Protein 2Q8I (pdb70)

Structure (mmCIF, N/CA/C/O backbone):
data_2Q8I
#
_entry.id   2Q8I
#
_cell.length_a   120.872
_cell.length_b   120.872
_cell.length_c   239.637
_cell.angle_alpha   90.00
_cell.angle_beta   90.00
_cell.angle_gamma   120.00
#
_symmetry.space_group_name_H-M   'P 65 2 2'
#
loop_
_entity.id
_entity.type
_entity.pdbx_description
1 polymer '[Pyruvate dehydrogenase [lipoamide]] kinase isozyme 3'
2 polymer 'Dihydrolipoyllysine-residue acetyltransferase component of pyruvate dehydrogenase complex'
3 non-polymer 'POTASSIUM ION'
4 non-polymer RADICICOL
5 non-polymer GLYCEROL
6 non-polymer 'DIHYDROLIPOIC ACID'
7 water water
#
loop_
_atom_site.group_PDB
_atom_site.id
_atom_site.type_symbol
_atom_site.label_atom_id
_atom_site.label_alt_id
_atom_site.label_comp_id
_atom_site.label_asym_id
_atom_site.label_entity_id
_atom_site.label_seq_id
_atom_site.pdbx_PDB_ins_code
_atom_site.Cartn_x
_atom_site.Cartn_y
_atom_site.Cartn_z
_atom_site.occupancy
_atom_site.B_iso_or_equiv
_atom_site.auth_seq_id
_atom_site.auth_comp_id
_atom_site.auth_asym_id
_atom_site.auth_atom_id
_atom_site.pdbx_PDB_model_num
ATOM 1 N N . PRO A 1 26 ? -59.089 -16.715 88.157 1.00 67.61 13 PRO A N 1
ATOM 2 C CA . PRO A 1 26 ? -59.541 -16.255 86.851 1.00 66.85 13 PRO A CA 1
ATOM 3 C C . PRO A 1 26 ? -60.649 -16.978 86.148 1.00 65.07 13 PRO A C 1
ATOM 4 O O . PRO A 1 26 ? -60.894 -16.646 84.989 1.00 65.65 13 PRO A O 1
ATOM 8 N N . LYS A 1 27 ? -61.321 -17.921 86.824 1.00 62.76 14 LYS A N 1
ATOM 9 C CA . LYS A 1 27 ? -62.601 -18.465 86.331 1.00 59.77 14 LYS A CA 1
ATOM 10 C C . LYS A 1 27 ? -63.630 -17.332 86.476 1.00 59.00 14 LYS A C 1
ATOM 11 O O . LYS A 1 27 ? -64.407 -17.038 85.548 1.00 58.32 14 LYS A O 1
ATOM 17 N N . GLN A 1 28 ? -63.572 -16.644 87.625 1.00 58.10 15 GLN A N 1
ATOM 18 C CA . GLN A 1 28 ? -64.426 -15.467 87.865 1.00 57.16 15 GLN A CA 1
ATOM 19 C C . GLN A 1 28 ? -64.153 -14.338 86.886 1.00 55.31 15 GLN A C 1
ATOM 20 O O . GLN A 1 28 ? -65.059 -13.558 86.592 1.00 56.40 15 GLN A O 1
ATOM 26 N N . ILE A 1 29 ? -62.919 -14.226 86.388 1.00 53.95 16 ILE A N 1
ATOM 27 C CA . ILE A 1 29 ? -62.578 -13.115 85.471 1.00 52.79 16 ILE A CA 1
ATOM 28 C C . ILE A 1 29 ? -63.079 -13.420 84.093 1.00 52.06 16 ILE A C 1
ATOM 29 O O . ILE A 1 29 ? -63.704 -12.584 83.463 1.00 52.38 16 ILE A O 1
ATOM 34 N N . GLU A 1 30 ? -62.813 -14.627 83.624 1.00 52.07 17 GLU A N 1
ATOM 35 C CA . GLU A 1 30 ? -63.480 -15.100 82.424 1.00 52.84 17 GLU A CA 1
ATOM 36 C C . GLU A 1 30 ? -64.974 -14.754 82.425 1.00 51.80 17 GLU A C 1
ATOM 37 O O . GLU A 1 30 ? -65.424 -14.032 81.524 1.00 51.59 17 GLU A O 1
ATOM 43 N N . ARG A 1 31 ? -65.711 -15.227 83.441 1.00 50.13 18 ARG A N 1
ATOM 44 C CA . ARG A 1 31 ? -67.138 -14.962 83.523 1.00 49.60 18 ARG A CA 1
ATOM 45 C C . ARG A 1 31 ? -67.443 -13.483 83.424 1.00 50.16 18 ARG A C 1
ATOM 46 O O . ARG A 1 31 ? -68.171 -13.063 82.525 1.00 50.48 18 ARG A O 1
ATOM 54 N N . TYR A 1 32 ? -66.844 -12.663 84.294 1.00 49.91 19 TYR A N 1
ATOM 55 C CA . TYR A 1 32 ? -67.341 -11.279 84.325 1.00 49.56 19 TYR A CA 1
ATOM 56 C C . TYR A 1 32 ? -66.905 -10.571 82.997 1.00 50.47 19 TYR A C 1
ATOM 57 O O . TYR A 1 32 ? -67.559 -9.624 82.514 1.00 49.71 19 TYR A O 1
ATOM 66 N N . SER A 1 33 ? -65.844 -11.083 82.363 1.00 49.80 20 SER A N 1
ATOM 67 C CA . SER A 1 33 ? -65.369 -10.514 81.105 1.00 48.99 20 SER A CA 1
ATOM 68 C C . SER A 1 33 ? -66.300 -10.858 79.935 1.00 48.95 20 SER A C 1
ATOM 69 O O . SER A 1 33 ? -66.181 -10.238 78.896 1.00 50.47 20 SER A O 1
ATOM 72 N N . ARG A 1 34 ? -67.199 -11.837 80.090 1.00 47.69 21 ARG A N 1
ATOM 73 C CA . ARG A 1 34 ? -68.197 -12.191 79.060 1.00 46.53 21 ARG A CA 1
ATOM 74 C C . ARG A 1 34 ? -69.472 -11.374 79.249 1.00 46.20 21 ARG A C 1
ATOM 75 O O . ARG A 1 34 ? -70.341 -11.358 78.379 1.00 45.66 21 ARG A O 1
ATOM 83 N N . PHE A 1 35 ? -69.587 -10.694 80.385 1.00 46.85 22 PHE A N 1
ATOM 84 C CA . PHE A 1 35 ? -70.710 -9.792 80.613 1.00 48.28 22 PHE A CA 1
ATOM 85 C C . PHE A 1 35 ? -70.488 -8.546 79.756 1.00 49.63 22 PHE A C 1
ATOM 86 O O . PHE A 1 35 ? -69.338 -8.189 79.450 1.00 50.22 22 PHE A O 1
ATOM 94 N N . SER A 1 36 ? -71.564 -7.893 79.337 1.00 50.44 23 SER A N 1
ATOM 95 C CA . SER A 1 36 ? -71.427 -6.649 78.589 1.00 51.57 23 SER A CA 1
ATOM 96 C C . SER A 1 36 ? -71.518 -5.447 79.539 1.00 52.06 23 SER A C 1
ATOM 97 O O . SER A 1 36 ? -72.295 -5.452 80.472 1.00 52.19 23 SER A O 1
ATOM 100 N N . PRO A 1 37 ? -70.670 -4.446 79.366 1.00 53.46 24 PRO A N 1
ATOM 101 C CA . PRO A 1 37 ? -70.763 -3.207 80.177 1.00 53.62 24 PRO A CA 1
ATOM 102 C C . PRO A 1 37 ? -72.097 -2.471 79.971 1.00 53.39 24 PRO A C 1
ATOM 103 O O . PRO A 1 37 ? -72.752 -2.608 78.924 1.00 54.95 24 PRO A O 1
ATOM 107 N N . SER A 1 38 ? -72.481 -1.652 80.926 1.00 51.50 25 SER A N 1
ATOM 108 C CA . SER A 1 38 ? -73.740 -0.992 80.825 1.00 50.37 25 SER A CA 1
ATOM 109 C C . SER A 1 38 ? -73.462 0.515 80.692 1.00 50.05 25 SER A C 1
ATOM 110 O O . SER A 1 38 ? -73.214 1.198 81.688 1.00 49.64 25 SER A O 1
ATOM 113 N N . PRO A 1 39 ? -73.475 1.051 79.460 1.00 49.12 26 PRO A N 1
ATOM 114 C CA . PRO A 1 39 ? -73.116 2.441 79.298 1.00 48.04 26 PRO A CA 1
ATOM 115 C C . PRO A 1 39 ? -74.229 3.372 79.753 1.00 48.62 26 PRO A C 1
ATOM 116 O O . PRO A 1 39 ? -75.383 3.206 79.360 1.00 49.33 26 PRO A O 1
ATOM 120 N N . LEU A 1 40 ? -73.863 4.354 80.565 1.00 48.80 27 LEU A N 1
ATOM 121 C CA . LEU A 1 40 ? -74.741 5.384 81.064 1.00 47.96 27 LEU A CA 1
ATOM 122 C C . LEU A 1 40 ? -74.626 6.700 80.329 1.00 48.13 27 LEU A C 1
ATOM 123 O O . LEU A 1 40 ? -73.567 7.018 79.729 1.00 48.77 27 LEU A O 1
ATOM 128 N N . SER A 1 41 ? -75.689 7.505 80.418 1.00 47.50 28 SER A N 1
ATOM 129 C CA . SER A 1 41 ? -75.701 8.807 79.777 1.00 46.87 28 SER A CA 1
ATOM 130 C C . SER A 1 41 ? -75.582 9.919 80.798 1.00 46.72 28 SER A C 1
ATOM 131 O O . SER A 1 41 ? -76.000 9.778 81.954 1.00 46.28 28 SER A O 1
ATOM 134 N N . ILE A 1 42 ? -75.019 11.045 80.370 1.00 46.37 29 ILE A N 1
ATOM 135 C CA . ILE A 1 42 ? -74.957 12.201 81.243 1.00 45.61 29 ILE A CA 1
ATOM 136 C C . ILE A 1 42 ? -76.347 12.465 81.794 1.00 45.86 29 ILE A C 1
ATOM 137 O O . ILE A 1 42 ? -76.496 12.761 82.975 1.00 45.99 29 ILE A O 1
ATOM 142 N N . LYS A 1 43 ? -77.374 12.312 80.962 1.00 46.45 30 LYS A N 1
ATOM 143 C CA . LYS A 1 43 ? -78.744 12.492 81.433 1.00 47.24 30 LYS A CA 1
ATOM 144 C C . LYS A 1 43 ? -79.046 11.559 82.609 1.00 47.48 30 LYS A C 1
ATOM 145 O O . LYS A 1 43 ? -79.515 12.013 83.649 1.00 47.21 30 LYS A O 1
ATOM 151 N N . GLN A 1 44 ? -78.724 10.276 82.464 1.00 47.02 31 GLN A N 1
ATOM 152 C CA . GLN A 1 44 ? -78.963 9.334 83.546 1.00 47.38 31 GLN A CA 1
ATOM 153 C C . GLN A 1 44 ? -78.217 9.706 84.825 1.00 47.61 31 GLN A C 1
ATOM 154 O O . GLN A 1 44 ? -78.804 9.691 85.913 1.00 47.75 31 GLN A O 1
ATOM 160 N N . PHE A 1 45 ? -76.941 10.059 84.699 1.00 47.84 32 PHE A N 1
ATOM 161 C CA . PHE A 1 45 ? -76.150 10.440 85.856 1.00 48.30 32 PHE A CA 1
ATOM 162 C C . PHE A 1 45 ? -76.814 11.625 86.543 1.00 48.68 32 PHE A C 1
ATOM 163 O O . PHE A 1 45 ? -76.935 11.678 87.766 1.00 48.34 32 PHE A O 1
ATOM 171 N N . LEU A 1 46 ? -77.235 12.581 85.730 1.00 49.42 33 LEU A N 1
ATOM 172 C CA . LEU A 1 46 ? -77.840 13.806 86.226 1.00 50.15 33 LEU A CA 1
ATOM 173 C C . LEU A 1 46 ? -79.207 13.535 86.817 1.00 50.71 33 LEU A C 1
ATOM 174 O O . LEU A 1 46 ? -79.500 14.000 87.910 1.00 51.41 33 LEU A O 1
ATOM 179 N N . ASP A 1 47 ? -80.046 12.782 86.104 1.00 51.78 34 ASP A N 1
ATOM 180 C CA . ASP A 1 47 ? -81.400 12.436 86.596 1.00 52.15 34 ASP A CA 1
ATOM 181 C C . ASP A 1 47 ? -81.293 11.697 87.910 1.00 52.85 34 ASP A C 1
ATOM 182 O O . ASP A 1 47 ? -82.008 11.996 88.865 1.00 53.47 34 ASP A O 1
ATOM 187 N N . PHE A 1 48 ? -80.377 10.745 87.966 1.00 53.67 35 PHE A N 1
ATOM 188 C CA . PHE A 1 48 ? -80.173 9.996 89.184 1.00 54.66 35 PHE A CA 1
ATOM 189 C C . PHE A 1 48 ? -79.808 10.873 90.376 1.00 54.93 35 PHE A C 1
ATOM 190 O O . PHE A 1 48 ? -80.503 10.853 91.381 1.00 55.56 35 PHE A O 1
ATOM 198 N N . GLY A 1 49 ? -78.734 11.646 90.266 1.00 55.34 36 GLY A N 1
ATOM 199 C CA . GLY A 1 49 ? -78.234 12.421 91.401 1.00 56.12 36 GLY A CA 1
ATOM 200 C C . GLY A 1 49 ? -79.113 13.587 91.805 1.00 57.12 36 GLY A C 1
ATOM 201 O O . GLY A 1 49 ? -79.067 14.041 92.948 1.00 57.19 36 GLY A O 1
ATOM 202 N N . ARG A 1 50 ? -79.911 14.083 90.865 1.00 58.26 37 ARG A N 1
ATOM 203 C CA . ARG A 1 50 ? -80.758 15.244 91.110 1.00 59.66 37 ARG A CA 1
ATOM 204 C C . ARG A 1 50 ? -82.112 14.833 91.717 1.00 60.37 37 ARG A C 1
ATOM 205 O O . ARG A 1 50 ? -82.552 15.418 92.722 1.00 60.34 37 ARG A O 1
ATOM 213 N N . ASP A 1 51 ? -82.744 13.817 91.116 1.00 61.20 38 ASP A N 1
ATOM 214 C CA . ASP A 1 51 ? -84.135 13.433 91.436 1.00 62.15 38 ASP A CA 1
ATOM 215 C C . ASP A 1 51 ? -84.258 12.158 92.288 1.00 62.64 38 ASP A C 1
ATOM 216 O O . ASP A 1 51 ? -85.072 12.105 93.210 1.00 62.58 38 ASP A O 1
ATOM 221 N N . ASN A 1 52 ? -83.467 11.138 91.950 1.00 63.21 39 ASN A N 1
ATOM 222 C CA . ASN A 1 52 ? -83.432 9.877 92.700 1.00 63.80 39 ASN A CA 1
ATOM 223 C C . ASN A 1 52 ? -82.466 10.015 93.886 1.00 63.57 39 ASN A C 1
ATOM 224 O O . ASN A 1 52 ? -82.896 10.371 94.995 1.00 63.87 39 ASN A O 1
ATOM 229 N N . ALA A 1 53 ? -81.169 9.783 93.642 1.00 62.96 40 ALA A N 1
ATOM 230 C CA . ALA A 1 53 ? -80.125 9.915 94.671 1.00 62.20 40 ALA A CA 1
ATOM 231 C C . ALA A 1 53 ? -80.406 8.914 95.791 1.00 61.64 40 ALA A C 1
ATOM 232 O O . ALA A 1 53 ? -80.645 9.293 96.952 1.00 61.48 40 ALA A O 1
ATOM 234 N N . CYS A 1 54 ? -80.423 7.640 95.408 1.00 60.52 41 CYS A N 1
ATOM 235 C CA . CYS A 1 54 ? -80.584 6.557 96.344 1.00 59.87 41 CYS A CA 1
ATOM 236 C C . CYS A 1 54 ? -79.293 5.796 96.373 1.00 58.83 41 CYS A C 1
ATOM 237 O O . CYS A 1 54 ? -78.861 5.257 95.357 1.00 58.64 41 CYS A O 1
ATOM 240 N N . GLU A 1 55 ? -78.670 5.767 97.543 1.00 57.90 42 GLU A N 1
ATOM 241 C CA . GLU A 1 55 ? -77.388 5.117 97.700 1.00 56.95 42 GLU A CA 1
ATOM 242 C C . GLU A 1 55 ? -77.516 3.643 97.393 1.00 56.78 42 GLU A C 1
ATOM 243 O O . GLU A 1 55 ? -76.640 3.088 96.738 1.00 57.29 42 GLU A O 1
ATOM 249 N N . LYS A 1 56 ? -78.615 3.023 97.825 1.00 56.16 43 LYS A N 1
ATOM 250 C CA . LYS A 1 56 ? -78.859 1.613 97.531 1.00 55.66 43 LYS A CA 1
ATOM 251 C C . LYS A 1 56 ? -78.672 1.377 96.044 1.00 55.33 43 LYS A C 1
ATOM 252 O O . LYS A 1 56 ? -77.839 0.549 95.638 1.00 55.47 43 LYS A O 1
ATOM 258 N N . THR A 1 57 ? -79.449 2.107 95.237 1.00 54.41 44 THR A N 1
ATOM 259 C CA . THR A 1 57 ? -79.490 1.893 93.792 1.00 53.81 44 THR A CA 1
ATOM 260 C C . THR A 1 57 ? -78.089 1.959 93.198 1.00 53.89 44 THR A C 1
ATOM 261 O O . THR A 1 57 ? -77.705 1.136 92.355 1.00 53.92 44 THR A O 1
ATOM 265 N N . SER A 1 58 ? -77.328 2.933 93.670 1.00 53.62 45 SER A N 1
ATOM 266 C CA . SER A 1 58 ? -76.006 3.162 93.155 1.00 53.82 45 SER A CA 1
ATOM 267 C C . SER A 1 58 ? -75.076 2.028 93.558 1.00 53.65 45 SER A C 1
ATOM 268 O O . SER A 1 58 ? -74.278 1.566 92.753 1.00 53.81 45 SER A O 1
ATOM 271 N N . TYR A 1 59 ? -75.182 1.586 94.804 1.00 53.66 46 TYR A N 1
ATOM 272 C CA . TYR A 1 59 ? -74.442 0.413 95.268 1.00 53.83 46 TYR A CA 1
ATOM 273 C C . TYR A 1 59 ? -74.754 -0.851 94.441 1.00 53.71 46 TYR A C 1
ATOM 274 O O . TYR A 1 59 ? -73.836 -1.504 93.969 1.00 53.40 46 TYR A O 1
ATOM 283 N N . MET A 1 60 ? -76.040 -1.174 94.261 1.00 53.73 47 MET A N 1
ATOM 284 C CA . MET A 1 60 ? -76.462 -2.366 93.503 1.00 53.75 47 MET A CA 1
ATOM 285 C C . MET A 1 60 ? -75.904 -2.338 92.100 1.00 52.60 47 MET A C 1
ATOM 286 O O . MET A 1 60 ? -75.418 -3.347 91.599 1.00 52.42 47 MET A O 1
ATOM 291 N N . PHE A 1 61 ? -76.028 -1.180 91.454 1.00 51.61 48 PHE A N 1
ATOM 292 C CA . PHE A 1 61 ? -75.443 -0.969 90.149 1.00 50.30 48 PHE A CA 1
ATOM 293 C C . PHE A 1 61 ? -73.922 -1.139 90.198 1.00 50.66 48 PHE A C 1
ATOM 294 O O . PHE A 1 61 ? -73.372 -1.976 89.476 1.00 51.37 48 PHE A O 1
ATOM 302 N N . LEU A 1 62 ? -73.241 -0.373 91.045 1.00 50.34 49 LEU A N 1
ATOM 303 C CA . LEU A 1 62 ? -71.780 -0.337 90.970 1.00 51.10 49 LEU A CA 1
ATOM 304 C C . LEU A 1 62 ? -71.081 -1.653 91.364 1.00 51.92 49 LEU A C 1
ATOM 305 O O . LEU A 1 62 ? -70.064 -2.010 90.770 1.00 52.19 49 LEU A O 1
ATOM 310 N N . ARG A 1 63 ? -71.630 -2.385 92.335 1.00 52.61 50 ARG A N 1
ATOM 311 C CA . ARG A 1 63 ? -70.962 -3.580 92.866 1.00 52.61 50 ARG A CA 1
ATOM 312 C C . ARG A 1 63 ? -70.832 -4.640 91.795 1.00 53.40 50 ARG A C 1
ATOM 313 O O . ARG A 1 63 ? -69.992 -5.538 91.912 1.00 53.59 50 ARG A O 1
ATOM 321 N N . LYS A 1 64 ? -71.672 -4.522 90.761 1.00 53.58 51 LYS A N 1
ATOM 322 C CA . LYS A 1 64 ? -71.653 -5.428 89.621 1.00 53.87 51 LYS A CA 1
ATOM 323 C C . LYS A 1 64 ? -70.959 -4.794 88.435 1.00 53.85 51 LYS A C 1
ATOM 324 O O . LYS A 1 64 ? -70.238 -5.479 87.712 1.00 54.94 51 LYS A O 1
ATOM 330 N N . GLU A 1 65 ? -71.165 -3.504 88.205 1.00 52.89 52 GLU A N 1
ATOM 331 C CA . GLU A 1 65 ? -70.670 -2.912 86.976 1.00 52.25 52 GLU A CA 1
ATOM 332 C C . GLU A 1 65 ? -69.144 -2.763 86.995 1.00 52.53 52 GLU A C 1
ATOM 333 O O . GLU A 1 65 ? -68.446 -2.985 85.984 1.00 52.91 52 GLU A O 1
ATOM 339 N N . LEU A 1 66 ? -68.618 -2.367 88.146 1.00 52.21 53 LEU A N 1
ATOM 340 C CA . LEU A 1 66 ? -67.195 -2.128 88.254 1.00 51.22 53 LEU A CA 1
ATOM 341 C C . LEU A 1 66 ? -66.446 -3.425 87.964 1.00 51.10 53 LEU A C 1
ATOM 342 O O . LEU A 1 66 ? -65.570 -3.422 87.105 1.00 51.81 53 LEU A O 1
ATOM 347 N N . PRO A 1 67 ? -66.816 -4.548 88.624 1.00 50.09 54 PRO A N 1
ATOM 348 C CA . PRO A 1 67 ? -66.150 -5.808 88.260 1.00 50.06 54 PRO A CA 1
ATOM 349 C C . PRO A 1 67 ? -66.331 -6.197 86.775 1.00 49.92 54 PRO A C 1
ATOM 350 O O . PRO A 1 67 ? -65.430 -6.802 86.190 1.00 50.13 54 PRO A O 1
ATOM 354 N N . VAL A 1 68 ? -67.480 -5.884 86.178 1.00 49.71 55 VAL A N 1
ATOM 355 C CA . VAL A 1 68 ? -67.632 -6.111 84.758 1.00 49.97 55 VAL A CA 1
ATOM 356 C C . VAL A 1 68 ? -66.558 -5.386 83.991 1.00 50.10 55 VAL A C 1
ATOM 357 O O . VAL A 1 68 ? -65.879 -5.971 83.131 1.00 50.37 55 VAL A O 1
ATOM 361 N N . ARG A 1 69 ? -66.391 -4.100 84.308 1.00 51.31 56 ARG A N 1
ATOM 362 C CA . ARG A 1 69 ? -65.481 -3.260 83.542 1.00 50.01 56 ARG A CA 1
ATOM 363 C C . ARG A 1 69 ? -64.049 -3.694 83.740 1.00 49.13 56 ARG A C 1
ATOM 364 O O . ARG A 1 69 ? -63.342 -3.910 82.773 1.00 48.48 56 ARG A O 1
ATOM 372 N N . LEU A 1 70 ? -63.660 -3.931 84.987 1.00 48.89 57 LEU A N 1
ATOM 373 C CA . LEU A 1 70 ? -62.300 -4.407 85.250 1.00 48.46 57 LEU A CA 1
ATOM 374 C C . LEU A 1 70 ? -62.013 -5.699 84.497 1.00 48.80 57 LEU A C 1
ATOM 375 O O . LEU A 1 70 ? -60.945 -5.822 83.857 1.00 48.89 57 LEU A O 1
ATOM 380 N N . ALA A 1 71 ? -62.973 -6.625 84.527 1.00 47.13 58 ALA A N 1
ATOM 381 C CA . ALA A 1 71 ? -62.768 -7.923 83.909 1.00 46.85 58 ALA A CA 1
ATOM 382 C C . ALA A 1 71 ? -62.644 -7.848 82.398 1.00 46.30 58 ALA A C 1
ATOM 383 O O . ALA A 1 71 ? -61.831 -8.564 81.819 1.00 45.15 58 ALA A O 1
ATOM 385 N N . ASN A 1 72 ? -63.465 -6.995 81.767 1.00 47.05 59 ASN A N 1
ATOM 386 C CA . ASN A 1 72 ? -63.321 -6.741 80.323 1.00 48.78 59 ASN A CA 1
ATOM 387 C C . ASN A 1 72 ? -61.919 -6.258 79.942 1.00 49.08 59 ASN A C 1
ATOM 388 O O . ASN A 1 72 ? -61.303 -6.773 78.984 1.00 49.69 59 ASN A O 1
ATOM 393 N N . THR A 1 73 ? -61.399 -5.325 80.729 1.00 48.37 60 THR A N 1
ATOM 394 C CA . THR A 1 73 ? -60.077 -4.840 80.494 1.00 49.34 60 THR A CA 1
ATOM 395 C C . THR A 1 73 ? -59.037 -5.929 80.734 1.00 50.25 60 THR A C 1
ATOM 396 O O . THR A 1 73 ? -58.198 -6.120 79.878 1.00 51.32 60 THR A O 1
ATOM 400 N N . MET A 1 74 ? -59.089 -6.638 81.868 1.00 50.14 61 MET A N 1
ATOM 401 C CA . MET A 1 74 ? -58.032 -7.601 82.229 1.00 50.18 61 MET A CA 1
ATOM 402 C C . MET A 1 74 ? -57.880 -8.690 81.225 1.00 50.50 61 MET A C 1
ATOM 403 O O . MET A 1 74 ? -56.777 -9.196 80.995 1.00 51.46 61 MET A O 1
ATOM 408 N N . ARG A 1 75 ? -59.007 -9.064 80.631 1.00 50.10 62 ARG A N 1
ATOM 409 C CA . ARG A 1 75 ? -59.030 -10.063 79.613 1.00 48.71 62 ARG A CA 1
ATOM 410 C C . ARG A 1 75 ? -58.185 -9.564 78.437 1.00 48.52 62 ARG A C 1
ATOM 411 O O . ARG A 1 75 ? -57.454 -10.322 77.824 1.00 48.54 62 ARG A O 1
ATOM 419 N N . GLU A 1 76 ? -58.256 -8.265 78.148 1.00 48.52 63 GLU A N 1
ATOM 420 C CA . GLU A 1 76 ? -57.495 -7.685 77.028 1.00 48.21 63 GLU A CA 1
ATOM 421 C C . GLU A 1 76 ? -56.031 -7.549 77.368 1.00 47.74 63 GLU A C 1
ATOM 422 O O . GLU A 1 76 ? -55.206 -7.851 76.538 1.00 47.92 63 GLU A O 1
ATOM 428 N N . VAL A 1 77 ? -55.687 -7.153 78.595 1.00 47.69 64 VAL A N 1
ATOM 429 C CA . VAL A 1 77 ? -54.270 -7.106 78.937 1.00 47.61 64 VAL A CA 1
ATOM 430 C C . VAL A 1 77 ? -53.591 -8.447 78.804 1.00 48.71 64 VAL A C 1
ATOM 431 O O . VAL A 1 77 ? -52.453 -8.510 78.369 1.00 48.97 64 VAL A O 1
ATOM 435 N N . ASN A 1 78 ? -54.315 -9.533 79.091 1.00 50.29 65 ASN A N 1
ATOM 436 C CA . ASN A 1 78 ? -53.794 -10.871 78.842 1.00 51.19 65 ASN A CA 1
ATOM 437 C C . ASN A 1 78 ? -53.500 -11.200 77.391 1.00 50.70 65 ASN A C 1
ATOM 438 O O . ASN A 1 78 ? -52.728 -12.106 77.131 1.00 50.62 65 ASN A O 1
ATOM 443 N N . LEU A 1 79 ? -54.152 -10.506 76.464 1.00 49.49 66 LEU A N 1
ATOM 444 C CA . LEU A 1 79 ? -53.964 -10.760 75.041 1.00 49.31 66 LEU A CA 1
ATOM 445 C C . LEU A 1 79 ? -52.733 -10.049 74.436 1.00 49.06 66 LEU A C 1
ATOM 446 O O . LEU A 1 79 ? -52.422 -10.233 73.251 1.00 48.73 66 LEU A O 1
ATOM 451 N N . LEU A 1 80 ? -52.056 -9.234 75.257 1.00 48.52 67 LEU A N 1
ATOM 452 C CA . LEU A 1 80 ? -50.904 -8.436 74.833 1.00 47.97 67 LEU A CA 1
ATOM 453 C C . LEU A 1 80 ? -49.726 -9.284 74.367 1.00 48.76 67 LEU A C 1
ATOM 454 O O . LEU A 1 80 ? -49.551 -10.405 74.812 1.00 48.86 67 LEU A O 1
ATOM 459 N N . PRO A 1 81 ? -48.893 -8.753 73.466 1.00 50.17 68 PRO A N 1
ATOM 460 C CA . PRO A 1 81 ? -47.719 -9.564 73.107 1.00 50.57 68 PRO A CA 1
ATOM 461 C C . PRO A 1 81 ? -46.920 -9.952 74.344 1.00 51.33 68 PRO A C 1
ATOM 462 O O . PRO A 1 81 ? -46.893 -9.210 75.320 1.00 51.74 68 PRO A O 1
ATOM 466 N N . ASP A 1 82 ? -46.294 -11.119 74.306 1.00 52.35 69 ASP A N 1
ATOM 467 C CA . ASP A 1 82 ? -45.661 -11.689 75.490 1.00 53.70 69 ASP A CA 1
ATOM 468 C C . ASP A 1 82 ? -44.620 -10.727 76.041 1.00 53.59 69 ASP A C 1
ATOM 469 O O . ASP A 1 82 ? -44.532 -10.521 77.250 1.00 54.02 69 ASP A O 1
ATOM 474 N N . ASN A 1 83 ? -43.835 -10.137 75.146 1.00 53.28 70 ASN A N 1
ATOM 475 C CA . ASN A 1 83 ? -42.726 -9.274 75.543 1.00 52.94 70 ASN A CA 1
ATOM 476 C C . ASN A 1 83 ? -43.142 -7.984 76.246 1.00 52.47 70 ASN A C 1
ATOM 477 O O . ASN A 1 83 ? -42.327 -7.322 76.897 1.00 51.91 70 ASN A O 1
ATOM 482 N N . LEU A 1 84 ? -44.423 -7.659 76.120 1.00 52.39 71 LEU A N 1
ATOM 483 C CA . LEU A 1 84 ? -45.024 -6.545 76.816 1.00 52.83 71 LEU A CA 1
ATOM 484 C C . LEU A 1 84 ? -45.719 -7.030 78.082 1.00 53.40 71 LEU A C 1
ATOM 485 O O . LEU A 1 84 ? -45.563 -6.442 79.154 1.00 53.05 71 LEU A O 1
ATOM 490 N N . LEU A 1 85 ? -46.479 -8.116 77.959 1.00 54.47 72 LEU A N 1
ATOM 491 C CA . LEU A 1 85 ? -47.133 -8.713 79.114 1.00 55.57 72 LEU A CA 1
ATOM 492 C C . LEU A 1 85 ? -46.116 -8.973 80.228 1.00 56.27 72 LEU A C 1
ATOM 493 O O . LEU A 1 85 ? -46.440 -8.817 81.403 1.00 56.62 72 LEU A O 1
ATOM 498 N N . ASN A 1 86 ? -44.890 -9.339 79.833 1.00 57.12 73 ASN A N 1
ATOM 499 C CA . ASN A 1 86 ? -43.755 -9.647 80.722 1.00 57.96 73 ASN A CA 1
ATOM 500 C C . ASN A 1 86 ? -43.260 -8.520 81.621 1.00 58.18 73 ASN A C 1
ATOM 501 O O . ASN A 1 86 ? -42.638 -8.772 82.656 1.00 58.67 73 ASN A O 1
ATOM 506 N N . ARG A 1 87 ? -43.447 -7.278 81.209 1.00 57.98 74 ARG A N 1
ATOM 507 C CA . ARG A 1 87 ? -42.785 -6.186 81.917 1.00 58.11 74 ARG A CA 1
ATOM 508 C C . ARG A 1 87 ? -43.379 -5.964 83.316 1.00 58.27 74 ARG A C 1
ATOM 509 O O . ARG A 1 87 ? -44.602 -5.889 83.460 1.00 58.59 74 ARG A O 1
ATOM 517 N N . PRO A 1 88 ? -42.515 -5.899 84.356 1.00 58.46 75 PRO A N 1
ATOM 518 C CA . PRO A 1 88 ? -42.955 -5.628 85.730 1.00 58.36 75 PRO A CA 1
ATOM 519 C C . PRO A 1 88 ? -44.097 -4.617 85.827 1.00 57.90 75 PRO A C 1
ATOM 520 O O . PRO A 1 88 ? -45.073 -4.854 86.553 1.00 58.04 75 PRO A O 1
ATOM 524 N N . SER A 1 89 ? -43.997 -3.519 85.083 1.00 57.15 76 SER A N 1
ATOM 525 C CA . SER A 1 89 ? -45.040 -2.500 85.134 1.00 56.35 76 SER A CA 1
ATOM 526 C C . SER A 1 89 ? -46.398 -3.075 84.737 1.00 56.27 76 SER A C 1
ATOM 527 O O . SER A 1 89 ? -47.409 -2.787 85.376 1.00 56.91 76 SER A O 1
ATOM 530 N N . VAL A 1 90 ? -46.421 -3.910 83.703 1.00 55.71 77 VAL A N 1
ATOM 531 C CA . VAL A 1 90 ? -47.664 -4.526 83.255 1.00 54.87 77 VAL A CA 1
ATOM 532 C C . VAL A 1 90 ? -48.204 -5.487 84.327 1.00 54.56 77 VAL A C 1
ATOM 533 O O . VAL A 1 90 ? -49.383 -5.409 84.695 1.00 53.66 77 VAL A O 1
ATOM 537 N N . GLY A 1 91 ? -47.317 -6.344 84.857 1.00 54.19 78 GLY A N 1
ATOM 538 C CA . GLY A 1 91 ? -47.617 -7.202 86.011 1.00 53.22 78 GLY A CA 1
ATOM 539 C C . GLY A 1 91 ? -48.268 -6.454 87.172 1.00 53.23 78 GLY A C 1
ATOM 540 O O . GLY A 1 91 ? -49.304 -6.865 87.677 1.00 53.46 78 GLY A O 1
ATOM 541 N N . LEU A 1 92 ? -47.689 -5.333 87.581 1.00 53.26 79 LEU A N 1
ATOM 542 C CA . LEU A 1 92 ? -48.229 -4.571 88.708 1.00 53.65 79 LEU A CA 1
ATOM 543 C C . LEU A 1 92 ? -49.662 -4.068 88.460 1.00 54.00 79 LEU A C 1
ATOM 544 O O . LEU A 1 92 ? -50.520 -4.138 89.365 1.00 54.27 79 LEU A O 1
ATOM 549 N N . VAL A 1 93 ? -49.907 -3.561 87.249 1.00 52.98 80 VAL A N 1
ATOM 550 C CA . VAL A 1 93 ? -51.215 -3.094 86.855 1.00 52.83 80 VAL A CA 1
ATOM 551 C C . VAL A 1 93 ? -52.241 -4.250 86.961 1.00 52.95 80 VAL A C 1
ATOM 552 O O . VAL A 1 93 ? -53.245 -4.161 87.665 1.00 52.11 80 VAL A O 1
ATOM 556 N N . GLN A 1 94 ? -51.954 -5.341 86.274 1.00 53.23 81 GLN A N 1
ATOM 557 C CA . GLN A 1 94 ? -52.730 -6.537 86.393 1.00 54.53 81 GLN A CA 1
ATOM 558 C C . GLN A 1 94 ? -53.071 -6.884 87.855 1.00 54.20 81 GLN A C 1
ATOM 559 O O . GLN A 1 94 ? -54.258 -7.032 88.227 1.00 54.15 81 GLN A O 1
ATOM 565 N N . SER A 1 95 ? -52.038 -6.989 88.683 1.00 53.02 82 SER A N 1
ATOM 566 C CA . SER A 1 95 ? -52.265 -7.348 90.057 1.00 53.09 82 SER A CA 1
ATOM 567 C C . SER A 1 95 ? -53.098 -6.302 90.809 1.00 52.55 82 SER A C 1
ATOM 568 O O . SER A 1 95 ? -53.886 -6.639 91.685 1.00 52.42 82 SER A O 1
ATOM 571 N N . TRP A 1 96 ? -52.961 -5.035 90.444 1.00 52.72 83 TRP A N 1
ATOM 572 C CA . TRP A 1 96 ? -53.820 -3.995 91.026 1.00 52.67 83 TRP A CA 1
ATOM 573 C C . TRP A 1 96 ? -55.285 -4.178 90.627 1.00 52.00 83 TRP A C 1
ATOM 574 O O . TRP A 1 96 ? -56.195 -4.056 91.459 1.00 51.29 83 TRP A O 1
ATOM 585 N N . TYR A 1 97 ? -55.502 -4.483 89.356 1.00 51.27 84 TYR A N 1
ATOM 586 C CA . TYR A 1 97 ? -56.850 -4.735 88.872 1.00 51.32 84 TYR A CA 1
ATOM 587 C C . TYR A 1 97 ? -57.469 -5.961 89.518 1.00 51.20 84 TYR A C 1
ATOM 588 O O . TYR A 1 97 ? -58.627 -5.896 89.911 1.00 51.10 84 TYR A O 1
ATOM 597 N N . MET A 1 98 ? -56.691 -7.044 89.651 1.00 51.04 85 MET A N 1
ATOM 598 C CA . MET A 1 98 ? -57.131 -8.248 90.352 1.00 50.77 85 MET A CA 1
ATOM 599 C C . MET A 1 98 ? -57.496 -7.927 91.779 1.00 50.29 85 MET A C 1
ATOM 600 O O . MET A 1 98 ? -58.541 -8.308 92.267 1.00 50.42 85 MET A O 1
ATOM 605 N N . GLN A 1 99 ? -56.608 -7.227 92.450 1.00 50.55 86 GLN A N 1
ATOM 606 C CA . GLN A 1 99 ? -56.811 -6.806 93.821 1.00 50.76 86 GLN A CA 1
ATOM 607 C C . GLN A 1 99 ? -58.131 -6.031 93.919 1.00 50.97 86 GLN A C 1
ATOM 608 O O . GLN A 1 99 ? -58.921 -6.258 94.823 1.00 51.94 86 GLN A O 1
ATOM 614 N N . SER A 1 100 ? -58.400 -5.158 92.958 1.00 50.73 87 SER A N 1
ATOM 615 C CA . SER A 1 100 ? -59.595 -4.354 92.987 1.00 50.90 87 SER A CA 1
ATOM 616 C C . SER A 1 100 ? -60.848 -5.152 92.715 1.00 50.87 87 SER A C 1
ATOM 617 O O . SER A 1 100 ? -61.857 -4.969 93.398 1.00 51.48 87 SER A O 1
ATOM 620 N N . PHE A 1 101 ? -60.785 -5.986 91.673 1.00 49.87 88 PHE A N 1
ATOM 621 C CA . PHE A 1 101 ? -61.834 -6.908 91.314 1.00 48.71 88 PHE A CA 1
ATOM 622 C C . PHE A 1 101 ? -62.264 -7.758 92.521 1.00 49.56 88 PHE A C 1
ATOM 623 O O . PHE A 1 101 ? -63.454 -7.780 92.895 1.00 49.68 88 PHE A O 1
ATOM 631 N N . LEU A 1 102 ? -61.307 -8.450 93.136 1.00 49.39 89 LEU A N 1
ATOM 632 C CA . LEU A 1 102 ? -61.649 -9.317 94.226 1.00 50.18 89 LEU A CA 1
ATOM 633 C C . LEU A 1 102 ? -62.297 -8.535 95.365 1.00 50.78 89 LEU A C 1
ATOM 634 O O . LEU A 1 102 ? -63.248 -9.008 95.971 1.00 51.20 89 LEU A O 1
ATOM 639 N N . GLU A 1 103 ? -61.820 -7.319 95.619 1.00 51.25 90 GLU A N 1
ATOM 640 C CA . GLU A 1 103 ? -62.349 -6.507 96.715 1.00 51.22 90 GLU A CA 1
ATOM 641 C C . GLU A 1 103 ? -63.788 -6.100 96.476 1.00 51.04 90 GLU A C 1
ATOM 642 O O . GLU A 1 103 ? -64.566 -5.982 97.436 1.00 52.14 90 GLU A O 1
ATOM 648 N N . LEU A 1 104 ? -64.149 -5.902 95.214 1.00 49.97 91 LEU A N 1
ATOM 649 C CA . LEU A 1 104 ? -65.507 -5.505 94.868 1.00 49.37 91 LEU A CA 1
ATOM 650 C C . LEU A 1 104 ? -66.454 -6.712 94.850 1.00 49.94 91 LEU A C 1
ATOM 651 O O . LEU A 1 104 ? -67.663 -6.601 95.163 1.00 49.08 91 LEU A O 1
ATOM 656 N N . LEU A 1 105 ? -65.901 -7.869 94.492 1.00 50.81 92 LEU A N 1
ATOM 657 C CA . LEU A 1 105 ? -66.679 -9.097 94.543 1.00 52.11 92 LEU A CA 1
ATOM 658 C C . LEU A 1 105 ? -67.142 -9.447 95.981 1.00 53.11 92 LEU A C 1
ATOM 659 O O . LEU A 1 105 ? -68.180 -10.068 96.140 1.00 53.55 92 LEU A O 1
ATOM 664 N N . GLU A 1 106 ? -66.413 -9.011 97.020 1.00 53.84 93 GLU A N 1
ATOM 665 C CA . GLU A 1 106 ? -66.863 -9.246 98.394 1.00 54.76 93 GLU A CA 1
ATOM 666 C C . GLU A 1 106 ? -68.305 -8.808 98.579 1.00 54.53 93 GLU A C 1
ATOM 667 O O . GLU A 1 106 ? -68.985 -9.303 99.457 1.00 54.88 93 GLU A O 1
ATOM 673 N N . TYR A 1 107 ? -68.775 -7.885 97.756 1.00 54.80 94 TYR A N 1
ATOM 674 C CA . TYR A 1 107 ? -70.076 -7.265 97.992 1.00 55.56 94 TYR A CA 1
ATOM 675 C C . TYR A 1 107 ? -71.262 -7.874 97.243 1.00 56.97 94 TYR A C 1
ATOM 676 O O . TYR A 1 107 ? -72.401 -7.466 97.465 1.00 57.53 94 TYR A O 1
ATOM 685 N N . GLU A 1 108 ? -71.001 -8.860 96.387 1.00 58.49 95 GLU A N 1
ATOM 686 C CA . GLU A 1 108 ? -72.052 -9.492 95.578 1.00 60.19 95 GLU A CA 1
ATOM 687 C C . GLU A 1 108 ? -73.214 -10.116 96.365 1.00 60.50 95 GLU A C 1
ATOM 688 O O . GLU A 1 108 ? -74.302 -10.271 95.818 1.00 60.76 95 GLU A O 1
ATOM 694 N N . ASN A 1 109 ? -72.986 -10.465 97.626 1.00 60.71 96 ASN A N 1
ATOM 695 C CA . ASN A 1 109 ? -74.033 -11.067 98.449 1.00 61.43 96 ASN A CA 1
ATOM 696 C C . ASN A 1 109 ? -74.297 -10.295 99.749 1.00 61.59 96 ASN A C 1
ATOM 697 O O . ASN A 1 109 ? -74.860 -10.837 100.708 1.00 61.03 96 ASN A O 1
ATOM 702 N N . LYS A 1 110 ? -73.885 -9.029 99.776 1.00 61.69 97 LYS A N 1
ATOM 703 C CA . LYS A 1 110 ? -74.049 -8.218 100.981 1.00 61.91 97 LYS A CA 1
ATOM 704 C C . LYS A 1 110 ? -75.182 -7.215 100.808 1.00 61.92 97 LYS A C 1
ATOM 705 O O . LYS A 1 110 ? -75.124 -6.320 99.959 1.00 62.12 97 LYS A O 1
ATOM 711 N N . SER A 1 111 ? -76.223 -7.394 101.611 1.00 61.98 98 SER A N 1
ATOM 712 C CA . SER A 1 111 ? -77.446 -6.608 101.505 1.00 62.10 98 SER A CA 1
ATOM 713 C C . SER A 1 111 ? -77.212 -5.114 101.687 1.00 62.08 98 SER A C 1
ATOM 714 O O . SER A 1 111 ? -76.486 -4.707 102.598 1.00 62.16 98 SER A O 1
ATOM 717 N N . PRO A 1 112 ? -77.825 -4.293 100.814 1.00 62.02 99 PRO A N 1
ATOM 718 C CA . PRO A 1 112 ? -77.878 -2.838 101.009 1.00 61.90 99 PRO A CA 1
ATOM 719 C C . PRO A 1 112 ? -78.760 -2.380 102.196 1.00 62.35 99 PRO A C 1
ATOM 720 O O . PRO A 1 112 ? -78.634 -1.231 102.640 1.00 62.42 99 PRO A O 1
ATOM 724 N N . GLU A 1 113 ? -79.632 -3.251 102.713 1.00 62.50 100 GLU A N 1
ATOM 725 C CA . GLU A 1 113 ? -80.518 -2.854 103.814 1.00 62.76 100 GLU A CA 1
ATOM 726 C C . GLU A 1 113 ? -79.721 -2.746 105.113 1.00 62.92 100 GLU A C 1
ATOM 727 O O . GLU A 1 113 ? -80.276 -2.844 106.219 1.00 63.33 100 GLU A O 1
ATOM 733 N N . ASP A 1 114 ? -78.413 -2.547 104.963 1.00 62.75 101 ASP A N 1
ATOM 734 C CA . ASP A 1 114 ? -77.489 -2.473 106.083 1.00 62.77 101 ASP A CA 1
ATOM 735 C C . ASP A 1 114 ? -76.577 -1.242 105.942 1.00 62.62 101 ASP A C 1
ATOM 736 O O . ASP A 1 114 ? -75.664 -1.228 105.101 1.00 62.59 101 ASP A O 1
ATOM 741 N N . PRO A 1 115 ? -76.832 -0.196 106.759 1.00 62.32 102 PRO A N 1
ATOM 742 C CA . PRO A 1 115 ? -75.983 1.003 106.800 1.00 61.90 102 PRO A CA 1
ATOM 743 C C . PRO A 1 115 ? -74.473 0.704 106.648 1.00 61.27 102 PRO A C 1
ATOM 744 O O . PRO A 1 115 ? -73.798 1.354 105.826 1.00 61.01 102 PRO A O 1
ATOM 748 N N . GLN A 1 116 ? -73.966 -0.268 107.423 1.00 60.22 103 GLN A N 1
ATOM 749 C CA . GLN A 1 116 ? -72.540 -0.619 107.399 1.00 59.39 103 GLN A CA 1
ATOM 750 C C . GLN A 1 116 ? -72.032 -1.042 106.019 1.00 58.53 103 GLN A C 1
ATOM 751 O O . GLN A 1 116 ? -70.934 -0.669 105.622 1.00 58.58 103 GLN A O 1
ATOM 757 N N . VAL A 1 117 ? -72.827 -1.821 105.296 1.00 57.33 104 VAL A N 1
ATOM 758 C CA . VAL A 1 117 ? -72.404 -2.361 104.015 1.00 56.24 104 VAL A CA 1
ATOM 759 C C . VAL A 1 117 ? -72.168 -1.181 103.065 1.00 55.96 104 VAL A C 1
ATOM 760 O O . VAL A 1 117 ? -71.137 -1.106 102.383 1.00 55.61 104 VAL A O 1
ATOM 764 N N . LEU A 1 118 ? -73.120 -0.250 103.066 1.00 55.21 105 LEU A N 1
ATOM 765 C CA . LEU A 1 118 ? -73.032 0.977 102.301 1.00 54.23 105 LEU A CA 1
ATOM 766 C C . LEU A 1 118 ? -71.841 1.811 102.739 1.00 54.08 105 LEU A C 1
ATOM 767 O O . LEU A 1 118 ? -71.093 2.327 101.905 1.00 54.55 105 LEU A O 1
ATOM 772 N N . ASP A 1 119 ? -71.637 1.916 104.042 1.00 53.78 106 ASP A N 1
ATOM 773 C CA . ASP A 1 119 ? -70.499 2.660 104.550 1.00 53.60 106 ASP A CA 1
ATOM 774 C C . ASP A 1 119 ? -69.185 2.009 104.100 1.00 53.16 106 ASP A C 1
ATOM 775 O O . ASP A 1 119 ? -68.318 2.685 103.546 1.00 53.20 106 ASP A O 1
ATOM 780 N N . ASN A 1 120 ? -69.059 0.691 104.307 1.00 52.61 107 ASN A N 1
ATOM 781 C CA . ASN A 1 120 ? -67.833 -0.011 103.929 1.00 52.15 107 ASN A CA 1
ATOM 782 C C . ASN A 1 120 ? -67.611 0.027 102.423 1.00 51.91 107 ASN A C 1
ATOM 783 O O . ASN A 1 120 ? -66.481 0.107 101.962 1.00 52.37 107 ASN A O 1
ATOM 788 N N . PHE A 1 121 ? -68.686 -0.047 101.652 1.00 50.99 108 PHE A N 1
ATOM 789 C CA . PHE A 1 121 ? -68.539 -0.042 100.220 1.00 50.94 108 PHE A CA 1
ATOM 790 C C . PHE A 1 121 ? -67.870 1.257 99.760 1.00 51.44 108 PHE A C 1
ATOM 791 O O . PHE A 1 121 ? -66.909 1.233 98.978 1.00 50.88 108 PHE A O 1
ATOM 799 N N . LEU A 1 122 ? -68.377 2.381 100.274 1.00 51.79 109 LEU A N 1
ATOM 800 C CA . LEU A 1 122 ? -67.780 3.692 100.035 1.00 52.19 109 LEU A CA 1
ATOM 801 C C . LEU A 1 122 ? -66.254 3.710 100.239 1.00 52.39 109 LEU A C 1
ATOM 802 O O . LEU A 1 122 ? -65.520 4.096 99.322 1.00 52.68 109 LEU A O 1
ATOM 807 N N . GLN A 1 123 ? -65.779 3.266 101.406 1.00 52.59 110 GLN A N 1
ATOM 808 C CA . GLN A 1 123 ? -64.335 3.193 101.670 1.00 53.00 110 GLN A CA 1
ATOM 809 C C . GLN A 1 123 ? -63.616 2.278 100.680 1.00 52.56 110 GLN A C 1
ATOM 810 O O . GLN A 1 123 ? -62.457 2.519 100.313 1.00 52.79 110 GLN A O 1
ATOM 816 N N . VAL A 1 124 ? -64.302 1.232 100.236 1.00 51.70 111 VAL A N 1
ATOM 817 C CA . VAL A 1 124 ? -63.715 0.345 99.258 1.00 51.34 111 VAL A CA 1
ATOM 818 C C . VAL A 1 124 ? -63.461 1.137 97.971 1.00 51.39 111 VAL A C 1
ATOM 819 O O . VAL A 1 124 ? -62.363 1.121 97.434 1.00 51.36 111 VAL A O 1
ATOM 823 N N . LEU A 1 125 ? -64.467 1.864 97.508 1.00 51.54 112 LEU A N 1
ATOM 824 C CA . LEU A 1 125 ? -64.324 2.683 96.315 1.00 52.09 112 LEU A CA 1
ATOM 825 C C . LEU A 1 125 ? -63.135 3.644 96.405 1.00 52.52 112 LEU A C 1
ATOM 826 O O . LEU A 1 125 ? -62.346 3.781 95.462 1.00 52.30 112 LEU A O 1
ATOM 831 N N . ILE A 1 126 ? -62.987 4.270 97.563 1.00 53.43 113 ILE A N 1
ATOM 832 C CA . ILE A 1 126 ? -61.896 5.212 97.778 1.00 54.61 113 ILE A CA 1
ATOM 833 C C . ILE A 1 126 ? -60.561 4.496 97.644 1.00 55.45 113 ILE A C 1
ATOM 834 O O . ILE A 1 126 ? -59.683 4.937 96.893 1.00 55.79 113 ILE A O 1
ATOM 839 N N . LYS A 1 127 ? -60.445 3.367 98.337 1.00 56.49 114 LYS A N 1
ATOM 840 C CA . LYS A 1 127 ? -59.242 2.567 98.319 1.00 57.78 114 LYS A CA 1
ATOM 841 C C . LYS A 1 127 ? -58.862 2.132 96.899 1.00 58.67 114 LYS A C 1
ATOM 842 O O . LYS A 1 127 ? -57.671 2.110 96.573 1.00 59.55 114 LYS A O 1
ATOM 848 N N . VAL A 1 128 ? -59.840 1.824 96.036 1.00 58.92 115 VAL A N 1
ATOM 849 C CA . VAL A 1 128 ? -59.471 1.395 94.697 1.00 59.32 115 VAL A CA 1
ATOM 850 C C . VAL A 1 128 ? -59.176 2.593 93.810 1.00 60.31 115 VAL A C 1
ATOM 851 O O . VAL A 1 128 ? -58.296 2.514 92.956 1.00 60.95 115 VAL A O 1
ATOM 855 N N . ARG A 1 129 ? -59.891 3.700 94.001 1.00 60.97 116 ARG A N 1
ATOM 856 C CA . ARG A 1 129 ? -59.512 4.929 93.307 1.00 61.75 116 ARG A CA 1
ATOM 857 C C . ARG A 1 129 ? -58.045 5.271 93.603 1.00 61.98 116 ARG A C 1
ATOM 858 O O . ARG A 1 129 ? -57.263 5.484 92.671 1.00 62.04 116 ARG A O 1
ATOM 866 N N . ASN A 1 130 ? -57.678 5.305 94.886 1.00 61.72 117 ASN A N 1
ATOM 867 C CA . ASN A 1 130 ? -56.280 5.545 95.272 1.00 62.53 117 ASN A CA 1
ATOM 868 C C . ASN A 1 130 ? -55.301 4.555 94.668 1.00 62.99 117 ASN A C 1
ATOM 869 O O . ASN A 1 130 ? -54.237 4.945 94.202 1.00 63.40 117 ASN A O 1
ATOM 874 N N . ARG A 1 131 ? -55.666 3.273 94.689 1.00 63.69 118 ARG A N 1
ATOM 875 C CA . ARG A 1 131 ? -54.824 2.214 94.136 1.00 63.76 118 ARG A CA 1
ATOM 876 C C . ARG A 1 131 ? -54.602 2.431 92.649 1.00 64.18 118 ARG A C 1
ATOM 877 O O . ARG A 1 131 ? -53.532 2.133 92.129 1.00 63.96 118 ARG A O 1
ATOM 885 N N . HIS A 1 132 ? -55.620 2.958 91.975 1.00 65.00 119 HIS A N 1
ATOM 886 C CA . HIS A 1 132 ? -55.539 3.176 90.547 1.00 66.27 119 HIS A CA 1
ATOM 887 C C . HIS A 1 132 ? -54.940 4.525 90.143 1.00 67.32 119 HIS A C 1
ATOM 888 O O . HIS A 1 132 ? -54.829 4.814 88.953 1.00 67.43 119 HIS A O 1
ATOM 895 N N . ASN A 1 133 ? -54.549 5.335 91.133 1.00 68.24 120 ASN A N 1
ATOM 896 C CA . ASN A 1 133 ? -53.936 6.644 90.891 1.00 69.03 120 ASN A CA 1
ATOM 897 C C . ASN A 1 133 ? -52.738 6.603 89.962 1.00 69.69 120 ASN A C 1
ATOM 898 O O . ASN A 1 133 ? -52.647 7.420 89.065 1.00 70.14 120 ASN A O 1
ATOM 903 N N . ASP A 1 134 ? -51.805 5.680 90.192 1.00 70.37 121 ASP A N 1
ATOM 904 C CA . ASP A 1 134 ? -50.568 5.662 89.416 1.00 71.29 121 ASP A CA 1
ATOM 905 C C . ASP A 1 134 ? -50.704 4.813 88.162 1.00 70.91 121 ASP A C 1
ATOM 906 O O . ASP A 1 134 ? -49.708 4.409 87.575 1.00 71.35 121 ASP A O 1
ATOM 911 N N . VAL A 1 135 ? -51.933 4.554 87.741 1.00 70.70 122 VAL A N 1
ATOM 912 C CA . VAL A 1 135 ? -52.186 3.582 86.670 1.00 70.57 122 VAL A CA 1
ATOM 913 C C . VAL A 1 135 ? -51.803 4.046 85.248 1.00 69.94 122 VAL A C 1
ATOM 914 O O . VAL A 1 135 ? -51.143 3.314 84.520 1.00 70.29 122 VAL A O 1
ATOM 918 N N . VAL A 1 136 ? -52.181 5.263 84.877 1.00 69.15 123 VAL A N 1
ATOM 919 C CA . VAL A 1 136 ? -51.757 5.826 83.598 1.00 68.48 123 VAL A CA 1
ATOM 920 C C . VAL A 1 136 ? -50.201 5.816 83.485 1.00 67.61 123 VAL A C 1
ATOM 921 O O . VAL A 1 136 ? -49.662 5.197 82.554 1.00 67.48 123 VAL A O 1
ATOM 925 N N . PRO A 1 137 ? -49.485 6.473 84.437 1.00 66.38 124 PRO A N 1
ATOM 926 C CA . PRO A 1 137 ? -48.004 6.398 84.391 1.00 65.44 124 PRO A CA 1
ATOM 927 C C . PRO A 1 137 ? -47.379 4.987 84.429 1.00 63.69 124 PRO A C 1
ATOM 928 O O . PRO A 1 137 ? -46.437 4.741 83.680 1.00 64.12 124 PRO A O 1
ATOM 932 N N . THR A 1 138 ? -47.882 4.076 85.264 1.00 61.44 125 THR A N 1
ATOM 933 C CA . THR A 1 138 ? -47.278 2.735 85.357 1.00 58.87 125 THR A CA 1
ATOM 934 C C . THR A 1 138 ? -47.389 1.953 84.054 1.00 57.76 125 THR A C 1
ATOM 935 O O . THR A 1 138 ? -46.425 1.320 83.619 1.00 57.27 125 THR A O 1
ATOM 939 N N . MET A 1 139 ? -48.559 2.003 83.429 1.00 56.74 126 MET A N 1
ATOM 940 C CA . MET A 1 139 ? -48.747 1.361 82.119 1.00 55.97 126 MET A CA 1
ATOM 941 C C . MET A 1 139 ? -47.854 1.976 81.067 1.00 55.45 126 MET A C 1
ATOM 942 O O . MET A 1 139 ? -47.166 1.269 80.323 1.00 55.49 126 MET A O 1
ATOM 947 N N . ALA A 1 140 ? -47.886 3.303 80.999 1.00 54.73 127 ALA A N 1
ATOM 948 C CA . ALA A 1 140 ? -46.983 4.030 80.139 1.00 53.83 127 ALA A CA 1
ATOM 949 C C . ALA A 1 140 ? -45.545 3.563 80.365 1.00 53.32 127 ALA A C 1
ATOM 950 O O . ALA A 1 140 ? -44.836 3.299 79.404 1.00 53.72 127 ALA A O 1
ATOM 952 N N . GLN A 1 141 ? -45.116 3.423 81.614 1.00 52.69 128 GLN A N 1
ATOM 953 C CA . GLN A 1 141 ? -43.739 2.994 81.869 1.00 53.18 128 GLN A CA 1
ATOM 954 C C . GLN A 1 141 ? -43.541 1.606 81.236 1.00 52.35 128 GLN A C 1
ATOM 955 O O . GLN A 1 141 ? -42.509 1.318 80.602 1.00 51.68 128 GLN A O 1
ATOM 961 N N . GLY A 1 142 ? -44.563 0.767 81.395 1.00 51.36 129 GLY A N 1
ATOM 962 C CA . GLY A 1 142 ? -44.593 -0.531 80.753 1.00 51.21 129 GLY A CA 1
ATOM 963 C C . GLY A 1 142 ? -44.305 -0.500 79.269 1.00 51.39 129 GLY A C 1
ATOM 964 O O . GLY A 1 142 ? -43.376 -1.172 78.805 1.00 51.10 129 GLY A O 1
ATOM 965 N N . VAL A 1 143 ? -45.073 0.283 78.513 1.00 51.92 130 VAL A N 1
ATOM 966 C CA . VAL A 1 143 ? -44.862 0.289 77.070 1.00 53.04 130 VAL A CA 1
ATOM 967 C C . VAL A 1 143 ? -43.515 0.925 76.710 1.00 54.01 130 VAL A C 1
ATOM 968 O O . VAL A 1 143 ? -42.876 0.511 75.741 1.00 54.74 130 VAL A O 1
ATOM 972 N N . ILE A 1 144 ? -43.053 1.884 77.510 1.00 54.45 131 ILE A N 1
ATOM 973 C CA . ILE A 1 144 ? -41.762 2.497 77.242 1.00 55.35 131 ILE A CA 1
ATOM 974 C C . ILE A 1 144 ? -40.616 1.479 77.397 1.00 55.78 131 ILE A C 1
ATOM 975 O O . ILE A 1 144 ? -39.720 1.397 76.544 1.00 55.59 131 ILE A O 1
ATOM 980 N N . GLU A 1 145 ? -40.673 0.686 78.467 1.00 56.52 132 GLU A N 1
ATOM 981 C CA . GLU A 1 145 ? -39.704 -0.393 78.687 1.00 57.00 132 GLU A CA 1
ATOM 982 C C . GLU A 1 145 ? -39.694 -1.372 77.520 1.00 56.69 132 GLU A C 1
ATOM 983 O O . GLU A 1 145 ? -38.636 -1.823 77.090 1.00 55.30 132 GLU A O 1
ATOM 989 N N . TYR A 1 146 ? -40.894 -1.693 77.023 1.00 56.97 133 TYR A N 1
ATOM 990 C CA . TYR A 1 146 ? -41.047 -2.640 75.925 1.00 57.43 133 TYR A CA 1
ATOM 991 C C . TYR A 1 146 ? -40.438 -2.118 74.614 1.00 57.69 133 TYR A C 1
ATOM 992 O O . TYR A 1 146 ? -39.709 -2.834 73.921 1.00 56.90 133 TYR A O 1
ATOM 1001 N N . LYS A 1 147 ? -40.756 -0.863 74.309 1.00 58.76 134 LYS A N 1
ATOM 1002 C CA . LYS A 1 147 ? -40.216 -0.127 73.175 1.00 60.07 134 LYS A CA 1
ATOM 1003 C C . LYS A 1 147 ? -38.686 -0.037 73.197 1.00 60.73 134 LYS A C 1
ATOM 1004 O O . LYS A 1 147 ? -38.030 -0.343 72.202 1.00 60.79 134 LYS A O 1
ATOM 1010 N N . GLU A 1 148 ? -38.118 0.362 74.331 1.00 61.39 135 GLU A N 1
ATOM 1011 C CA . GLU A 1 148 ? -36.682 0.540 74.411 1.00 62.55 135 GLU A CA 1
ATOM 1012 C C . GLU A 1 148 ? -35.892 -0.768 74.507 1.00 62.64 135 GLU A C 1
ATOM 1013 O O . GLU A 1 148 ? -34.659 -0.748 74.497 1.00 62.76 135 GLU A O 1
ATOM 1019 N N . LYS A 1 149 ? -36.590 -1.894 74.596 1.00 62.92 136 LYS A N 1
ATOM 1020 C CA . LYS A 1 149 ? -35.928 -3.189 74.775 1.00 63.50 136 LYS A CA 1
ATOM 1021 C C . LYS A 1 149 ? -36.166 -4.164 73.610 1.00 63.90 136 LYS A C 1
ATOM 1022 O O . LYS A 1 149 ? -35.313 -5.000 73.324 1.00 63.44 136 LYS A O 1
ATOM 1028 N N . PHE A 1 150 ? -37.307 -4.045 72.930 1.00 64.82 137 PHE A N 1
ATOM 1029 C CA . PHE A 1 150 ? -37.591 -4.912 71.780 1.00 65.72 137 PHE A CA 1
ATOM 1030 C C . PHE A 1 150 ? -37.685 -4.182 70.455 1.00 67.08 137 PHE A C 1
ATOM 1031 O O . PHE A 1 150 ? -37.524 -4.788 69.397 1.00 67.10 137 PHE A O 1
ATOM 1039 N N . GLY A 1 151 ? -37.919 -2.877 70.516 1.00 68.70 138 GLY A N 1
ATOM 1040 C CA . GLY A 1 151 ? -37.831 -2.044 69.329 1.00 70.57 138 GLY A CA 1
ATOM 1041 C C . GLY A 1 151 ? -39.188 -1.719 68.755 1.00 72.06 138 GLY A C 1
ATOM 1042 O O . GLY A 1 151 ? -40.187 -2.378 69.057 1.00 72.02 138 GLY A O 1
ATOM 1043 N N . PHE A 1 152 ? -39.202 -0.695 67.911 1.00 73.60 139 PHE A N 1
ATOM 1044 C CA . PHE A 1 152 ? -40.422 -0.188 67.296 1.00 74.83 139 PHE A CA 1
ATOM 1045 C C . PHE A 1 152 ? -40.764 -0.978 66.020 1.00 75.08 139 PHE A C 1
ATOM 1046 O O . PHE A 1 152 ? -40.039 -0.920 65.016 1.00 75.07 139 PHE A O 1
ATOM 1054 N N . ASP A 1 153 ? -41.845 -1.751 66.100 1.00 75.43 140 ASP A N 1
ATOM 1055 C CA . ASP A 1 153 ? -42.473 -2.356 64.933 1.00 75.78 140 ASP A CA 1
ATOM 1056 C C . ASP A 1 153 ? -43.750 -1.551 64.636 1.00 76.24 140 ASP A C 1
ATOM 1057 O O . ASP A 1 153 ? -44.498 -1.218 65.567 1.00 76.52 140 ASP A O 1
ATOM 1062 N N . PRO A 1 154 ? -44.001 -1.221 63.346 1.00 76.32 141 PRO A N 1
ATOM 1063 C CA . PRO A 1 154 ? -45.207 -0.454 63.012 1.00 75.76 141 PRO A CA 1
ATOM 1064 C C . PRO A 1 154 ? -46.506 -1.253 63.252 1.00 74.94 141 PRO A C 1
ATOM 1065 O O . PRO A 1 154 ? -47.446 -0.724 63.880 1.00 75.14 141 PRO A O 1
ATOM 1069 N N . PHE A 1 155 ? -46.574 -2.502 62.786 1.00 73.30 142 PHE A N 1
ATOM 1070 C CA . PHE A 1 155 ? -47.817 -3.238 62.953 1.00 72.07 142 PHE A CA 1
ATOM 1071 C C . PHE A 1 155 ? -48.212 -3.398 64.427 1.00 70.36 142 PHE A C 1
ATOM 1072 O O . PHE A 1 155 ? -49.335 -3.061 64.820 1.00 70.38 142 PHE A O 1
ATOM 1080 N N . ILE A 1 156 ? -47.287 -3.911 65.234 1.00 68.11 143 ILE A N 1
ATOM 1081 C CA . ILE A 1 156 ? -47.546 -4.154 66.654 1.00 65.86 143 ILE A CA 1
ATOM 1082 C C . ILE A 1 156 ? -47.922 -2.845 67.388 1.00 64.28 143 ILE A C 1
ATOM 1083 O O . ILE A 1 156 ? -48.783 -2.823 68.283 1.00 63.21 143 ILE A O 1
ATOM 1088 N N . SER A 1 157 ? -47.300 -1.750 66.966 1.00 62.36 144 SER A N 1
ATOM 1089 C CA . SER A 1 157 ? -47.689 -0.439 67.455 1.00 61.24 144 SER A CA 1
ATOM 1090 C C . SER A 1 157 ? -49.216 -0.187 67.358 1.00 60.25 144 SER A C 1
ATOM 1091 O O . SER A 1 157 ? -49.786 0.468 68.239 1.00 59.86 144 SER A O 1
ATOM 1094 N N . THR A 1 158 ? -49.880 -0.719 66.322 1.00 58.80 145 THR A N 1
ATOM 1095 C CA . THR A 1 158 ? -51.305 -0.432 66.157 1.00 57.64 145 THR A CA 1
ATOM 1096 C C . THR A 1 158 ? -52.157 -1.304 67.061 1.00 56.58 145 THR A C 1
ATOM 1097 O O . THR A 1 158 ? -53.201 -0.851 67.603 1.00 55.53 145 THR A O 1
ATOM 1101 N N . ASN A 1 159 ? -51.670 -2.518 67.287 1.00 54.93 146 ASN A N 1
ATOM 1102 C CA . ASN A 1 159 ? -52.175 -3.330 68.375 1.00 54.11 146 ASN A CA 1
ATOM 1103 C C . ASN A 1 159 ? -52.113 -2.716 69.751 1.00 51.58 146 ASN A C 1
ATOM 1104 O O . ASN A 1 159 ? -53.099 -2.758 70.510 1.00 50.81 146 ASN A O 1
ATOM 1109 N N . ILE A 1 160 ? -50.963 -2.140 70.083 1.00 49.25 147 ILE A N 1
ATOM 1110 C CA . ILE A 1 160 ? -50.796 -1.514 71.393 1.00 47.93 147 ILE A CA 1
ATOM 1111 C C . ILE A 1 160 ? -51.662 -0.247 71.507 1.00 47.57 147 ILE A C 1
ATOM 1112 O O . ILE A 1 160 ? -52.282 0.022 72.528 1.00 47.07 147 ILE A O 1
ATOM 1117 N N . GLN A 1 161 ? -51.710 0.492 70.417 1.00 46.82 148 GLN A N 1
ATOM 1118 C CA . GLN A 1 161 ? -52.559 1.628 70.270 1.00 47.98 148 GLN A CA 1
ATOM 1119 C C . GLN A 1 161 ? -54.030 1.314 70.585 1.00 47.27 148 GLN A C 1
ATOM 1120 O O . GLN A 1 161 ? -54.683 1.987 71.406 1.00 47.90 148 GLN A O 1
ATOM 1126 N N . TYR A 1 162 ? -54.530 0.276 69.931 1.00 46.27 149 TYR A N 1
ATOM 1127 C CA . TYR A 1 162 ? -55.882 -0.229 70.097 1.00 45.45 149 TYR A CA 1
ATOM 1128 C C . TYR A 1 162 ? -56.098 -0.571 71.562 1.00 45.58 149 TYR A C 1
ATOM 1129 O O . TYR A 1 162 ? -5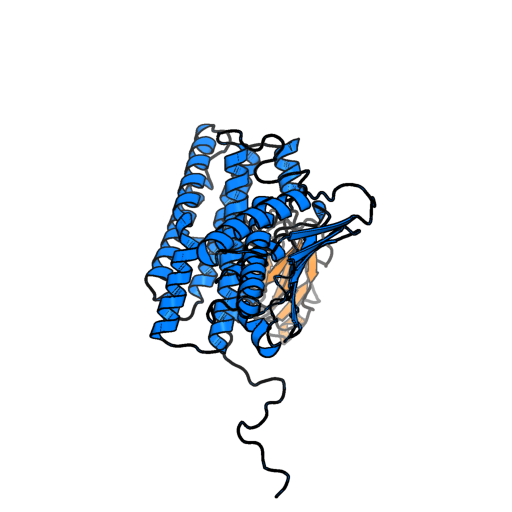7.110 -0.191 72.161 1.00 46.85 149 TYR A O 1
ATOM 1138 N N . PHE A 1 163 ? -55.133 -1.256 72.159 1.00 44.31 150 PHE A N 1
ATOM 1139 C CA . PHE A 1 163 ? -55.250 -1.594 73.552 1.00 43.67 150 PHE A CA 1
ATOM 1140 C C . PHE A 1 163 ? -55.293 -0.394 74.475 1.00 43.67 150 PHE A C 1
ATOM 1141 O O . PHE A 1 163 ? -56.142 -0.320 75.368 1.00 44.15 150 PHE A O 1
ATOM 1149 N N . LEU A 1 164 ? -54.349 0.532 74.308 1.00 43.89 151 LEU A N 1
ATOM 1150 C CA . LEU A 1 164 ? -54.235 1.684 75.226 1.00 43.34 151 LEU A CA 1
ATOM 1151 C C . LEU A 1 164 ? -55.481 2.562 75.141 1.00 43.70 151 LEU A C 1
ATOM 1152 O O . LEU A 1 164 ? -56.014 2.937 76.183 1.00 43.36 151 LEU A O 1
ATOM 1157 N N . ASP A 1 165 ? -55.984 2.818 73.922 1.00 43.19 152 ASP A N 1
ATOM 1158 C CA . ASP A 1 165 ? -57.202 3.598 73.803 1.00 43.79 152 ASP A CA 1
ATOM 1159 C C . ASP A 1 165 ? -58.294 2.978 74.662 1.00 44.07 152 ASP A C 1
ATOM 1160 O O . ASP A 1 165 ? -59.029 3.685 75.375 1.00 43.82 152 ASP A O 1
ATOM 1165 N N . ARG A 1 166 ? -58.398 1.647 74.619 1.00 44.64 153 ARG A N 1
ATOM 1166 C CA . ARG A 1 166 ? -59.526 0.964 75.296 1.00 43.79 153 ARG A CA 1
ATOM 1167 C C . ARG A 1 166 ? -59.266 1.000 76.793 1.00 44.76 153 ARG A C 1
ATOM 1168 O O . ARG A 1 166 ? -60.144 1.394 77.600 1.00 45.22 153 ARG A O 1
ATOM 1176 N N . PHE A 1 167 ? -58.025 0.687 77.150 1.00 44.44 154 PHE A N 1
ATOM 1177 C CA . PHE A 1 167 ? -57.622 0.611 78.529 1.00 44.91 154 PHE A CA 1
ATOM 1178 C C . PHE A 1 167 ? -57.741 1.981 79.192 1.00 45.92 154 PHE A C 1
ATOM 1179 O O . PHE A 1 167 ? -58.267 2.101 80.287 1.00 47.37 154 PHE A O 1
ATOM 1187 N N . TYR A 1 168 ? -57.284 3.040 78.534 1.00 46.39 155 TYR A N 1
ATOM 1188 C CA . TYR A 1 168 ? -57.381 4.362 79.172 1.00 46.53 155 TYR A CA 1
ATOM 1189 C C . TYR A 1 168 ? -58.831 4.881 79.191 1.00 47.81 155 TYR A C 1
ATOM 1190 O O . TYR A 1 168 ? -59.232 5.586 80.118 1.00 47.74 155 TYR A O 1
ATOM 1199 N N . THR A 1 169 ? -59.623 4.547 78.168 1.00 48.49 156 THR A N 1
ATOM 1200 C CA . THR A 1 169 ? -61.041 4.836 78.246 1.00 49.75 156 THR A CA 1
ATOM 1201 C C . THR A 1 169 ? -61.800 4.107 79.393 1.00 50.70 156 THR A C 1
ATOM 1202 O O . THR A 1 169 ? -62.514 4.738 80.206 1.00 50.64 156 THR A O 1
ATOM 1206 N N . ASN A 1 170 ? -61.616 2.805 79.515 1.00 51.16 157 ASN A N 1
ATOM 1207 C CA . ASN A 1 170 ? -62.247 2.129 80.670 1.00 52.56 157 ASN A CA 1
ATOM 1208 C C . ASN A 1 170 ? -61.803 2.782 81.975 1.00 52.00 157 ASN A C 1
ATOM 1209 O O . ASN A 1 170 ? -62.593 2.953 82.897 1.00 52.16 157 ASN A O 1
ATOM 1214 N N . ARG A 1 171 ? -60.545 3.192 82.055 1.00 51.44 158 ARG A N 1
ATOM 1215 C CA . ARG A 1 171 ? -60.093 3.773 83.296 1.00 51.53 158 ARG A CA 1
ATOM 1216 C C . ARG A 1 171 ? -60.788 5.124 83.523 1.00 51.42 158 ARG A C 1
ATOM 1217 O O . ARG A 1 171 ? -61.137 5.431 84.647 1.00 52.20 158 ARG A O 1
ATOM 1225 N N . ILE A 1 172 ? -60.983 5.936 82.473 1.00 50.69 159 ILE A N 1
ATOM 1226 C CA . ILE A 1 172 ? -61.785 7.153 82.598 1.00 50.27 159 ILE A CA 1
ATOM 1227 C C . ILE A 1 172 ? -63.208 6.810 83.119 1.00 50.65 159 ILE A C 1
ATOM 1228 O O . ILE A 1 172 ? -63.754 7.491 83.998 1.00 49.83 159 ILE A O 1
ATOM 1233 N N . SER A 1 173 ? -63.774 5.723 82.603 1.00 50.68 160 SER A N 1
ATOM 1234 C CA . SER A 1 173 ? -65.092 5.319 82.995 1.00 51.82 160 SER A CA 1
ATOM 1235 C C . SER A 1 173 ? -65.128 4.893 84.477 1.00 53.32 160 SER A C 1
ATOM 1236 O O . SER A 1 173 ? -66.063 5.312 85.196 1.00 53.01 160 SER A O 1
ATOM 1239 N N . PHE A 1 174 ? -64.145 4.092 84.951 1.00 54.56 161 PHE A N 1
ATOM 1240 C CA . PHE A 1 174 ? -64.188 3.656 86.374 1.00 55.87 161 PHE A CA 1
ATOM 1241 C C . PHE A 1 174 ? -64.249 4.905 87.192 1.00 55.56 161 PHE A C 1
ATOM 1242 O O . PHE A 1 174 ? -64.971 4.981 88.197 1.00 56.15 161 PHE A O 1
ATOM 1250 N N . ARG A 1 175 ? -63.446 5.874 86.791 1.00 54.85 162 ARG A N 1
ATOM 1251 C CA . ARG A 1 175 ? -63.256 7.020 87.635 1.00 55.12 162 ARG A CA 1
ATOM 1252 C C . ARG A 1 175 ? -64.523 7.869 87.665 1.00 53.76 162 ARG A C 1
ATOM 1253 O O . ARG A 1 175 ? -64.876 8.424 88.707 1.00 53.67 162 ARG A O 1
ATOM 1261 N N . MET A 1 176 ? -65.217 7.933 86.533 1.00 52.19 163 MET A N 1
ATOM 1262 C CA . MET A 1 176 ? -66.495 8.621 86.453 1.00 51.01 163 MET A CA 1
ATOM 1263 C C . MET A 1 176 ? -67.493 8.002 87.469 1.00 50.82 163 MET A C 1
ATOM 1264 O O . MET A 1 176 ? -68.065 8.704 88.304 1.00 50.64 163 MET A O 1
ATOM 1269 N N . LEU A 1 177 ? -67.657 6.680 87.438 1.00 51.21 164 LEU A N 1
ATOM 1270 C CA . LEU A 1 177 ? -68.583 6.003 88.357 1.00 51.04 164 LEU A CA 1
ATOM 1271 C C . LEU A 1 177 ? -68.215 6.212 89.817 1.00 51.34 164 LEU A C 1
ATOM 1272 O O . LEU A 1 177 ? -69.073 6.598 90.634 1.00 51.89 164 LEU A O 1
ATOM 1277 N N . ILE A 1 178 ? -66.945 5.982 90.148 1.00 51.07 165 ILE A N 1
ATOM 1278 C CA . ILE A 1 178 ? -66.498 6.120 91.526 1.00 50.99 165 ILE A CA 1
ATOM 1279 C C . ILE A 1 178 ? -66.703 7.530 92.040 1.00 51.40 165 ILE A C 1
ATOM 1280 O O . ILE A 1 178 ? -67.191 7.709 93.145 1.00 51.74 165 ILE A O 1
ATOM 1285 N N . ASN A 1 179 ? -66.369 8.536 91.228 1.00 52.20 166 ASN A N 1
ATOM 1286 C CA . ASN A 1 179 ? -66.557 9.934 91.635 1.00 52.41 166 ASN A CA 1
ATOM 1287 C C . ASN A 1 179 ? -68.008 10.339 91.877 1.00 52.07 166 ASN A C 1
ATOM 1288 O O . ASN A 1 179 ? -68.296 11.094 92.819 1.00 52.29 166 ASN A O 1
ATOM 1293 N N . GLN A 1 180 ? -68.911 9.861 91.025 1.00 51.37 167 GLN A N 1
ATOM 1294 C CA . GLN A 1 180 ? -70.324 10.154 91.184 1.00 50.97 167 GLN A CA 1
ATOM 1295 C C . GLN A 1 180 ? -70.790 9.605 92.502 1.00 51.20 167 GLN A C 1
ATOM 1296 O O . GLN A 1 180 ? -71.531 10.262 93.234 1.00 52.02 167 GLN A O 1
ATOM 1302 N N . HIS A 1 181 ? -70.339 8.400 92.830 1.00 50.97 168 HIS A N 1
ATOM 1303 C CA . HIS A 1 181 ? -70.775 7.754 94.069 1.00 50.15 168 HIS A CA 1
ATOM 1304 C C . HIS A 1 181 ? -70.180 8.379 95.331 1.00 50.27 168 HIS A C 1
ATOM 1305 O O . HIS A 1 181 ? -70.871 8.497 96.351 1.00 50.69 168 HIS A O 1
ATOM 1312 N N . THR A 1 182 ? -68.903 8.753 95.287 1.00 49.65 169 THR A N 1
ATOM 1313 C CA . THR A 1 182 ? -68.288 9.294 96.486 1.00 49.00 169 THR A CA 1
ATOM 1314 C C . THR A 1 182 ? -68.757 10.717 96.681 1.00 48.71 169 THR A C 1
ATOM 1315 O O . THR A 1 182 ? -69.102 11.102 97.790 1.00 48.58 169 THR A O 1
ATOM 1319 N N . LEU A 1 183 ? -68.838 11.481 95.597 1.00 48.62 170 LEU A N 1
ATOM 1320 C CA . LEU A 1 183 ? -69.344 12.847 95.703 1.00 48.40 170 LEU A CA 1
ATOM 1321 C C . LEU A 1 183 ? -70.791 12.835 96.187 1.00 47.93 170 LEU A C 1
ATOM 1322 O O . LEU A 1 183 ? -71.153 13.629 97.031 1.00 47.45 170 LEU A O 1
ATOM 1327 N N . LEU A 1 184 ? -71.611 11.913 95.695 1.00 47.50 171 LEU A N 1
ATOM 1328 C CA . LEU A 1 184 ? -73.006 11.917 96.123 1.00 47.16 171 LEU A CA 1
ATOM 1329 C C . LEU A 1 184 ? -73.287 11.412 97.542 1.00 47.32 171 LEU A C 1
ATOM 1330 O O . LEU A 1 184 ? -74.220 11.895 98.210 1.00 47.44 171 LEU A O 1
ATOM 1335 N N . PHE A 1 185 ? -72.503 10.448 98.009 1.00 47.08 172 PHE A N 1
ATOM 1336 C CA . PHE A 1 185 ? -72.844 9.789 99.263 1.00 46.90 172 PHE A CA 1
ATOM 1337 C C . PHE A 1 185 ? -71.804 9.922 100.357 1.00 47.22 172 PHE A C 1
ATOM 1338 O O . PHE A 1 185 ? -72.122 9.743 101.529 1.00 48.25 172 PHE A O 1
ATOM 1346 N N . GLY A 1 186 ? -70.580 10.278 99.986 1.00 47.37 173 GLY A N 1
ATOM 1347 C CA . GLY A 1 186 ? -69.532 10.560 100.961 1.00 47.53 173 GLY A CA 1
ATOM 1348 C C . GLY A 1 186 ? -69.839 11.816 101.741 1.00 47.58 173 GLY A C 1
ATOM 1349 O O . GLY A 1 186 ? -69.566 11.890 102.931 1.00 47.68 173 GLY A O 1
ATOM 1350 N N . THR A 1 189 ? -66.950 14.863 103.050 1.00 126.33 176 THR A N 1
ATOM 1351 C CA . THR A 1 189 ? -67.727 15.771 102.204 1.00 126.46 176 THR A CA 1
ATOM 1352 C C . THR A 1 189 ? -67.341 17.240 102.422 1.00 126.43 176 THR A C 1
ATOM 1353 O O . THR A 1 189 ? -67.851 17.898 103.345 1.00 126.49 176 THR A O 1
ATOM 1355 N N . ASN A 1 190 ? -66.422 17.739 101.589 1.00 126.23 177 ASN A N 1
ATOM 1356 C CA . ASN A 1 190 ? -66.162 19.186 101.494 1.00 126.06 177 ASN A CA 1
ATOM 1357 C C . ASN A 1 190 ? -66.989 19.717 100.315 1.00 125.67 177 ASN A C 1
ATOM 1358 O O . ASN A 1 190 ? -66.680 19.394 99.162 1.00 126.09 177 ASN A O 1
ATOM 1360 N N . PRO A 1 191 ? -68.053 20.515 100.589 1.00 125.01 178 PRO A N 1
ATOM 1361 C CA . PRO A 1 191 ? -69.047 20.770 99.517 1.00 123.97 178 PRO A CA 1
ATOM 1362 C C . PRO A 1 191 ? -68.622 21.838 98.481 1.00 122.79 178 PRO A C 1
ATOM 1363 O O . PRO A 1 191 ? -69.262 22.891 98.394 1.00 122.93 178 PRO A O 1
ATOM 1367 N N . VAL A 1 192 ? -67.578 21.539 97.693 1.00 121.14 179 VAL A N 1
ATOM 1368 C CA . VAL A 1 192 ? -66.924 22.497 96.756 1.00 119.40 179 VAL A CA 1
ATOM 1369 C C . VAL A 1 192 ? -67.901 23.160 95.760 1.00 118.06 179 VAL A C 1
ATOM 1370 O O . VAL A 1 192 ? -68.446 24.246 96.026 1.00 117.79 179 VAL A O 1
ATOM 1374 N N . HIS A 1 193 ? -68.110 22.511 94.615 1.00 115.96 180 HIS A N 1
ATOM 1375 C CA . HIS A 1 193 ? -69.044 23.020 93.619 1.00 114.09 180 HIS A CA 1
ATOM 1376 C C . HIS A 1 193 ? -70.470 22.565 94.007 1.00 112.28 180 HIS A C 1
ATOM 1377 O O . HIS A 1 193 ? -70.786 21.370 93.933 1.00 112.34 180 HIS A O 1
ATOM 1384 N N . PRO A 1 194 ? -71.337 23.520 94.417 1.00 110.06 181 PRO A N 1
ATOM 1385 C CA . PRO A 1 194 ? -72.551 23.149 95.170 1.00 107.62 181 PRO A CA 1
ATOM 1386 C C . PRO A 1 194 ? -73.789 22.873 94.300 1.00 104.76 181 PRO A C 1
ATOM 1387 O O . PRO A 1 194 ? -74.581 21.986 94.626 1.00 104.35 181 PRO A O 1
ATOM 1391 N N . LYS A 1 195 ? -73.963 23.623 93.214 1.00 101.22 182 LYS A N 1
ATOM 1392 C CA . LYS A 1 195 ? -75.048 23.330 92.284 1.00 97.62 182 LYS A CA 1
ATOM 1393 C C . LYS A 1 195 ? -74.694 22.194 91.310 1.00 94.18 182 LYS A C 1
ATOM 1394 O O . LYS A 1 195 ? -75.558 21.748 90.559 1.00 93.98 182 LYS A O 1
ATOM 1400 N N . HIS A 1 196 ? -73.433 21.746 91.339 1.00 89.84 183 HIS A N 1
ATOM 1401 C CA . HIS A 1 196 ? -72.959 20.552 90.625 1.00 85.62 183 HIS A CA 1
ATOM 1402 C C . HIS A 1 196 ? -73.667 19.298 91.131 1.00 82.94 183 HIS A C 1
ATOM 1403 O O . HIS A 1 196 ? -74.014 19.211 92.300 1.00 82.60 183 HIS A O 1
ATOM 1410 N N . ILE A 1 197 ? -73.854 18.320 90.253 1.00 79.55 184 ILE A N 1
ATOM 1411 C CA . ILE A 1 197 ? -74.417 17.029 90.634 1.00 76.51 184 ILE A CA 1
ATOM 1412 C C . ILE A 1 197 ? -73.326 15.963 90.523 1.00 74.67 184 ILE A C 1
ATOM 1413 O O . ILE A 1 197 ? -73.087 15.392 89.455 1.00 74.56 184 ILE A O 1
ATOM 1418 N N . GLY A 1 198 ? -72.654 15.701 91.635 1.00 72.49 185 GLY A N 1
ATOM 1419 C CA . GLY A 1 198 ? -71.453 14.902 91.599 1.00 69.95 185 GLY A CA 1
ATOM 1420 C C . GLY A 1 198 ? -70.416 15.706 90.854 1.00 68.50 185 GLY A C 1
ATOM 1421 O O . GLY A 1 198 ? -70.058 16.803 91.286 1.00 68.92 185 GLY A O 1
ATOM 1422 N N . SER A 1 199 ? -69.926 15.188 89.735 1.00 66.46 186 SER A N 1
ATOM 1423 C CA . SER A 1 199 ? -68.909 15.925 88.988 1.00 65.05 186 SER A CA 1
ATOM 1424 C C . SER A 1 199 ? -69.484 16.560 87.718 1.00 63.54 186 SER A C 1
ATOM 1425 O O . SER A 1 199 ? -68.755 17.078 86.874 1.00 63.28 186 SER A O 1
ATOM 1428 N N . ILE A 1 200 ? -70.802 16.519 87.593 1.00 61.56 187 ILE A N 1
ATOM 1429 C CA . ILE A 1 200 ? -71.465 17.077 86.440 1.00 59.70 187 ILE A CA 1
ATOM 1430 C C . ILE A 1 200 ? -72.008 18.449 86.761 1.00 59.27 187 ILE A C 1
ATOM 1431 O O . ILE A 1 200 ? -72.713 18.635 87.777 1.00 59.96 187 ILE A O 1
ATOM 1436 N N . ASP A 1 201 ? -71.694 19.408 85.895 1.00 57.67 188 ASP A N 1
ATOM 1437 C CA . ASP A 1 201 ? -72.260 20.733 85.982 1.00 56.18 188 ASP A CA 1
ATOM 1438 C C . ASP A 1 201 ? -73.442 20.834 85.011 1.00 55.32 188 ASP A C 1
ATOM 1439 O O . ASP A 1 201 ? -73.262 20.759 83.802 1.00 55.25 188 ASP A O 1
ATOM 1444 N N . PRO A 1 202 ? -74.665 21.009 85.535 1.00 54.65 189 PRO A N 1
ATOM 1445 C CA . PRO A 1 202 ? -75.812 21.161 84.620 1.00 54.19 189 PRO A CA 1
ATOM 1446 C C . PRO A 1 202 ? -75.794 22.457 83.801 1.00 53.67 189 PRO A C 1
ATOM 1447 O O . PRO A 1 202 ? -76.477 22.556 82.785 1.00 54.05 189 PRO A O 1
ATOM 1451 N N . THR A 1 203 ? -75.010 23.435 84.221 1.00 52.93 190 THR A N 1
ATOM 1452 C CA . THR A 1 203 ? -74.936 24.679 83.471 1.00 52.56 190 THR A CA 1
ATOM 1453 C C . THR A 1 203 ? -73.502 25.029 83.229 1.00 52.75 190 THR A C 1
ATOM 1454 O O . THR A 1 203 ? -73.044 26.066 83.668 1.00 53.62 190 THR A O 1
ATOM 1458 N N . CYS A 1 204 ? -72.777 24.154 82.555 1.00 53.22 191 CYS A N 1
ATOM 1459 C CA . CYS A 1 204 ? -71.360 24.397 82.301 1.00 53.24 191 CYS A CA 1
ATOM 1460 C C . CYS A 1 204 ? -71.185 25.487 81.257 1.00 52.49 191 CYS A C 1
ATOM 1461 O O . CYS A 1 204 ? -71.553 25.319 80.084 1.00 52.34 191 CYS A O 1
ATOM 1464 N N . ASN A 1 205 ? -70.642 26.608 81.702 1.00 52.77 192 ASN A N 1
ATOM 1465 C CA . ASN A 1 205 ? -70.332 27.742 80.824 1.00 53.03 192 ASN A CA 1
ATOM 1466 C C . ASN A 1 205 ? -69.005 27.453 80.096 1.00 52.41 192 ASN A C 1
ATOM 1467 O O . ASN A 1 205 ? -67.927 27.489 80.698 1.00 52.46 192 ASN A O 1
ATOM 1472 N N . VAL A 1 206 ? -69.106 27.102 78.816 1.00 51.53 193 VAL A N 1
ATOM 1473 C CA . VAL A 1 206 ? -67.961 26.619 78.027 1.00 50.95 193 VAL A CA 1
ATOM 1474 C C . VAL A 1 206 ? -66.821 27.641 77.939 1.00 51.81 193 VAL A C 1
ATOM 1475 O O . VAL A 1 206 ? -65.648 27.327 78.196 1.00 53.13 193 VAL A O 1
ATOM 1479 N N . ALA A 1 207 ? -67.162 28.884 77.626 1.00 52.53 194 ALA A N 1
ATOM 1480 C CA . ALA A 1 207 ? -66.172 29.946 77.551 1.00 52.23 194 ALA A CA 1
ATOM 1481 C C . ALA A 1 207 ? -65.440 30.078 78.888 1.00 52.20 194 ALA A C 1
ATOM 1482 O O . ALA A 1 207 ? -64.263 30.382 78.902 1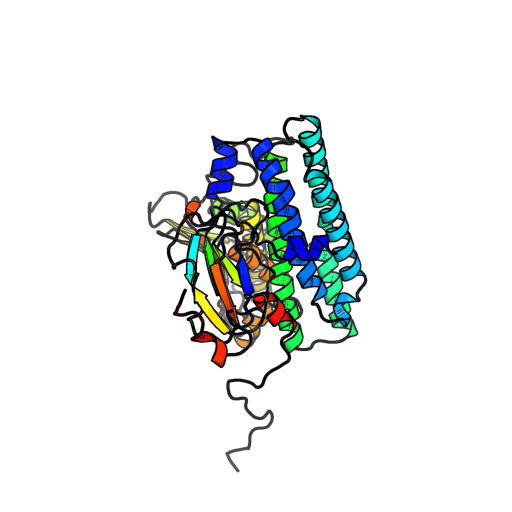.00 53.56 194 ALA A O 1
ATOM 1484 N N . ASP A 1 208 ? -66.107 29.863 80.014 1.00 51.18 195 ASP A N 1
ATOM 1485 C CA . ASP A 1 208 ? -65.401 30.022 81.286 1.00 50.85 195 ASP A CA 1
ATOM 1486 C C . ASP A 1 208 ? -64.351 28.935 81.449 1.00 51.38 195 ASP A C 1
ATOM 1487 O O . ASP A 1 208 ? -63.283 29.196 82.034 1.00 52.42 195 ASP A O 1
ATOM 1492 N N . VAL A 1 209 ? -64.649 27.716 80.974 1.00 49.54 196 VAL A N 1
ATOM 1493 C CA . VAL A 1 209 ? -63.686 26.663 81.083 1.00 48.19 196 VAL A CA 1
ATOM 1494 C C . VAL A 1 209 ? -62.580 26.932 80.059 1.00 49.22 196 VAL A C 1
ATOM 1495 O O . VAL A 1 209 ? -61.393 26.735 80.347 1.00 48.81 196 VAL A O 1
ATOM 1499 N N . VAL A 1 210 ? -62.959 27.399 78.874 1.00 49.11 197 VAL A N 1
ATOM 1500 C CA . VAL A 1 210 ? -61.951 27.798 77.923 1.00 50.57 197 VAL A CA 1
ATOM 1501 C C . VAL A 1 210 ? -60.925 28.800 78.525 1.00 51.72 197 VAL A C 1
ATOM 1502 O O . VAL A 1 210 ? -59.702 28.570 78.428 1.00 51.16 197 VAL A O 1
ATOM 1506 N N . LYS A 1 211 ? -61.412 29.866 79.177 1.00 52.31 198 LYS A N 1
ATOM 1507 C CA . LYS A 1 211 ? -60.515 30.885 79.720 1.00 54.24 198 LYS A CA 1
ATOM 1508 C C . LYS A 1 211 ? -59.639 30.302 80.851 1.00 54.59 198 LYS A C 1
ATOM 1509 O O . LYS A 1 211 ? -58.433 30.535 80.873 1.00 55.25 198 LYS A O 1
ATOM 1515 N N . ASP A 1 212 ? -60.228 29.515 81.754 1.00 54.78 199 ASP A N 1
ATOM 1516 C CA . ASP A 1 212 ? -59.468 28.844 82.807 1.00 54.97 199 ASP A CA 1
ATOM 1517 C C . ASP A 1 212 ? -58.372 27.923 82.276 1.00 54.37 199 ASP A C 1
ATOM 1518 O O . ASP A 1 212 ? -57.250 27.936 82.790 1.00 54.25 199 ASP A O 1
ATOM 1523 N N . ALA A 1 213 ? -58.703 27.100 81.282 1.00 53.20 200 ALA A N 1
ATOM 1524 C CA . ALA A 1 213 ? -57.734 26.187 80.702 1.00 52.93 200 ALA A CA 1
ATOM 1525 C C . ALA A 1 213 ? -56.632 26.993 80.062 1.00 53.04 200 ALA A C 1
ATOM 1526 O O . ALA A 1 213 ? -55.448 26.670 80.173 1.00 53.08 200 ALA A O 1
ATOM 1528 N N . TYR A 1 214 ? -57.017 28.057 79.380 1.00 53.12 201 TYR A N 1
ATOM 1529 C CA . TYR A 1 214 ? -56.021 28.915 78.769 1.00 52.88 201 TYR A CA 1
ATOM 1530 C C . TYR A 1 214 ? -55.109 29.568 79.792 1.00 52.73 201 TYR A C 1
ATOM 1531 O O . TYR A 1 214 ? -53.884 29.545 79.613 1.00 53.20 201 TYR A O 1
ATOM 1540 N N . GLU A 1 215 ? -55.670 30.155 80.846 1.00 51.78 202 GLU A N 1
ATOM 1541 C CA . GLU A 1 215 ? -54.816 30.821 81.795 1.00 53.24 202 GLU A CA 1
ATOM 1542 C C . GLU A 1 215 ? -53.802 29.841 82.360 1.00 52.95 202 GLU A C 1
ATOM 1543 O O . GLU A 1 215 ? -52.654 30.200 82.586 1.00 53.55 202 GLU A O 1
ATOM 1549 N N . THR A 1 216 ? -54.234 28.612 82.620 1.00 52.61 203 THR A N 1
ATOM 1550 C CA . THR A 1 216 ? -53.368 27.614 83.235 1.00 52.05 203 THR A CA 1
ATOM 1551 C C . THR A 1 216 ? -52.215 27.216 82.302 1.00 50.93 203 THR A C 1
ATOM 1552 O O . THR A 1 216 ? -51.072 27.083 82.719 1.00 50.17 203 THR A O 1
ATOM 1556 N N . ALA A 1 217 ? -52.513 27.040 81.035 1.00 49.82 204 ALA A N 1
ATOM 1557 C CA . ALA A 1 217 ? -51.448 26.734 80.112 1.00 50.02 204 ALA A CA 1
ATOM 1558 C C . ALA A 1 217 ? -50.523 27.971 79.926 1.00 50.19 204 ALA A C 1
ATOM 1559 O O . ALA A 1 217 ? -49.282 27.826 79.838 1.00 49.20 204 ALA A O 1
ATOM 1561 N N . LYS A 1 218 ? -51.133 29.171 79.917 1.00 50.53 205 LYS A N 1
ATOM 1562 C CA . LYS A 1 218 ? -50.383 30.453 79.772 1.00 50.43 205 LYS A CA 1
ATOM 1563 C C . LYS A 1 218 ? -49.299 30.597 80.823 1.00 50.08 205 LYS A C 1
ATOM 1564 O O . LYS A 1 218 ? -48.151 30.922 80.499 1.00 49.66 205 LYS A O 1
ATOM 1570 N N . MET A 1 219 ? -49.656 30.300 82.067 1.00 50.01 206 MET A N 1
ATOM 1571 C CA . MET A 1 219 ? -48.723 30.393 83.155 1.00 51.61 206 MET A CA 1
ATOM 1572 C C . MET A 1 219 ? -47.521 29.472 82.929 1.00 51.73 206 MET A C 1
ATOM 1573 O O . MET A 1 219 ? -46.372 29.872 83.183 1.00 53.16 206 MET A O 1
ATOM 1578 N N . LEU A 1 220 ? -47.768 28.262 82.437 1.00 51.41 207 LEU A N 1
ATOM 1579 C CA . LEU A 1 220 ? -46.697 27.281 82.240 1.00 51.00 207 LEU A CA 1
ATOM 1580 C C . LEU A 1 220 ? -45.803 27.686 81.067 1.00 50.64 207 LEU A C 1
ATOM 1581 O O . LEU A 1 220 ? -44.572 27.627 81.174 1.00 50.57 207 LEU A O 1
ATOM 1586 N N . CYS A 1 221 ? -46.435 28.125 79.976 1.00 49.95 208 CYS A N 1
ATOM 1587 C CA . CYS A 1 221 ? -45.751 28.702 78.812 1.00 50.30 208 CYS A CA 1
ATOM 1588 C C . CYS A 1 221 ? -44.890 29.928 79.173 1.00 50.81 208 CYS A C 1
ATOM 1589 O O . CYS A 1 221 ? -43.669 29.981 78.864 1.00 51.23 208 CYS A O 1
ATOM 1592 N N . GLU A 1 222 ? -45.503 30.911 79.839 1.00 50.30 209 GLU A N 1
ATOM 1593 C CA . GLU A 1 222 ? -44.731 32.089 80.296 1.00 49.65 209 GLU A CA 1
ATOM 1594 C C . GLU A 1 222 ? -43.550 31.675 81.167 1.00 47.55 209 GLU A C 1
ATOM 1595 O O . GLU A 1 222 ? -42.465 32.241 81.026 1.00 47.77 209 GLU A O 1
ATOM 1601 N N . GLN A 1 223 ? -43.739 30.688 82.050 1.00 45.15 210 GLN A N 1
ATOM 1602 C CA . GLN A 1 223 ? -42.659 30.305 82.956 1.00 42.89 210 GLN A CA 1
ATOM 1603 C C . GLN A 1 223 ? -41.416 29.867 82.197 1.00 42.38 210 GLN A C 1
ATOM 1604 O O . GLN A 1 223 ? -40.305 30.192 82.594 1.00 41.39 210 GLN A O 1
ATOM 1610 N N . TYR A 1 224 ? -41.588 29.165 81.083 1.00 41.83 211 TYR A N 1
ATOM 1611 C CA . TYR A 1 224 ? -40.412 28.603 80.446 1.00 41.32 211 TYR A CA 1
ATOM 1612 C C . TYR A 1 224 ? -39.930 29.475 79.292 1.00 41.26 211 TYR A C 1
ATOM 1613 O O . TYR A 1 224 ? -38.724 29.699 79.095 1.00 40.08 211 TYR A O 1
ATOM 1622 N N . TYR A 1 225 ? -40.894 29.967 78.528 1.00 41.76 212 TYR A N 1
ATOM 1623 C CA . TYR A 1 225 ? -40.587 30.712 77.298 1.00 43.02 212 TYR A CA 1
ATOM 1624 C C . TYR A 1 225 ? -40.485 32.221 77.523 1.00 42.96 212 TYR A C 1
ATOM 1625 O O . TYR A 1 225 ? -40.056 32.938 76.633 1.00 43.56 212 TYR A O 1
ATOM 1634 N N . LEU A 1 226 ? -40.863 32.690 78.715 1.00 43.87 213 LEU A N 1
ATOM 1635 C CA . LEU A 1 226 ? -40.801 34.125 79.073 1.00 45.03 213 LEU A CA 1
ATOM 1636 C C . LEU A 1 226 ? -41.813 34.982 78.275 1.00 45.91 213 LEU A C 1
ATOM 1637 O O . LEU A 1 226 ? -41.635 36.211 78.174 1.00 47.05 213 LEU A O 1
ATOM 1642 N N . VAL A 1 227 ? -42.830 34.333 77.702 1.00 45.38 214 VAL A N 1
ATOM 1643 C CA . VAL A 1 227 ? -43.816 34.977 76.857 1.00 45.65 214 VAL A CA 1
ATOM 1644 C C . VAL A 1 227 ? -44.831 33.927 76.440 1.00 46.19 214 VAL A C 1
ATOM 1645 O O . VAL A 1 227 ? -44.559 32.730 76.540 1.00 44.80 214 VAL A O 1
ATOM 1649 N N . ALA A 1 228 ? -45.977 34.381 75.933 1.00 46.59 215 ALA A N 1
ATOM 1650 C CA . ALA A 1 228 ? -47.136 33.516 75.651 1.00 46.25 215 ALA A CA 1
ATOM 1651 C C . ALA A 1 228 ? -48.108 34.288 74.774 1.00 46.82 215 ALA A C 1
ATOM 1652 O O . ALA A 1 228 ? -48.236 35.458 74.912 1.00 46.70 215 ALA A O 1
ATOM 1654 N N . PRO A 1 229 ? -48.798 33.625 73.845 1.00 48.00 216 PRO A N 1
ATOM 1655 C CA . PRO A 1 229 ? -49.737 34.382 73.022 1.00 47.61 216 PRO A CA 1
ATOM 1656 C C . PRO A 1 229 ? -50.977 34.733 73.809 1.00 48.15 216 PRO A C 1
ATOM 1657 O O . PRO A 1 229 ? -51.291 34.054 74.783 1.00 48.48 216 PRO A O 1
ATOM 1661 N N . GLU A 1 230 ? -51.676 35.789 73.396 1.00 48.58 217 GLU A N 1
ATOM 1662 C CA . GLU A 1 230 ? -53.011 36.084 73.930 1.00 49.52 217 GLU A CA 1
ATOM 1663 C C . GLU A 1 230 ? -54.065 35.113 73.341 1.00 49.89 217 GLU A C 1
ATOM 1664 O O . GLU A 1 230 ? -53.891 34.577 72.254 1.00 49.23 217 GLU A O 1
ATOM 1670 N N . LEU A 1 231 ? -55.133 34.906 74.102 1.00 50.10 218 LEU A N 1
ATOM 1671 C CA . LEU A 1 231 ? -56.332 34.229 73.691 1.00 50.87 218 LEU A CA 1
ATOM 1672 C C . LEU A 1 231 ? -57.372 35.241 73.187 1.00 51.63 218 LEU A C 1
ATOM 1673 O O . LEU A 1 231 ? -57.517 36.347 73.753 1.00 51.04 218 LEU A O 1
ATOM 1678 N N . GLU A 1 232 ? -58.089 34.842 72.133 1.00 52.83 219 GLU A N 1
ATOM 1679 C CA . GLU A 1 232 ? -59.298 35.540 71.606 1.00 53.70 219 GLU A CA 1
ATOM 1680 C C . GLU A 1 232 ? -60.400 34.491 71.509 1.00 53.99 219 GLU A C 1
ATOM 1681 O O . GLU A 1 232 ? -60.141 33.403 71.018 1.00 54.64 219 GLU A O 1
ATOM 1687 N N . VAL A 1 233 ? -61.592 34.801 72.017 1.00 54.12 220 VAL A N 1
ATOM 1688 C CA . VAL A 1 233 ? -62.724 33.882 72.070 1.00 54.62 220 VAL A CA 1
ATOM 1689 C C . VAL A 1 233 ? -63.926 34.496 71.357 1.00 54.89 220 VAL A C 1
ATOM 1690 O O . VAL A 1 233 ? -64.241 35.642 71.587 1.00 54.88 220 VAL A O 1
ATOM 1694 N N . GLU A 1 234 ? -64.548 33.741 70.455 1.00 55.14 221 GLU A N 1
ATOM 1695 C CA . GLU A 1 234 ? -65.840 34.086 69.875 1.00 56.02 221 GLU A CA 1
ATOM 1696 C C . GLU A 1 234 ? -66.835 32.928 70.118 1.00 54.55 221 GLU A C 1
ATOM 1697 O O . GLU A 1 234 ? -66.458 31.769 70.202 1.00 54.69 221 GLU A O 1
ATOM 1703 N N . G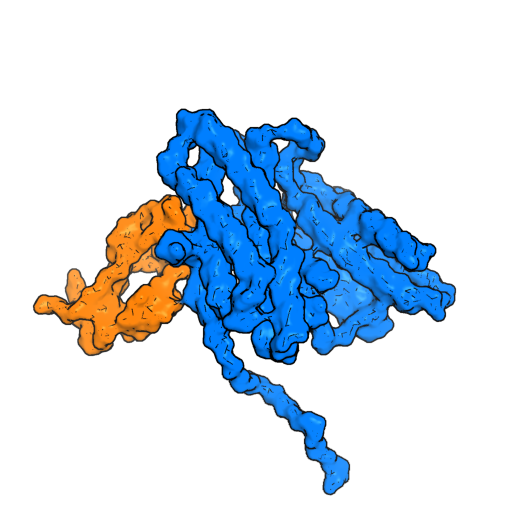LU A 1 235 ? -68.098 33.271 70.238 1.00 53.31 222 GLU A N 1
ATOM 1704 C CA . GLU A 1 235 ? -69.148 32.322 70.375 1.00 53.64 222 GLU A CA 1
ATOM 1705 C C . GLU A 1 235 ? -70.173 32.516 69.260 1.00 53.02 222 GLU A C 1
ATOM 1706 O O . GLU A 1 235 ? -70.367 33.620 68.763 1.00 51.25 222 GLU A O 1
ATOM 1712 N N . PHE A 1 236 ? -70.793 31.422 68.838 1.00 52.84 223 PHE A N 1
ATOM 1713 C CA . PHE A 1 236 ? -72.001 31.542 68.065 1.00 52.89 223 PHE A CA 1
ATOM 1714 C C . PHE A 1 236 ? -72.935 30.470 68.509 1.00 53.18 223 PHE A C 1
ATOM 1715 O O . PHE A 1 236 ? -72.713 29.285 68.209 1.00 53.16 223 PHE A O 1
ATOM 1723 N N . ASN A 1 237 ? -73.961 30.898 69.244 1.00 53.51 224 ASN A N 1
ATOM 1724 C CA . ASN A 1 237 ? -75.037 30.039 69.722 1.00 54.24 224 ASN A CA 1
ATOM 1725 C C . ASN A 1 237 ? -76.250 30.025 68.772 1.00 55.41 224 ASN A C 1
ATOM 1726 O O . ASN A 1 237 ? -77.158 30.849 68.925 1.00 55.71 224 ASN A O 1
ATOM 1731 N N . ALA A 1 238 ? -76.274 29.101 67.805 1.00 56.64 225 ALA A N 1
ATOM 1732 C CA . ALA A 1 238 ? -77.355 29.059 66.794 1.00 58.56 225 ALA A CA 1
ATOM 1733 C C . ALA A 1 238 ? -78.809 28.884 67.300 1.00 60.35 225 ALA A C 1
ATOM 1734 O O . ALA A 1 238 ? -79.737 29.357 66.637 1.00 60.05 225 ALA A O 1
ATOM 1736 N N . LYS A 1 239 ? -79.034 28.218 68.438 1.00 62.61 226 LYS A N 1
ATOM 1737 C CA . LYS A 1 239 ? -80.416 28.224 68.988 1.00 65.26 226 LYS A CA 1
ATOM 1738 C C . LYS A 1 239 ? -80.785 29.642 69.399 1.00 65.95 226 LYS A C 1
ATOM 1739 O O . LYS A 1 239 ? -81.730 30.222 68.868 1.00 66.45 226 LYS A O 1
ATOM 1745 N N . ALA A 1 240 ? -79.980 30.209 70.305 1.00 66.51 227 ALA A N 1
ATOM 1746 C CA . ALA A 1 240 ? -80.257 31.474 70.967 1.00 65.91 227 ALA A CA 1
ATOM 1747 C C . ALA A 1 240 ? -79.080 32.433 70.771 1.00 66.33 227 ALA A C 1
ATOM 1748 O O . ALA A 1 240 ? -78.225 32.557 71.651 1.00 66.41 227 ALA A O 1
ATOM 1750 N N . PRO A 1 241 ? -79.027 33.120 69.612 1.00 66.60 228 PRO A N 1
ATOM 1751 C CA . PRO A 1 241 ? -77.835 33.827 69.111 1.00 66.90 228 PRO A CA 1
ATOM 1752 C C . PRO A 1 241 ? -77.020 34.711 70.047 1.00 67.33 228 PRO A C 1
ATOM 1753 O O . PRO A 1 241 ? -75.845 34.944 69.760 1.00 68.16 228 PRO A O 1
ATOM 1757 N N . ASP A 1 242 ? -77.576 35.206 71.140 1.00 67.19 229 ASP A N 1
ATOM 1758 C CA . ASP A 1 242 ? -76.711 36.012 71.994 1.00 67.33 229 ASP A CA 1
ATOM 1759 C C . ASP A 1 242 ? -76.466 35.496 73.417 1.00 66.92 229 ASP A C 1
ATOM 1760 O O . ASP A 1 242 ? -75.695 36.087 74.173 1.00 67.31 229 ASP A O 1
ATOM 1765 N N . LYS A 1 243 ? -77.078 34.364 73.754 1.00 65.69 230 LYS A N 1
ATOM 1766 C CA . LYS A 1 243 ? -76.958 33.786 75.085 1.00 64.47 230 LYS A CA 1
ATOM 1767 C C . LYS A 1 243 ? -75.624 33.055 75.236 1.00 62.77 230 LYS A C 1
ATOM 1768 O O . LYS A 1 243 ? -75.171 32.390 74.301 1.00 62.16 230 LYS A O 1
ATOM 1774 N N . PRO A 1 244 ? -74.960 33.209 76.406 1.00 61.34 231 PRO A N 1
ATOM 1775 C CA . PRO A 1 244 ? -73.766 32.396 76.731 1.00 59.51 231 PRO A CA 1
ATOM 1776 C C . PRO A 1 244 ? -73.989 30.925 76.407 1.00 57.65 231 PRO A C 1
ATOM 1777 O O . PRO A 1 244 ? -75.053 30.397 76.692 1.00 57.72 231 PRO A O 1
ATOM 1781 N N . ILE A 1 245 ? -73.005 30.278 75.792 1.00 56.24 232 ILE A N 1
ATOM 1782 C CA . ILE A 1 245 ? -73.136 28.883 75.415 1.00 54.16 232 ILE A CA 1
ATOM 1783 C C . ILE A 1 245 ? -72.926 28.042 76.643 1.00 54.46 232 ILE A C 1
ATOM 1784 O O . ILE A 1 245 ? -71.906 28.165 77.318 1.00 54.49 232 ILE A O 1
ATOM 1789 N N . GLN A 1 246 ? -73.929 27.229 76.966 1.00 54.90 233 GLN A N 1
ATOM 1790 C CA . GLN A 1 246 ? -73.901 26.346 78.148 1.00 54.73 233 GLN A CA 1
ATOM 1791 C C . GL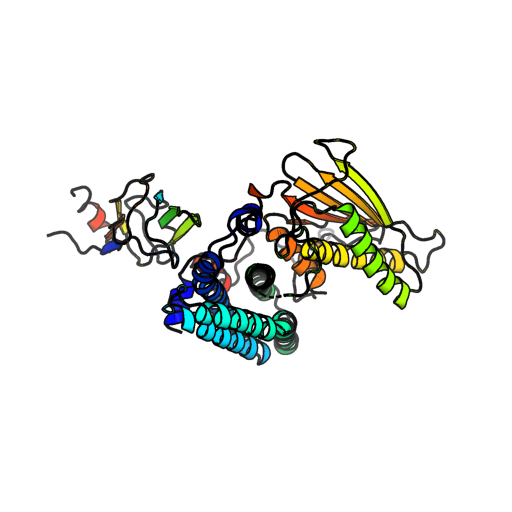N A 1 246 ? -74.248 24.927 77.746 1.00 54.66 233 GLN A C 1
ATOM 1792 O O . GLN A 1 246 ? -75.039 24.719 76.829 1.00 55.66 233 GLN A O 1
ATOM 1798 N N . VAL A 1 247 ? -73.674 23.953 78.433 1.00 54.27 234 VAL A N 1
ATOM 1799 C CA . VAL A 1 247 ? -73.897 22.534 78.128 1.00 53.65 234 VAL A CA 1
ATOM 1800 C C . VAL A 1 247 ? -73.868 21.805 79.464 1.00 53.18 234 VAL A C 1
ATOM 1801 O O . VAL A 1 247 ? -73.276 22.314 80.445 1.00 53.75 234 VAL A O 1
ATOM 1805 N N . VAL A 1 248 ? -74.502 20.637 79.521 1.00 52.29 235 VAL A N 1
ATOM 1806 C CA . VAL A 1 248 ? -74.408 19.749 80.699 1.00 51.96 235 VAL A CA 1
ATOM 1807 C C . VAL A 1 248 ? -73.156 18.885 80.523 1.00 51.62 235 VAL A C 1
ATOM 1808 O O . VAL A 1 248 ? -73.051 18.194 79.512 1.00 51.79 235 VAL A O 1
ATOM 1812 N N . TYR A 1 249 ? -72.200 18.929 81.455 1.00 50.94 236 TYR A N 1
ATOM 1813 C CA . TYR A 1 249 ? -70.927 18.216 81.234 1.00 50.91 236 TYR A CA 1
ATOM 1814 C C . TYR A 1 249 ? -70.049 18.043 82.462 1.00 51.04 236 TYR A C 1
ATOM 1815 O O . TYR A 1 249 ? -70.372 18.535 83.559 1.00 49.71 236 TYR A O 1
ATOM 1824 N N . VAL A 1 250 ? -68.934 17.324 82.282 1.00 51.33 237 VAL A N 1
ATOM 1825 C CA . VAL A 1 250 ? -67.982 17.194 83.399 1.00 51.65 237 VAL A CA 1
ATOM 1826 C C . VAL A 1 250 ? -66.939 18.264 83.149 1.00 51.59 237 VAL A C 1
ATOM 1827 O O . VAL A 1 250 ? -66.160 18.135 82.205 1.00 53.14 237 VAL A O 1
ATOM 1831 N N . PRO A 1 251 ? -66.951 19.341 83.950 1.00 51.07 238 PRO A N 1
ATOM 1832 C CA . PRO A 1 251 ? -66.053 20.444 83.613 1.00 51.29 238 PRO A CA 1
ATOM 1833 C C . PRO A 1 251 ? -64.598 20.007 83.550 1.00 51.87 238 PRO A C 1
ATOM 1834 O O . PRO A 1 251 ? -63.856 20.492 82.676 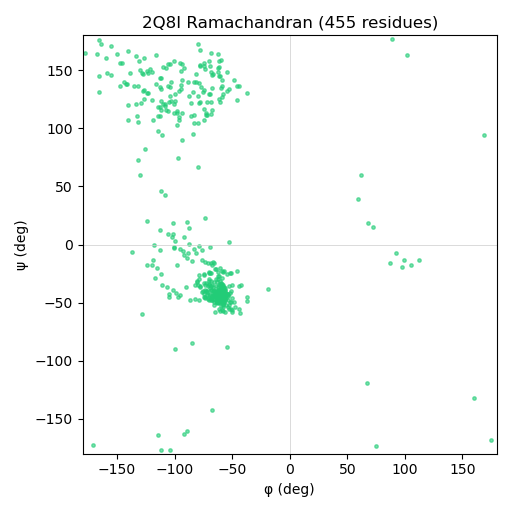1.00 53.08 238 PRO A O 1
ATOM 1838 N N . SER A 1 252 ? -64.191 19.093 84.420 1.00 51.90 239 SER A N 1
ATOM 1839 C CA . SER A 1 252 ? -62.776 18.706 84.489 1.00 52.96 239 SER A CA 1
ATOM 1840 C C . SER A 1 252 ? -62.293 17.939 83.263 1.00 52.46 239 SER A C 1
ATOM 1841 O O . SER A 1 252 ? -61.114 17.992 82.936 1.00 53.13 239 SER A O 1
ATOM 1844 N N . HIS A 1 253 ? -63.208 17.281 82.559 1.00 52.01 240 HIS A N 1
ATOM 1845 C CA . HIS A 1 253 ? -62.879 16.611 81.293 1.00 51.99 240 HIS A CA 1
ATOM 1846 C C . HIS A 1 253 ? -62.685 17.652 80.195 1.00 53.20 240 HIS A C 1
ATOM 1847 O O . HIS A 1 253 ? -61.757 17.541 79.353 1.00 54.13 240 HIS A O 1
ATOM 1854 N N . LEU A 1 254 ? -63.597 18.621 80.144 1.00 52.59 241 LEU A N 1
ATOM 1855 C CA . LEU A 1 254 ? -63.489 19.670 79.154 1.00 53.50 241 LEU A CA 1
ATOM 1856 C C . LEU A 1 254 ? -62.158 20.443 79.385 1.00 53.94 241 LEU A C 1
ATOM 1857 O O . LEU A 1 254 ? -61.354 20.669 78.463 1.00 53.30 241 LEU A O 1
ATOM 1862 N N . PHE A 1 255 ? -61.925 20.786 80.644 1.00 53.73 242 PHE A N 1
ATOM 1863 C CA . PHE A 1 255 ? -60.729 21.466 81.030 1.00 54.57 242 PHE A CA 1
ATOM 1864 C C . PHE A 1 255 ? -59.504 20.720 80.552 1.00 55.57 242 PHE A C 1
ATOM 1865 O O . PHE A 1 255 ? -58.653 21.342 79.869 1.00 55.53 242 PHE A O 1
ATOM 1873 N N . HIS A 1 256 ? -59.420 19.419 80.899 1.00 54.90 243 HIS A N 1
ATOM 1874 C CA . HIS A 1 256 ? -58.283 18.569 80.517 1.00 55.94 243 HIS A CA 1
ATOM 1875 C C . HIS A 1 256 ? -58.028 18.682 79.011 1.00 55.14 243 HIS A C 1
ATOM 1876 O O . HIS A 1 256 ? -56.901 18.927 78.551 1.00 55.10 243 HIS A O 1
ATOM 1883 N N . MET A 1 257 ? -59.082 18.526 78.234 1.00 54.41 244 MET A N 1
ATOM 1884 C CA . MET A 1 257 ? -58.916 18.572 76.816 1.00 54.61 244 MET A CA 1
ATOM 1885 C C . MET A 1 257 ? -58.375 19.963 76.362 1.00 54.93 244 MET A C 1
ATOM 1886 O O . MET A 1 257 ? -57.437 20.057 75.539 1.00 55.19 244 MET A O 1
ATOM 1891 N N . LEU A 1 258 ? -58.986 21.038 76.875 1.00 54.01 245 LEU A N 1
ATOM 1892 C CA . LEU A 1 258 ? -58.651 22.385 76.418 1.00 52.49 245 LEU A CA 1
ATOM 1893 C C . LEU A 1 258 ? -57.186 22.710 76.811 1.00 52.81 245 LEU A C 1
ATOM 1894 O O . LEU A 1 258 ? -56.397 23.254 76.009 1.00 51.83 245 LEU A O 1
ATOM 1899 N N . PHE A 1 259 ? -56.815 22.277 78.015 1.00 52.58 246 PHE A N 1
ATOM 1900 C CA . PHE A 1 259 ? -55.510 22.525 78.517 1.00 54.08 246 PHE A CA 1
ATOM 1901 C C . PHE A 1 259 ? -54.440 21.987 77.572 1.00 54.68 246 PHE A C 1
ATOM 1902 O O . PHE A 1 259 ? -53.508 22.725 77.224 1.00 55.71 246 PHE A O 1
ATOM 1910 N N . GLU A 1 260 ? -54.586 20.742 77.119 1.00 54.47 247 GLU A N 1
ATOM 1911 C CA . GLU A 1 260 ? -53.609 20.161 76.192 1.00 54.15 247 GLU A CA 1
ATOM 1912 C C . GLU A 1 260 ? -53.470 20.867 74.831 1.00 53.38 247 GLU A C 1
ATOM 1913 O O . GLU A 1 260 ? -52.362 21.069 74.331 1.00 53.29 247 GLU A O 1
ATOM 1919 N N . LEU A 1 261 ? -54.598 21.189 74.222 1.00 52.77 248 LEU A N 1
ATOM 1920 C CA . LEU A 1 261 ? -54.611 21.839 72.931 1.00 52.82 248 LEU A CA 1
ATOM 1921 C C . LEU A 1 261 ? -53.985 23.244 73.059 1.00 52.59 248 LEU A C 1
ATOM 1922 O O . LEU A 1 261 ? -53.194 23.639 72.213 1.00 52.25 248 LEU A O 1
ATOM 1927 N N . PHE A 1 262 ? -54.294 23.947 74.151 1.00 51.91 249 PHE A N 1
ATOM 1928 C CA . PHE A 1 262 ? -53.778 25.275 74.345 1.00 51.94 249 PHE A CA 1
ATOM 1929 C C . PHE A 1 262 ? -52.275 25.209 74.584 1.00 51.95 249 PHE A C 1
ATOM 1930 O O . PHE A 1 262 ? -51.514 25.993 73.965 1.00 51.93 249 PHE A O 1
ATOM 1938 N N . LYS A 1 263 ? -51.838 24.308 75.471 1.00 50.49 250 LYS A N 1
ATOM 1939 C CA . LYS A 1 263 ? -50.420 24.127 75.648 1.00 50.52 250 LYS A CA 1
ATOM 1940 C C . LYS A 1 263 ? -49.693 23.880 74.292 1.00 51.07 250 LYS A C 1
ATOM 1941 O O . LYS A 1 263 ? -48.668 24.492 74.036 1.00 51.47 250 LYS A O 1
ATOM 1947 N N . ASN A 1 264 ? -50.262 23.082 73.393 1.00 50.62 251 ASN A N 1
ATOM 1948 C CA . ASN A 1 264 ? -49.615 22.784 72.125 1.00 51.41 251 ASN A CA 1
ATOM 1949 C C . ASN A 1 264 ? -49.630 23.985 71.208 1.00 52.55 251 ASN A C 1
ATOM 1950 O O . ASN A 1 264 ? -48.636 24.284 70.509 1.00 53.61 251 ASN A O 1
ATOM 1955 N N . SER A 1 265 ? -50.758 24.692 71.192 1.00 52.01 252 SER A N 1
ATOM 1956 C CA . SER A 1 265 ? -50.855 25.907 70.384 1.00 50.90 252 SER A CA 1
ATOM 1957 C C . SER A 1 265 ? -49.842 26.989 70.800 1.00 50.30 252 SER A C 1
ATOM 1958 O O . SER A 1 265 ? -49.180 27.634 69.928 1.00 49.92 252 SER A O 1
ATOM 1961 N N . MET A 1 266 ? -49.701 27.178 72.115 1.00 49.53 253 MET A N 1
ATOM 1962 C CA . MET A 1 266 ? -48.821 28.231 72.613 1.00 50.24 253 MET A CA 1
ATOM 1963 C C . MET A 1 266 ? -47.379 27.890 72.302 1.00 50.61 253 MET A C 1
ATOM 1964 O O . MET A 1 266 ? -46.660 28.684 71.735 1.00 49.93 253 MET A O 1
ATOM 1969 N N . ARG A 1 267 ? -47.010 26.648 72.578 1.00 52.08 254 ARG A N 1
ATOM 1970 C CA . ARG A 1 267 ? -45.685 26.183 72.313 1.00 52.56 254 ARG A CA 1
ATOM 1971 C C . ARG A 1 267 ? -45.370 26.281 70.831 1.00 52.12 254 ARG A C 1
ATOM 1972 O O . ARG A 1 267 ? -44.260 26.686 70.457 1.00 52.11 254 ARG A O 1
ATOM 1980 N N . ALA A 1 268 ? -46.341 25.939 69.982 1.00 50.99 255 ALA A N 1
ATOM 1981 C CA . ALA A 1 268 ? -46.135 26.099 68.546 1.00 50.59 255 ALA A CA 1
ATOM 1982 C C . ALA A 1 268 ? -45.897 27.576 68.112 1.00 50.20 255 ALA A C 1
ATOM 1983 O O . ALA A 1 268 ? -44.999 27.870 67.297 1.00 49.23 255 ALA A O 1
ATOM 1985 N N . THR A 1 269 ? -46.734 28.467 68.631 1.00 49.80 256 THR A N 1
ATOM 1986 C CA . THR A 1 269 ? -46.708 29.873 68.267 1.00 50.74 256 THR A CA 1
ATOM 1987 C C . THR A 1 269 ? -45.358 30.524 68.761 1.00 50.70 256 THR A C 1
ATOM 1988 O O . THR A 1 269 ? -44.580 31.109 67.998 1.00 49.32 256 THR A O 1
ATOM 1992 N N . VAL A 1 270 ? -45.080 30.318 70.026 1.00 50.04 257 VAL A N 1
ATOM 1993 C CA . VAL A 1 270 ? -43.917 30.848 70.621 1.00 51.53 257 VAL A CA 1
ATOM 1994 C C . VAL A 1 270 ? -42.635 30.335 69.956 1.00 52.31 257 VAL A C 1
ATOM 1995 O O . VAL A 1 270 ? -41.714 31.129 69.731 1.00 51.51 257 VAL A O 1
ATOM 1999 N N . GLU A 1 271 ? -42.590 29.052 69.576 1.00 53.20 258 GLU A N 1
ATOM 2000 C CA . GLU A 1 271 ? -41.362 28.533 68.936 1.00 54.18 258 GLU A CA 1
ATOM 2001 C C . GLU A 1 271 ? -41.143 29.083 67.531 1.00 54.28 258 GLU A C 1
ATOM 2002 O O . GLU A 1 271 ? -40.019 29.384 67.151 1.00 54.88 258 GLU A O 1
ATOM 2008 N N . LEU A 1 272 ? -42.229 29.302 66.802 1.00 55.39 259 LEU A N 1
ATOM 2009 C CA . LEU A 1 272 ? -42.169 29.833 65.434 1.00 56.44 259 LEU A CA 1
ATOM 2010 C C . LEU A 1 272 ? -41.823 31.300 65.382 1.00 57.33 259 LEU A C 1
ATOM 2011 O O . LEU A 1 272 ? -41.121 31.707 64.484 1.00 57.62 259 LEU A O 1
ATOM 2016 N N . TYR A 1 273 ? -42.288 32.090 66.355 1.00 59.96 260 TYR A N 1
ATOM 2017 C CA . TYR A 1 273 ? -42.030 33.551 66.393 1.00 61.77 260 TYR A CA 1
ATOM 2018 C C . TYR A 1 273 ? -40.971 34.048 67.310 1.00 64.22 260 TYR A C 1
ATOM 2019 O O . TYR A 1 273 ? -40.859 35.261 67.507 1.00 64.50 260 TYR A O 1
ATOM 2028 N N . GLU A 1 274 ? -40.185 33.167 67.905 1.00 67.08 261 GLU A N 1
ATOM 2029 C CA . GLU A 1 274 ? -39.206 33.724 68.818 1.00 69.61 261 GLU A CA 1
ATOM 2030 C C . GLU A 1 274 ? -38.079 34.376 68.024 1.00 70.83 261 GLU A C 1
ATOM 2031 O O . GLU A 1 274 ? -37.459 35.331 68.513 1.00 72.19 261 GLU A O 1
ATOM 2037 N N . ASP A 1 275 ? -37.843 33.905 66.792 1.00 72.10 262 ASP A N 1
ATOM 2038 C CA . ASP A 1 275 ? -36.765 34.465 65.936 1.00 73.32 262 ASP A CA 1
ATOM 2039 C C . ASP A 1 275 ? -37.272 35.424 64.857 1.00 73.24 262 ASP A C 1
ATOM 2040 O O . ASP A 1 275 ? -36.568 35.722 63.886 1.00 72.75 262 ASP A O 1
ATOM 2045 N N . ARG A 1 276 ? -38.492 35.910 65.069 1.00 73.81 263 ARG A N 1
ATOM 2046 C CA . ARG A 1 276 ? -39.151 36.827 64.148 1.00 74.46 263 ARG A CA 1
ATOM 2047 C C . ARG A 1 276 ? -39.290 38.217 64.768 1.00 74.29 263 ARG A C 1
ATOM 2048 O O . ARG A 1 276 ? -38.847 38.455 65.907 1.00 74.24 263 ARG A O 1
ATOM 2056 N N . LYS A 1 277 ? -39.955 39.089 64.002 1.00 74.24 264 LYS A N 1
ATOM 2057 C CA . LYS A 1 277 ? -40.035 40.531 64.198 1.00 74.34 264 LYS A CA 1
ATOM 2058 C C . LYS A 1 277 ? -41.493 41.026 64.305 1.00 73.35 264 LYS A C 1
ATOM 2059 O O . LYS A 1 277 ? -41.762 42.135 64.774 1.00 73.28 264 LYS A O 1
ATOM 2065 N N . GLU A 1 278 ? -42.434 40.207 63.851 1.00 72.34 265 GLU A N 1
ATOM 2066 C CA . GLU A 1 278 ? -43.843 40.614 63.831 1.00 71.12 265 GLU A CA 1
ATOM 2067 C C . GLU A 1 278 ? -44.621 40.398 65.157 1.00 68.85 265 GLU A C 1
ATOM 2068 O O . GLU A 1 278 ? -45.712 40.947 65.347 1.00 68.99 265 GLU A O 1
ATOM 2074 N N . GLY A 1 279 ? -44.078 39.633 66.093 1.00 65.79 266 GLY A N 1
ATOM 2075 C CA . GLY A 1 279 ? -44.761 39.564 67.376 1.00 62.42 266 GLY A CA 1
ATOM 2076 C C . GLY A 1 279 ? -45.732 38.433 67.241 1.00 59.72 266 GLY A C 1
ATOM 2077 O O . GLY A 1 279 ? -45.836 37.848 66.200 1.00 59.92 266 GLY A O 1
ATOM 2078 N N . TYR A 1 280 ? -46.443 38.117 68.292 1.00 56.98 267 TYR A N 1
ATOM 2079 C CA . TYR A 1 280 ? -47.058 36.825 68.384 1.00 55.38 267 TYR A CA 1
ATOM 2080 C C . TYR A 1 280 ? -48.510 36.775 68.024 1.00 54.32 267 TYR A C 1
ATOM 2081 O O . TYR A 1 280 ? -49.290 37.425 68.697 1.00 54.22 267 TYR A O 1
ATOM 2090 N N . PRO A 1 281 ? -48.890 35.922 67.046 1.00 52.94 268 PRO A N 1
ATOM 2091 C CA . PRO A 1 281 ? -50.343 35.876 66.756 1.00 52.42 268 PRO A CA 1
ATOM 2092 C C . PRO A 1 281 ? -51.110 35.297 67.947 1.00 51.34 268 PRO A C 1
ATOM 2093 O O . PRO A 1 28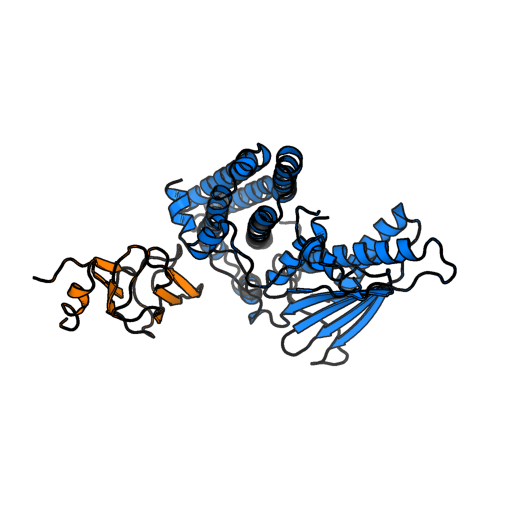1 ? -50.566 34.494 68.714 1.00 51.99 268 PRO A O 1
ATOM 2097 N N . ALA A 1 282 ? -52.322 35.779 68.150 1.00 49.78 269 ALA A N 1
ATOM 2098 C CA . ALA A 1 282 ? -53.175 35.255 69.177 1.00 49.36 269 ALA A CA 1
ATOM 2099 C C . ALA A 1 282 ? -53.465 33.768 68.870 1.00 49.39 269 ALA A C 1
ATOM 2100 O O . ALA A 1 282 ? -53.184 33.246 67.750 1.00 49.00 269 ALA A O 1
ATOM 2102 N N . VAL A 1 283 ? -53.954 33.075 69.885 1.00 49.20 270 VAL A N 1
ATOM 2103 C CA . VAL A 1 283 ? -54.504 31.765 69.698 1.00 49.51 270 VAL A CA 1
ATOM 2104 C C . VAL A 1 283 ? -56.007 32.008 69.761 1.00 50.24 270 VAL A C 1
ATOM 2105 O O . VAL A 1 283 ? -56.470 32.596 70.732 1.00 50.45 270 VAL A O 1
ATOM 2109 N N . LYS A 1 284 ? -56.735 31.604 68.713 1.00 49.94 271 LYS A N 1
ATOM 2110 C CA . LYS A 1 284 ? -58.174 31.866 68.589 1.00 51.13 271 LYS A CA 1
ATOM 2111 C C . LYS A 1 284 ? -59.085 30.676 68.897 1.00 51.51 271 LYS A C 1
ATOM 2112 O O . LYS A 1 284 ? -58.797 29.550 68.505 1.00 51.76 271 LYS A O 1
ATOM 2118 N N . THR A 1 285 ? -60.195 30.946 69.587 1.00 51.39 272 THR A N 1
ATOM 2119 C CA . THR A 1 285 ? -61.175 29.943 69.903 1.00 50.98 272 THR A CA 1
ATOM 2120 C C . THR A 1 285 ? -62.567 30.380 69.440 1.00 51.21 272 THR A C 1
ATOM 2121 O O . THR A 1 285 ? -63.040 31.465 69.788 1.00 51.23 272 THR A O 1
ATOM 2125 N N . LEU A 1 286 ? -63.194 29.524 68.632 1.00 51.21 273 LEU A N 1
ATOM 2126 C CA . LEU A 1 286 ? -64.588 29.640 68.232 1.00 51.04 273 LEU A CA 1
ATOM 2127 C C . LEU A 1 286 ? -65.397 28.538 68.941 1.00 50.68 273 LEU A C 1
ATOM 2128 O O . LEU A 1 286 ? -65.095 27.349 68.819 1.00 51.68 273 LEU A O 1
ATOM 2133 N N . VAL A 1 287 ? -66.368 28.932 69.754 1.00 49.94 274 VAL A N 1
ATOM 2134 C CA . VAL A 1 287 ? -67.277 27.978 70.391 1.00 48.47 274 VAL A CA 1
ATOM 2135 C C . VAL A 1 287 ? -68.650 28.127 69.711 1.00 48.55 274 VAL A C 1
ATOM 2136 O O . VAL A 1 287 ? -69.190 29.238 69.676 1.00 48.66 274 VAL A O 1
ATOM 2140 N N . THR A 1 288 ? -69.174 27.056 69.115 1.00 47.90 275 THR A N 1
ATOM 2141 C CA . THR A 1 288 ? -70.466 27.088 68.419 1.00 48.59 275 THR A CA 1
ATOM 2142 C C . THR A 1 288 ? -71.456 26.070 69.028 1.00 48.93 275 THR A C 1
ATOM 2143 O O . THR A 1 288 ? -71.050 25.067 69.583 1.00 47.83 275 THR A O 1
ATOM 2147 N N . LEU A 1 289 ? -72.753 26.350 68.956 1.00 49.50 276 LEU A N 1
ATOM 2148 C CA . LEU A 1 289 ? -73.749 25.381 69.436 1.00 49.38 276 LEU A CA 1
ATOM 2149 C C . LEU A 1 289 ? -74.872 25.229 68.413 1.00 49.90 276 LEU A C 1
ATOM 2150 O O . LEU A 1 289 ? -75.534 26.237 68.075 1.00 50.59 276 LEU A O 1
ATOM 2155 N N . GLY A 1 290 ? -75.079 23.999 67.906 1.00 49.52 277 GLY A N 1
ATOM 2156 C CA . GLY A 1 290 ? -76.128 23.729 66.895 1.00 49.13 277 GLY A CA 1
ATOM 2157 C C . GLY A 1 290 ? -77.198 22.822 67.472 1.00 49.68 277 GLY A C 1
ATOM 2158 O O . GLY A 1 290 ? -77.288 22.667 68.700 1.00 48.29 277 GLY A O 1
ATOM 2159 N N . LYS A 1 291 ? -78.030 22.215 66.614 1.00 50.69 278 LYS A N 1
ATOM 2160 C CA . LYS A 1 291 ? -79.033 21.284 67.140 1.00 51.59 278 LYS A CA 1
ATOM 2161 C C . LYS A 1 291 ? -78.364 20.084 67.852 1.00 51.65 278 LYS A C 1
ATOM 2162 O O . LYS A 1 291 ? -78.850 19.686 68.910 1.00 52.32 278 LYS A O 1
ATOM 2168 N N . GLU A 1 292 ? -77.260 19.547 67.312 1.00 50.92 279 GLU A N 1
ATOM 2169 C CA . GLU A 1 292 ? -76.608 18.324 67.867 1.00 50.74 279 GLU A CA 1
ATOM 2170 C C . GLU A 1 292 ? -75.246 18.548 68.528 1.00 50.90 279 GLU A C 1
ATOM 2171 O O . GLU A 1 292 ? -74.906 17.858 69.499 1.00 51.25 279 GLU A O 1
ATOM 2177 N N . ASP A 1 293 ? -74.465 19.488 67.984 1.00 50.36 280 ASP A N 1
ATOM 2178 C CA . ASP A 1 293 ? -73.064 19.648 68.327 1.00 50.59 280 ASP A CA 1
ATOM 2179 C C . ASP A 1 293 ? -72.723 20.940 69.075 1.00 51.63 280 ASP A C 1
ATOM 2180 O O . ASP A 1 293 ? -73.143 22.060 68.682 1.00 51.05 280 ASP A O 1
ATOM 2185 N N . LEU A 1 294 ? -71.911 20.777 70.115 1.00 52.25 281 LEU A N 1
ATOM 2186 C CA . LEU A 1 294 ? -71.153 21.869 70.695 1.00 52.35 281 LEU A CA 1
ATOM 2187 C C . LEU A 1 294 ? -69.757 21.701 70.140 1.00 51.80 281 LEU A C 1
ATOM 2188 O O . LEU A 1 294 ? -69.128 20.677 70.375 1.00 53.55 281 LEU A O 1
ATOM 2193 N N . SER A 1 295 ? -69.290 22.620 69.306 1.00 51.20 282 SER A N 1
ATOM 2194 C CA . SER A 1 295 ? -67.960 22.465 68.693 1.00 50.05 282 SER A CA 1
ATOM 2195 C C . SER A 1 295 ? -67.050 23.545 69.232 1.00 49.84 282 SER A C 1
ATOM 2196 O O . SER A 1 295 ? -67.504 24.674 69.452 1.00 50.48 282 SER A O 1
ATOM 2199 N N . ILE A 1 296 ? -65.786 23.213 69.440 1.00 49.01 283 ILE A N 1
ATOM 2200 C CA . ILE A 1 296 ? -64.825 24.173 69.967 1.00 50.46 283 ILE A CA 1
ATOM 2201 C C . ILE A 1 296 ? -63.584 24.095 69.104 1.00 51.21 283 ILE A C 1
ATOM 2202 O O . ILE A 1 296 ? -62.900 23.081 69.101 1.00 52.04 283 ILE A O 1
ATOM 2207 N N . LYS A 1 297 ? -63.315 25.135 68.327 1.00 51.17 284 LYS A N 1
ATOM 2208 C CA . LYS A 1 297 ? -62.205 25.080 67.395 1.00 51.53 284 LYS A CA 1
ATOM 2209 C C . LYS A 1 297 ? -61.090 26.028 67.898 1.00 52.20 284 LYS A C 1
ATOM 2210 O O . LYS A 1 297 ? -61.322 27.248 68.129 1.00 51.85 284 LYS A O 1
ATOM 2216 N N . ILE A 1 298 ? -59.915 25.443 68.136 1.00 51.41 285 ILE A N 1
ATOM 2217 C CA . ILE A 1 298 ? -58.731 26.205 68.507 1.00 50.84 285 ILE A CA 1
ATOM 2218 C C . ILE A 1 298 ? -57.812 26.398 67.291 1.00 51.27 285 ILE A C 1
ATOM 2219 O O . ILE A 1 298 ? -57.336 25.422 66.674 1.00 52.61 285 ILE A O 1
ATOM 2224 N N . SER A 1 299 ? -57.546 27.643 66.931 1.00 50.19 286 SER A N 1
ATOM 2225 C CA . SER A 1 299 ? -56.680 27.888 65.783 1.00 50.15 286 SER A CA 1
ATOM 2226 C C . SER A 1 299 ? -55.423 28.580 66.184 1.00 49.35 286 SER A C 1
ATOM 2227 O O . SER A 1 299 ? -55.453 29.546 66.955 1.00 50.29 286 SER A O 1
ATOM 2230 N N . ASP A 1 300 ? -54.313 28.133 65.611 1.00 49.59 287 ASP A N 1
ATOM 2231 C CA . ASP A 1 300 ? -53.033 28.780 65.850 1.00 48.85 287 ASP A CA 1
ATOM 2232 C C . ASP A 1 300 ? -52.288 28.999 64.566 1.00 48.96 287 ASP A C 1
ATOM 2233 O O . ASP A 1 300 ? -52.630 28.418 63.537 1.00 48.08 287 ASP A O 1
ATOM 2238 N N . LEU A 1 301 ? -51.297 29.898 64.595 1.00 49.46 288 LEU A N 1
ATOM 2239 C CA . LEU A 1 301 ? -50.440 30.071 63.420 1.00 48.41 288 LEU A CA 1
ATOM 2240 C C . LEU A 1 301 ? -49.013 29.581 63.715 1.00 48.38 288 LEU A C 1
ATOM 2241 O O . LEU A 1 301 ? -48.031 30.243 63.416 1.00 49.79 288 LEU A O 1
ATOM 2246 N N . GLY A 1 302 ? -48.912 28.418 64.325 1.00 47.45 289 GLY A N 1
ATOM 2247 C CA . GLY A 1 302 ? -47.685 27.949 64.865 1.00 46.55 289 GLY A CA 1
ATOM 2248 C C . GLY A 1 302 ? -46.875 27.204 63.864 1.00 47.07 289 GLY A C 1
ATOM 2249 O O . GLY A 1 302 ? -45.952 26.493 64.246 1.00 46.88 289 GLY A O 1
ATOM 2250 N N . GLY A 1 303 ? -47.233 27.333 62.590 1.00 47.12 290 GLY A N 1
ATOM 2251 C CA . GLY A 1 303 ? -46.462 26.672 61.530 1.00 47.31 290 GLY A CA 1
ATOM 2252 C C . GLY A 1 303 ? -46.984 25.334 61.022 1.00 47.74 290 GLY A C 1
ATOM 2253 O O . GLY A 1 303 ? -46.614 24.897 59.930 1.00 47.63 290 GLY A O 1
ATOM 2254 N N . GLY A 1 304 ? -47.842 24.676 61.804 1.00 48.39 291 GLY A N 1
ATOM 2255 C CA . GLY A 1 304 ? -48.518 23.424 61.340 1.00 48.98 291 GLY A CA 1
ATOM 2256 C C . GLY A 1 304 ? -47.638 22.162 61.316 1.00 49.57 291 GLY A C 1
ATOM 2257 O O . GLY A 1 304 ? -46.477 22.187 61.757 1.00 48.87 291 GLY A O 1
ATOM 2258 N N . VAL A 1 305 ? -48.200 21.074 60.771 1.00 49.30 292 VAL A N 1
ATOM 2259 C CA . VAL A 1 305 ? -47.579 19.777 60.701 1.00 49.60 292 VAL A CA 1
ATOM 2260 C C . VAL A 1 305 ? -47.898 19.127 59.376 1.00 48.55 292 VAL A C 1
ATOM 2261 O O . VAL A 1 305 ? -49.058 19.126 58.968 1.00 49.30 292 VAL A O 1
ATOM 2265 N N . PRO A 1 306 ? -46.906 18.475 58.751 1.00 47.55 293 PRO A N 1
ATOM 2266 C CA . PRO A 1 306 ? -47.205 17.784 57.492 1.00 46.20 293 PRO A CA 1
ATOM 2267 C C . PRO A 1 306 ? -48.246 16.680 57.654 1.00 46.28 293 PRO A C 1
ATOM 2268 O O . PRO A 1 306 ? -48.288 16.002 58.682 1.00 46.83 293 PRO A O 1
ATOM 2272 N N . LEU A 1 307 ? -49.097 16.479 56.646 1.00 46.90 294 LEU A N 1
ATOM 2273 C CA . LEU A 1 307 ? -50.200 15.494 56.751 1.00 45.40 294 LEU A CA 1
ATOM 2274 C C . LEU A 1 307 ? -49.719 14.049 57.098 1.00 46.31 294 LEU A C 1
ATOM 2275 O O . LEU A 1 307 ? -50.394 13.337 57.884 1.00 46.82 294 LEU A O 1
ATOM 2280 N N . ARG A 1 308 ? -48.615 13.605 56.465 1.00 44.97 295 ARG A N 1
ATOM 2281 C CA . ARG A 1 308 ? -47.934 12.317 56.768 1.00 44.38 295 ARG A CA 1
ATOM 2282 C C . ARG A 1 308 ? -47.781 12.057 58.289 1.00 45.29 295 ARG A C 1
ATOM 2283 O O . ARG A 1 308 ? -47.936 10.931 58.710 1.00 46.64 295 ARG A O 1
ATOM 2291 N N . LYS A 1 309 ? -47.538 13.081 59.111 1.00 44.43 296 LYS A N 1
ATOM 2292 C CA . LYS A 1 309 ? -47.268 12.899 60.501 1.00 45.41 296 LYS A CA 1
ATOM 2293 C C . LYS A 1 309 ? -48.522 12.994 61.366 1.00 47.04 296 LYS A C 1
ATOM 2294 O O . LYS A 1 309 ? -48.458 12.777 62.562 1.00 48.57 296 LYS A O 1
ATOM 2300 N N . ILE A 1 310 ? -49.667 13.335 60.818 1.00 48.31 297 ILE A N 1
ATOM 2301 C CA . ILE A 1 310 ? -50.827 13.571 61.677 1.00 50.30 297 ILE A CA 1
ATOM 2302 C C . ILE A 1 310 ? -51.252 12.337 62.476 1.00 51.64 297 ILE A C 1
ATOM 2303 O O . ILE A 1 310 ? -51.351 12.407 63.703 1.00 52.22 297 ILE A O 1
ATOM 2308 N N . ASP A 1 311 ? -51.523 11.227 61.793 1.00 52.63 298 ASP A N 1
ATOM 2309 C CA . ASP A 1 311 ? -51.983 10.014 62.468 1.00 54.57 298 ASP A CA 1
ATOM 2310 C C . ASP A 1 311 ? -51.031 9.606 63.589 1.00 54.51 298 ASP A C 1
ATOM 2311 O O . ASP A 1 311 ? -51.507 9.257 64.673 1.00 54.93 298 ASP A O 1
ATOM 2316 N N . ARG A 1 312 ? -49.722 9.651 63.345 1.00 53.50 299 ARG A N 1
ATOM 2317 C CA . ARG A 1 312 ? -48.786 9.247 64.364 1.00 55.49 299 ARG A CA 1
ATOM 2318 C C . ARG A 1 312 ? -48.868 10.103 65.660 1.00 54.38 299 ARG A C 1
ATOM 2319 O O . ARG A 1 312 ? -48.449 9.686 66.714 1.00 54.68 299 ARG A O 1
ATOM 2327 N N . LEU A 1 313 ? -49.420 11.297 65.601 1.00 53.75 300 LEU A N 1
ATOM 2328 C CA . LEU A 1 313 ? -49.500 12.114 66.812 1.00 53.25 300 LEU A CA 1
ATOM 2329 C C . LEU A 1 313 ? -50.417 11.538 67.838 1.00 53.13 300 LEU A C 1
ATOM 2330 O O . LEU A 1 313 ? -50.412 11.997 68.970 1.00 53.60 300 LEU A O 1
ATOM 2335 N N . PHE A 1 314 ? -51.246 10.583 67.416 1.00 52.89 301 PHE A N 1
ATOM 2336 C CA . PHE A 1 314 ? -52.259 9.941 68.257 1.00 52.54 301 PHE A CA 1
ATOM 2337 C C . PHE A 1 314 ? -51.754 8.574 68.737 1.00 53.39 301 PHE A C 1
ATOM 2338 O O . PHE A 1 314 ? -52.405 7.889 69.512 1.00 52.95 301 PHE A O 1
ATOM 2346 N N . ASN A 1 315 ? -50.567 8.216 68.271 1.00 54.66 302 ASN A N 1
ATOM 2347 C CA . ASN A 1 315 ? -49.992 6.921 68.489 1.00 57.28 302 ASN A CA 1
ATOM 2348 C C . ASN A 1 315 ? -49.005 6.915 69.660 1.00 58.06 302 ASN A C 1
ATOM 2349 O O . ASN A 1 315 ? -47.871 7.327 69.520 1.00 59.56 302 ASN A O 1
ATOM 2354 N N . TYR A 1 316 ? -49.432 6.401 70.795 1.00 58.99 303 TYR A N 1
ATOM 2355 C CA . TYR A 1 316 ? -48.666 6.430 72.027 1.00 59.88 303 TYR A CA 1
ATOM 2356 C C . TYR A 1 316 ? -47.184 6.118 71.903 1.00 62.71 303 TYR A C 1
ATOM 2357 O O . TYR A 1 316 ? -46.395 6.663 72.653 1.00 62.58 303 TYR A O 1
ATOM 2366 N N . MET A 1 317 ? -46.788 5.225 71.008 1.00 66.22 304 MET A N 1
ATOM 2367 C CA . MET A 1 317 ? -45.383 4.840 71.043 1.00 70.66 304 MET A CA 1
ATOM 2368 C C . MET A 1 317 ? -44.425 5.489 70.033 1.00 73.61 304 MET A C 1
ATOM 2369 O O . MET A 1 317 ? -43.233 5.175 70.022 1.00 74.26 304 MET A O 1
ATOM 2374 N N . TYR A 1 318 ? -44.943 6.417 69.229 1.00 76.89 305 TYR A N 1
ATOM 2375 C CA . TYR A 1 318 ? -44.115 7.456 68.653 1.00 80.16 305 TYR A CA 1
ATOM 2376 C C . TYR A 1 318 ? -43.897 8.501 69.750 1.00 81.29 305 TYR A C 1
ATOM 2377 O O . TYR A 1 318 ? -42.861 9.175 69.787 1.00 81.66 305 TYR A O 1
ATOM 2386 N N . SER A 1 319 ? -44.870 8.625 70.654 1.00 82.62 306 SER A N 1
ATOM 2387 C CA . SER A 1 319 ? -44.749 9.561 71.780 1.00 84.17 306 SER A CA 1
ATOM 2388 C C . SER A 1 319 ? -44.097 8.974 73.046 1.00 84.26 306 SER A C 1
ATOM 2389 O O . SER A 1 319 ? -42.879 8.790 73.122 1.00 84.94 306 SER A O 1
ATOM 2392 N N . GLY A 1 338 ? -47.710 14.908 75.653 1.00 70.58 325 GLY A N 1
ATOM 2393 C CA . GLY A 1 338 ? -47.011 13.632 75.273 1.00 70.59 325 GLY A CA 1
ATOM 2394 C C . GLY A 1 338 ? -48.046 12.597 74.827 1.00 69.72 325 GLY A C 1
ATOM 2395 O O . GLY A 1 338 ? -48.421 12.544 73.628 1.00 70.45 325 GLY A O 1
ATOM 2396 N N . TYR A 1 339 ? -48.543 11.811 75.790 1.00 67.97 326 TYR A N 1
ATOM 2397 C CA . TYR A 1 339 ? -49.813 11.083 75.636 1.00 65.80 326 TYR A CA 1
ATOM 2398 C C . TYR A 1 339 ? -50.968 12.087 75.631 1.00 64.17 326 TYR A C 1
ATOM 2399 O O . TYR A 1 339 ? -52.123 11.683 75.448 1.00 64.89 326 TYR A O 1
ATOM 2408 N N . GLY A 1 340 ? -50.665 13.380 75.805 1.00 60.89 327 GLY A N 1
ATOM 2409 C CA . GLY A 1 340 ? -51.679 14.390 76.055 1.00 57.43 327 GLY A CA 1
ATOM 2410 C C . GLY A 1 340 ? -52.768 14.472 75.013 1.00 56.40 327 GLY A C 1
ATOM 2411 O O . GLY A 1 340 ? -53.950 14.705 75.315 1.00 56.18 327 GLY A O 1
ATOM 2412 N N . LEU A 1 341 ? -52.384 14.325 73.759 1.00 54.84 328 LEU A N 1
ATOM 2413 C CA . LEU A 1 341 ? -53.341 14.533 72.695 1.00 53.45 328 LEU A CA 1
ATOM 2414 C C . LEU A 1 341 ? -54.220 13.252 72.468 1.00 53.19 328 LEU A C 1
ATOM 2415 O O . LEU A 1 341 ? -55.437 13.358 72.330 1.00 54.03 328 LEU A O 1
ATOM 2420 N N . PRO A 1 342 ? -53.614 12.064 72.401 1.00 51.67 329 PRO A N 1
ATOM 2421 C CA . PRO A 1 342 ? -54.489 10.902 72.296 1.00 51.16 329 PRO A CA 1
ATOM 2422 C C . PRO A 1 342 ? -55.462 10.774 73.479 1.00 51.42 329 PRO A C 1
ATOM 2423 O O . PRO A 1 342 ? -56.672 10.482 73.271 1.00 52.13 329 PRO A O 1
ATOM 2427 N N . ILE A 1 343 ? -54.969 11.022 74.685 1.00 50.51 330 ILE A N 1
ATOM 2428 C CA . ILE A 1 343 ? -55.807 10.976 75.866 1.00 50.77 330 ILE A CA 1
ATOM 2429 C C . ILE A 1 343 ? -56.922 11.996 75.863 1.00 51.65 330 ILE A C 1
ATOM 2430 O O . ILE A 1 343 ? -58.050 11.704 76.298 1.00 52.71 330 ILE A O 1
ATOM 2435 N N . SER A 1 344 ? -56.645 13.173 75.330 1.00 51.65 331 SER A N 1
ATOM 2436 C CA . SER A 1 344 ? -57.672 14.200 75.228 1.00 51.40 331 SER A CA 1
ATOM 2437 C C . SER A 1 344 ? -58.730 13.749 74.262 1.00 50.48 331 SER A C 1
ATOM 2438 O O . SER A 1 344 ? -59.920 14.018 74.445 1.00 50.00 331 SER A O 1
ATOM 2441 N N . ARG A 1 345 ? -58.305 13.069 73.224 1.00 50.07 332 ARG A N 1
ATOM 2442 C CA . ARG A 1 345 ? -59.290 12.601 72.285 1.00 50.68 332 ARG A CA 1
ATOM 2443 C C . ARG A 1 345 ? -60.107 11.472 72.972 1.00 52.14 332 ARG A C 1
ATOM 2444 O O . ARG A 1 345 ? -61.303 11.354 72.697 1.00 53.33 332 ARG A O 1
ATOM 2452 N N . LEU A 1 346 ? -59.510 10.710 73.905 1.00 50.15 333 LEU A N 1
ATOM 2453 C CA . LEU A 1 346 ? -60.288 9.696 74.547 1.00 49.64 333 LEU A CA 1
ATOM 2454 C C . LEU A 1 346 ? -61.367 10.346 75.378 1.00 50.56 333 LEU A C 1
ATOM 2455 O O . LEU A 1 346 ? -62.456 9.787 75.445 1.00 51.30 333 LEU A O 1
ATOM 2460 N N . TYR A 1 347 ? -61.064 11.462 76.059 1.00 49.93 334 TYR A N 1
ATOM 2461 C CA . TYR A 1 347 ? -62.068 12.133 76.883 1.00 48.76 334 TYR A CA 1
ATOM 2462 C C . TYR A 1 347 ? -63.216 12.593 75.982 1.00 49.13 334 TYR A C 1
ATOM 2463 O O . TYR A 1 347 ? -64.399 12.494 76.335 1.00 48.77 334 TYR A O 1
ATOM 2472 N N . ALA A 1 348 ? -62.879 13.073 74.794 1.00 48.51 335 ALA A N 1
ATOM 2473 C CA . ALA A 1 348 ? -63.905 13.485 73.896 1.00 49.04 335 ALA A CA 1
ATOM 2474 C C . ALA A 1 348 ? -64.775 12.295 73.376 1.00 49.86 335 ALA A C 1
ATOM 2475 O O . ALA A 1 348 ? -66.004 12.445 73.325 1.00 50.21 335 ALA A O 1
ATOM 2477 N N . ARG A 1 349 ? -64.170 11.152 72.983 1.00 50.08 336 ARG A N 1
ATOM 2478 C CA . ARG A 1 349 ? -64.955 10.124 72.175 1.00 49.34 336 ARG A CA 1
ATOM 2479 C C . ARG A 1 349 ? -65.802 9.500 73.262 1.00 48.18 336 ARG A C 1
ATOM 2480 O O . ARG A 1 349 ? -66.792 8.838 73.133 1.00 49.24 336 ARG A O 1
ATOM 2488 N N . TYR A 1 350 ? -65.411 9.798 74.479 1.00 48.31 337 TYR A N 1
ATOM 2489 C CA . TYR A 1 350 ? -65.982 9.075 75.628 1.00 48.67 337 TYR A CA 1
ATOM 2490 C C . TYR A 1 350 ? -67.497 9.380 75.951 1.00 49.73 337 TYR A C 1
ATOM 2491 O O . TYR A 1 350 ? -68.199 8.461 76.440 1.00 52.13 337 TYR A O 1
ATOM 2500 N N . PHE A 1 351 ? -67.996 10.618 75.743 1.00 49.53 338 PHE A N 1
ATOM 2501 C CA . PHE A 1 351 ? -69.425 10.836 75.828 1.00 49.94 338 PHE A CA 1
ATOM 2502 C C . PHE A 1 351 ? -69.993 11.075 74.433 1.00 50.49 338 PHE A C 1
ATOM 2503 O O . PHE A 1 351 ? -70.858 11.934 74.256 1.00 51.35 338 PHE A O 1
ATOM 2511 N N . GLN A 1 352 ? -69.533 10.290 73.470 1.00 49.91 339 GLN A N 1
ATOM 2512 C CA . GLN A 1 352 ? -69.972 10.394 72.080 1.00 50.66 339 GLN A CA 1
ATOM 2513 C C . GLN A 1 352 ? -69.469 11.631 71.302 1.00 51.57 339 GLN A C 1
ATOM 2514 O O . GLN A 1 352 ? -70.004 11.943 70.224 1.00 52.93 339 GLN A O 1
ATOM 2520 N N . GLY A 1 353 ? -68.462 12.338 71.811 1.00 51.33 340 GLY A N 1
ATOM 2521 C CA . GLY A 1 353 ? -67.874 13.412 71.059 1.00 51.04 340 GLY A CA 1
ATOM 2522 C C . GLY A 1 353 ? -66.697 12.906 70.248 1.00 53.00 340 GLY A C 1
ATOM 2523 O O . GLY A 1 353 ? -66.528 11.665 70.036 1.00 52.81 340 GLY A O 1
ATOM 2524 N N . ASP A 1 354 ? -65.864 13.849 69.786 1.00 52.22 341 ASP A N 1
ATOM 2525 C CA . ASP A 1 354 ? -64.634 13.473 69.092 1.00 52.29 341 ASP A CA 1
ATOM 2526 C C . ASP A 1 354 ? -63.627 14.619 69.241 1.00 52.99 341 ASP A C 1
ATOM 2527 O O . ASP A 1 354 ? -63.965 15.677 69.833 1.00 53.72 341 ASP A O 1
ATOM 2532 N N . LEU A 1 355 ? -62.379 14.391 68.830 1.00 52.08 342 LEU A N 1
ATOM 2533 C CA . LEU A 1 355 ? -61.371 15.454 68.856 1.00 51.68 342 LEU A CA 1
ATOM 2534 C C . LEU A 1 355 ? -60.599 15.263 67.585 1.00 51.72 342 LEU A C 1
ATOM 2535 O O . LEU A 1 355 ? -60.073 14.179 67.382 1.00 53.41 342 LEU A O 1
ATOM 2540 N N . LYS A 1 356 ? -60.591 16.277 66.723 1.00 51.10 343 LYS A N 1
ATOM 2541 C CA . LYS A 1 356 ? -60.041 16.175 65.378 1.00 51.81 343 LYS A CA 1
ATOM 2542 C C . LYS A 1 356 ? -59.023 17.277 65.098 1.00 52.28 343 LYS A C 1
ATOM 2543 O O . LYS A 1 356 ? -59.140 18.437 65.622 1.00 52.24 343 LYS A O 1
ATOM 2549 N N . LEU A 1 357 ? -58.007 16.932 64.293 1.00 51.97 344 LEU A N 1
ATOM 2550 C CA . LEU A 1 357 ? -56.899 17.856 64.021 1.00 51.80 344 LEU A CA 1
ATOM 2551 C C . LEU A 1 357 ? -56.700 18.014 62.552 1.00 50.61 344 LEU A C 1
ATOM 2552 O O . LEU A 1 357 ? -56.643 17.023 61.808 1.00 50.18 344 LEU A O 1
ATOM 2557 N N A TYR A 1 358 ? -56.533 19.270 62.132 0.50 50.10 345 TYR A N 1
ATOM 2558 N N B TYR A 1 358 ? -56.527 19.240 62.091 0.50 49.98 345 TYR A N 1
ATOM 2559 C CA A TYR A 1 358 ? -56.302 19.603 60.712 0.50 49.27 345 TYR A CA 1
ATOM 2560 C CA B TYR A 1 358 ? -56.085 19.383 60.703 0.50 49.01 345 TYR A CA 1
ATOM 2561 C C A TYR A 1 358 ? -55.201 20.640 60.659 0.50 49.49 345 TYR A C 1
ATOM 2562 C C B TYR A 1 358 ? -55.272 20.626 60.570 0.50 49.20 345 TYR A C 1
ATOM 2563 O O A TYR A 1 358 ? -55.167 21.558 61.504 0.50 50.75 345 TYR A O 1
ATOM 2564 O O B TYR A 1 358 ? -55.524 21.655 61.236 0.50 50.06 345 TYR A O 1
ATOM 2581 N N . SER A 1 359 ? -54.293 20.541 59.694 1.00 48.50 346 SER A N 1
ATOM 2582 C CA . SER A 1 359 ? -53.259 21.518 59.680 1.00 49.18 346 SER A CA 1
ATOM 2583 C C . SER A 1 359 ? -53.003 21.967 58.275 1.00 49.32 346 SER A C 1
ATOM 2584 O O . SER A 1 359 ? -53.402 21.258 57.332 1.00 47.39 346 SER A O 1
ATOM 2587 N N . MET A 1 360 ? -52.396 23.162 58.138 1.00 49.24 347 MET A N 1
ATOM 2588 C CA . MET A 1 360 ? -51.813 23.575 56.877 1.00 50.18 347 MET A CA 1
ATOM 2589 C C . MET A 1 360 ? -50.338 23.772 57.130 1.00 50.04 347 MET A C 1
ATOM 2590 O O . MET A 1 360 ? -49.908 24.786 57.770 1.00 51.22 347 MET A O 1
ATOM 2595 N N . GLU A 1 361 ? -49.546 22.838 56.623 1.00 48.87 348 GLU A N 1
ATOM 2596 C CA . GLU A 1 361 ? -48.126 22.894 56.848 1.00 48.47 348 GLU A CA 1
ATOM 2597 C C . GLU A 1 361 ? -47.582 24.188 56.269 1.00 47.58 348 GLU A C 1
ATOM 2598 O O . GLU A 1 361 ? -47.745 24.461 55.089 1.00 46.20 348 GLU A O 1
ATOM 2604 N N . GLY A 1 362 ? -46.934 24.966 57.131 1.00 48.09 349 GLY A N 1
ATOM 2605 C CA . GLY A 1 362 ? -46.311 26.244 56.770 1.00 48.35 349 GLY A CA 1
ATOM 2606 C C . GLY A 1 362 ? -47.032 27.424 57.415 1.00 48.84 349 GLY A C 1
ATOM 2607 O O . GLY A 1 362 ? -46.522 28.551 57.445 1.00 49.67 349 GLY A O 1
ATOM 2608 N N . VAL A 1 363 ? -48.221 27.181 57.945 1.00 48.40 350 VAL A N 1
ATOM 2609 C CA . VAL A 1 363 ? -49.002 28.275 58.505 1.00 47.05 350 VAL A CA 1
ATOM 2610 C C . VAL A 1 363 ? -49.437 27.927 59.893 1.00 46.91 350 VAL A C 1
ATOM 2611 O O . VAL A 1 363 ? -49.061 28.603 60.843 1.00 46.33 350 VAL A O 1
ATOM 2615 N N . GLY A 1 364 ? -50.187 26.837 60.050 1.00 46.73 351 GLY A N 1
ATOM 2616 C CA . GLY A 1 364 ? -50.779 26.581 61.365 1.00 47.31 351 GLY A CA 1
ATOM 2617 C C . GLY A 1 364 ? -51.727 25.374 61.439 1.00 48.58 351 GLY A C 1
ATOM 2618 O O . GLY A 1 364 ? -51.865 24.592 60.512 1.00 49.35 351 GLY A O 1
ATOM 2619 N N . THR A 1 365 ? -52.434 25.287 62.539 1.00 49.38 352 THR A N 1
ATOM 2620 C CA . THR A 1 365 ? -53.190 24.139 62.882 1.00 52.09 352 THR A CA 1
ATOM 2621 C C . THR A 1 365 ? -54.552 24.483 63.571 1.00 53.22 352 THR A C 1
ATOM 2622 O O . THR A 1 365 ? -54.600 25.335 64.499 1.00 53.97 352 THR A O 1
ATOM 2626 N N . ASP A 1 366 ? -55.615 23.763 63.173 1.00 52.06 353 ASP A N 1
ATOM 2627 C CA . ASP A 1 366 ? -56.899 23.771 63.857 1.00 51.87 353 ASP A CA 1
ATOM 2628 C C . ASP A 1 366 ? -57.128 22.493 64.654 1.00 51.68 353 ASP A C 1
ATOM 2629 O O . ASP A 1 366 ? -56.853 21.397 64.187 1.00 52.98 353 ASP A O 1
ATOM 2634 N N . ALA A 1 367 ? -57.632 22.610 65.863 1.00 51.20 354 ALA A N 1
ATOM 2635 C CA . ALA A 1 367 ? -57.981 21.430 66.617 1.00 51.86 354 ALA A CA 1
ATOM 2636 C C . ALA A 1 367 ? -59.452 21.630 67.058 1.00 53.03 354 ALA A C 1
ATOM 2637 O O . ALA A 1 367 ? -59.857 22.747 67.508 1.00 54.33 354 ALA A O 1
ATOM 2639 N N . VAL A 1 368 ? -60.281 20.616 66.872 1.00 51.59 355 VAL A N 1
ATOM 2640 C CA . VAL A 1 368 ? -61.672 20.841 67.154 1.00 51.17 355 VAL A CA 1
ATOM 2641 C C . VAL A 1 368 ? -62.168 19.755 68.058 1.00 50.80 355 VAL A C 1
ATOM 2642 O O . VAL A 1 368 ? -62.071 18.594 67.706 1.00 50.51 355 VAL A O 1
ATOM 2646 N N . ILE A 1 369 ? -62.680 20.152 69.217 1.00 50.83 356 ILE A N 1
ATOM 2647 C CA . ILE A 1 369 ? -63.450 19.305 70.114 1.00 50.30 356 ILE A CA 1
ATOM 2648 C C . ILE A 1 369 ? -64.920 19.320 69.756 1.00 51.09 356 ILE A C 1
ATOM 2649 O O . ILE A 1 369 ? -65.534 20.379 69.662 1.00 49.92 356 ILE A O 1
ATOM 2654 N N . TYR A 1 370 ? -65.500 18.126 69.584 1.00 52.15 357 TYR A N 1
ATOM 2655 C CA . TYR A 1 370 ? -66.946 18.018 69.333 1.00 51.95 357 TYR A CA 1
ATOM 2656 C C . TYR A 1 370 ? -67.552 17.373 70.544 1.00 52.61 357 TYR A C 1
ATOM 2657 O O . TYR A 1 370 ? -67.102 16.315 70.930 1.00 53.48 357 TYR A O 1
ATOM 2666 N N . LEU A 1 371 ? -68.532 18.013 71.188 1.00 53.16 358 LEU A N 1
ATOM 2667 C CA . LEU A 1 371 ? -69.281 17.349 72.263 1.00 52.50 358 LEU A CA 1
ATOM 2668 C C . LEU A 1 371 ? -70.713 17.251 71.784 1.00 52.88 358 LEU A C 1
ATOM 2669 O O . LEU A 1 371 ? -71.110 17.970 70.865 1.00 53.13 358 LEU A O 1
ATOM 2674 N N . LYS A 1 372 ? -71.507 16.395 72.411 1.00 52.86 359 LYS A N 1
ATOM 2675 C CA . LYS A 1 372 ? -72.939 16.385 72.140 1.00 52.83 359 LYS A CA 1
ATOM 2676 C C . LYS A 1 372 ? -73.637 17.526 72.830 1.00 52.89 359 LYS A C 1
ATOM 2677 O O . LYS A 1 372 ? -73.402 17.792 74.010 1.00 53.02 359 LYS A O 1
ATOM 2683 N N . ALA A 1 373 ? -74.527 18.203 72.117 1.00 52.90 360 ALA A N 1
ATOM 2684 C CA . ALA A 1 373 ? -75.263 19.322 72.743 1.00 52.62 360 ALA A CA 1
ATOM 2685 C C . ALA A 1 373 ? -76.248 18.819 73.784 1.00 53.15 360 ALA A C 1
ATOM 2686 O O . ALA A 1 373 ? -76.518 19.513 74.764 1.00 54.12 360 ALA A O 1
ATOM 2688 N N . LEU A 1 374 ? -76.783 17.613 73.565 1.00 53.42 361 LEU A N 1
ATOM 2689 C CA . LEU A 1 374 ? -77.856 17.057 74.378 1.00 53.50 361 LEU A CA 1
ATOM 2690 C C . LEU A 1 374 ? -77.371 15.997 75.357 1.00 53.57 361 LEU A C 1
ATOM 2691 O O . LEU A 1 374 ? -76.700 15.034 74.992 1.00 53.75 361 LEU A O 1
ATOM 2696 N N . SER A 1 375 ? -77.713 16.156 76.618 1.00 53.85 362 SER A N 1
ATOM 2697 C CA . SER A 1 375 ? -77.316 15.146 77.590 1.00 55.22 362 SER A CA 1
ATOM 2698 C C . SER A 1 375 ? -77.993 13.799 77.286 1.00 54.78 362 SER A C 1
ATOM 2699 O O . SER A 1 375 ? -77.434 12.758 77.532 1.00 55.67 362 SER A O 1
ATOM 2702 N N . SER A 1 376 ? -79.171 13.818 76.696 1.00 54.54 363 SER A N 1
ATOM 2703 C CA . SER A 1 376 ? -79.849 12.569 76.431 1.00 54.37 363 SER A CA 1
ATOM 2704 C C . SER A 1 376 ? -79.062 11.744 75.421 1.00 54.14 363 SER A C 1
ATOM 2705 O O . SER A 1 376 ? -79.228 10.539 75.350 1.00 54.52 363 SER A O 1
ATOM 2708 N N . GLU A 1 377 ? -78.196 12.395 74.654 1.00 54.08 364 GLU A N 1
ATOM 2709 C CA . GLU A 1 377 ? -77.434 11.724 73.584 1.00 53.57 364 GLU A CA 1
ATOM 2710 C C . GLU A 1 377 ? -76.002 11.397 74.016 1.00 53.11 364 GLU A C 1
ATOM 2711 O O . GLU A 1 377 ? -75.251 10.829 73.252 1.00 54.49 364 GLU A O 1
ATOM 2717 N N . SER A 1 378 ? -75.611 11.775 75.221 1.00 51.99 365 SER A N 1
ATOM 2718 C CA . SER A 1 378 ? -74.223 11.653 75.637 1.00 51.11 365 SER A CA 1
ATOM 2719 C C . SER A 1 378 ? -74.002 10.377 76.431 1.00 49.86 365 SER A C 1
ATOM 2720 O O . SER A 1 378 ? -73.874 10.418 77.640 1.00 49.84 365 SER A O 1
ATOM 2723 N N . PHE A 1 379 ? -73.985 9.249 75.759 1.00 49.94 366 PHE A N 1
ATOM 2724 C CA . PHE A 1 379 ? -73.749 7.955 76.408 1.00 49.98 366 PHE A CA 1
ATOM 2725 C C . PHE A 1 379 ? -72.253 7.661 76.470 1.00 49.32 366 PHE A C 1
ATOM 2726 O O . PHE A 1 379 ? -71.517 7.872 75.465 1.00 48.35 366 PHE A O 1
ATOM 2734 N N . GLU A 1 380 ? -71.838 7.105 77.606 1.00 47.51 367 GLU A N 1
ATOM 2735 C CA . GLU A 1 380 ? -70.549 6.423 77.716 1.00 45.45 367 GLU A CA 1
ATOM 2736 C C . GLU A 1 380 ? -70.334 5.530 76.521 1.00 45.05 367 GLU A C 1
ATOM 2737 O O . GLU A 1 380 ? -71.256 4.807 76.072 1.00 45.65 367 GLU A O 1
ATOM 2743 N N . ARG A 1 381 ? -69.120 5.587 76.002 1.00 43.46 368 ARG A N 1
ATOM 2744 C CA . ARG A 1 381 ? -68.702 4.711 74.945 1.00 43.75 368 ARG A CA 1
ATOM 2745 C C . ARG A 1 381 ? -67.600 3.840 75.560 1.00 44.37 368 ARG A C 1
ATOM 2746 O O . ARG A 1 381 ? -66.494 4.379 75.867 1.00 46.15 368 ARG A O 1
ATOM 2754 N N . LEU A 1 382 ? -67.867 2.538 75.760 1.00 41.45 369 LEU A N 1
ATOM 2755 C CA . LEU A 1 382 ? -66.990 1.686 76.586 1.00 39.18 369 LEU A CA 1
ATOM 2756 C C . LEU A 1 382 ? -66.416 0.525 75.778 1.00 38.50 369 LEU A C 1
ATOM 2757 O O . LEU A 1 382 ? -67.070 0.039 74.835 1.00 37.82 369 LEU A O 1
ATOM 2762 N N . PRO A 1 383 ? -65.180 0.081 76.116 1.00 37.34 370 PRO A N 1
ATOM 2763 C CA . PRO A 1 383 ? -64.724 -1.004 75.299 1.00 36.82 370 PRO A CA 1
ATOM 2764 C C . PRO A 1 383 ? -65.299 -2.319 75.857 1.00 37.86 370 PRO A C 1
ATOM 2765 O O . PRO A 1 383 ? -65.371 -2.518 77.090 1.00 37.05 370 PRO A O 1
ATOM 2769 N N . VAL A 1 384 ? -65.709 -3.195 74.945 1.00 38.49 371 VAL A N 1
ATOM 2770 C CA . VAL A 1 384 ? -66.410 -4.411 75.297 1.00 38.77 371 VAL A CA 1
ATOM 2771 C C . VAL A 1 384 ? -65.508 -5.557 74.911 1.00 38.20 371 VAL A C 1
ATOM 2772 O O . VAL A 1 384 ? -65.197 -5.699 73.723 1.00 37.49 371 VAL A O 1
ATOM 2776 N N . PHE A 1 385 ? -65.078 -6.379 75.865 1.00 37.46 372 PHE A N 1
ATOM 2777 C CA . PHE A 1 385 ? -64.286 -7.562 75.467 1.00 37.48 372 PHE A CA 1
ATOM 2778 C C . PHE A 1 385 ? -65.227 -8.628 74.823 1.00 37.68 372 PHE A C 1
ATOM 2779 O O . PHE A 1 385 ? -66.282 -8.954 75.414 1.00 36.15 372 PHE A O 1
ATOM 2787 N N . ASN A 1 386 ? -64.835 -9.183 73.667 1.00 37.00 373 ASN A N 1
ATOM 2788 C CA . ASN A 1 386 ? -65.635 -10.192 72.977 1.00 38.12 373 ASN A CA 1
ATOM 2789 C C . ASN A 1 386 ? -64.823 -10.727 71.881 1.00 40.29 373 ASN A C 1
ATOM 2790 O O . ASN A 1 386 ? -63.660 -10.348 71.729 1.00 41.66 373 ASN A O 1
ATOM 2795 N N . LYS A 1 387 ? -65.415 -11.551 71.035 1.00 43.30 374 LYS A N 1
ATOM 2796 C CA . LYS A 1 387 ? -64.646 -12.068 69.899 1.00 45.76 374 LYS A CA 1
ATOM 2797 C C . LYS A 1 387 ? -64.088 -10.988 68.994 1.00 45.93 374 LYS A C 1
ATOM 2798 O O . LYS A 1 387 ? -62.979 -11.172 68.481 1.00 47.44 374 LYS A O 1
ATOM 2804 N N . SER A 1 388 ? -64.825 -9.896 68.744 1.00 46.13 375 SER A N 1
ATOM 2805 C CA . SER A 1 388 ? -64.290 -8.832 67.858 1.00 47.10 375 SER A CA 1
ATOM 2806 C C . SER A 1 388 ? -63.046 -8.208 68.469 1.00 46.79 375 SER A C 1
ATOM 2807 O O . SER A 1 388 ? -62.077 -7.988 67.772 1.00 47.42 375 SER A O 1
ATOM 2810 N N . ALA A 1 389 ? -63.090 -7.901 69.764 1.00 45.83 376 ALA A N 1
ATOM 2811 C CA . ALA A 1 389 ? -61.902 -7.455 70.462 1.00 45.92 376 ALA A CA 1
ATOM 2812 C C . ALA A 1 389 ? -60.769 -8.482 70.355 1.00 46.74 376 ALA A C 1
ATOM 2813 O O . ALA A 1 389 ? -59.618 -8.145 70.065 1.00 46.07 376 ALA A O 1
ATOM 2815 N N . TRP A 1 390 ? -61.104 -9.748 70.561 1.00 47.62 377 TRP A N 1
ATOM 2816 C CA . TRP A 1 390 ? -60.108 -10.799 70.589 1.00 48.49 377 TRP A CA 1
ATOM 2817 C C . TRP A 1 390 ? -59.374 -10.851 69.272 1.00 50.00 377 TRP A C 1
ATOM 2818 O O . TRP A 1 390 ? -58.132 -10.916 69.226 1.00 50.50 377 TRP A O 1
ATOM 2829 N N . ARG A 1 391 ? -60.118 -10.768 68.184 1.00 51.53 378 ARG A N 1
ATOM 2830 C CA . ARG A 1 391 ? -59.477 -10.775 66.880 1.00 54.10 378 ARG A CA 1
ATOM 2831 C C . ARG A 1 391 ? -58.472 -9.651 66.647 1.00 54.50 378 ARG A C 1
ATOM 2832 O O . ARG A 1 391 ? -57.494 -9.856 65.942 1.00 55.58 378 ARG A O 1
ATOM 2840 N N . HIS A 1 392 ? -58.714 -8.457 67.192 1.00 54.86 379 HIS A N 1
ATOM 2841 C CA . HIS A 1 392 ? -57.728 -7.396 67.072 1.00 55.48 379 HIS A CA 1
ATOM 2842 C C . HIS A 1 392 ? -56.382 -7.795 67.637 1.00 55.51 379 HIS A C 1
ATOM 2843 O O . HIS A 1 392 ? -55.358 -7.446 67.078 1.00 55.58 379 HIS A O 1
ATOM 2850 N N . TYR A 1 393 ? -56.381 -8.510 68.761 1.00 55.75 380 TYR A N 1
ATOM 2851 C CA . TYR A 1 393 ? -55.131 -8.962 69.366 1.00 55.54 380 TYR A CA 1
ATOM 2852 C C . TYR A 1 393 ? -54.490 -10.128 68.605 1.00 58.32 380 TYR A C 1
ATOM 2853 O O . TYR A 1 393 ? -53.285 -10.323 68.655 1.00 58.06 380 TYR A O 1
ATOM 2862 N N . LYS A 1 394 ? -55.294 -10.900 67.885 1.00 61.62 381 LYS A N 1
ATOM 2863 C CA . LYS A 1 394 ? -54.771 -12.111 67.274 1.00 65.31 381 LYS A CA 1
ATOM 2864 C C . LYS A 1 394 ? -54.510 -11.910 65.798 1.00 67.85 381 LYS A C 1
ATOM 2865 O O . LYS A 1 394 ? -54.183 -12.853 65.106 1.00 69.37 381 LYS A O 1
ATOM 2871 N N . THR A 1 395 ? -54.663 -10.680 65.322 1.00 70.57 382 THR A N 1
ATOM 2872 C CA . THR A 1 395 ? -54.347 -10.319 63.941 1.00 73.28 382 THR A CA 1
ATOM 2873 C C . THR A 1 395 ? -52.848 -10.381 63.688 1.00 74.21 382 THR A C 1
ATOM 2874 O O . THR A 1 395 ? -52.045 -9.703 64.369 1.00 74.69 382 THR A O 1
ATOM 2878 N N . THR A 1 396 ? -52.495 -11.195 62.693 1.00 74.96 383 THR A N 1
ATOM 2879 C CA . THR A 1 396 ? -51.127 -11.337 62.165 1.00 74.75 383 THR A CA 1
ATOM 2880 C C . THR A 1 396 ? -51.022 -10.398 60.943 1.00 73.37 383 THR A C 1
ATOM 2881 O O . THR A 1 396 ? -52.060 -10.073 60.340 1.00 73.78 383 THR A O 1
ATOM 2885 N N . PRO A 1 397 ? -49.800 -9.946 60.554 1.00 71.85 384 PRO A N 1
ATOM 2886 C CA . PRO A 1 397 ? -49.900 -8.925 59.482 1.00 69.79 384 PRO A CA 1
ATOM 2887 C C . PRO A 1 397 ? -50.347 -9.474 58.131 1.00 67.33 384 PRO A C 1
ATOM 2888 O O . PRO A 1 397 ? -50.248 -10.694 57.851 1.00 67.24 384 PRO A O 1
ATOM 2892 N N . GLU A 1 398 ? -50.880 -8.555 57.327 1.00 64.28 385 GLU A N 1
ATOM 2893 C CA . GLU A 1 398 ? -51.558 -8.867 56.077 1.00 60.95 385 GLU A CA 1
ATOM 2894 C C . GLU A 1 398 ? -50.957 -8.082 54.968 1.00 57.28 385 GLU A C 1
ATOM 2895 O O . GLU A 1 398 ? -50.276 -7.095 55.208 1.00 56.90 385 GLU A O 1
ATOM 2901 N N . ALA A 1 399 ? -51.187 -8.537 53.745 1.00 53.93 386 ALA A N 1
ATOM 2902 C CA . ALA A 1 399 ? -50.698 -7.849 52.565 1.00 50.13 386 ALA A CA 1
ATOM 2903 C C . ALA A 1 399 ? -51.455 -6.535 52.481 1.00 48.41 386 ALA A C 1
ATOM 2904 O O . ALA A 1 399 ? -52.622 -6.450 52.813 1.00 46.35 386 ALA A O 1
ATOM 2906 N N . ASP A 1 400 ? -50.792 -5.500 52.009 1.00 46.72 387 ASP A N 1
ATOM 2907 C CA . ASP A 1 400 ? -51.514 -4.310 51.716 1.00 46.08 387 ASP A CA 1
ATOM 2908 C C . ASP A 1 400 ? -52.499 -4.505 50.507 1.00 45.20 387 ASP A C 1
ATOM 2909 O O . ASP A 1 400 ? -52.151 -4.925 49.414 1.00 45.22 387 ASP A O 1
ATOM 2914 N N . ASP A 1 401 ? -53.752 -4.382 50.848 1.00 44.34 388 ASP A N 1
ATOM 2915 C CA . ASP A 1 401 ? -54.880 -3.808 50.117 1.00 42.31 388 ASP A CA 1
ATOM 2916 C C . ASP A 1 401 ? -54.606 -2.848 48.931 1.00 40.74 388 ASP A C 1
ATOM 2917 O O . ASP A 1 401 ? -55.366 -2.802 47.957 1.00 39.82 388 ASP A O 1
ATOM 2922 N N . TRP A 1 402 ? -53.596 -1.986 49.057 1.00 38.62 389 TRP A N 1
ATOM 2923 C CA . TRP A 1 402 ? -53.428 -0.890 48.090 1.00 37.53 389 TRP A CA 1
ATOM 2924 C C . TRP A 1 402 ? -51.980 -0.946 47.691 1.00 37.95 389 TRP A C 1
ATOM 2925 O O . TRP A 1 402 ? -51.161 -1.492 48.440 1.00 38.64 389 TRP A O 1
ATOM 2936 N N . SER A 1 403 ? -51.625 -0.397 46.541 1.00 38.00 390 SER A N 1
ATOM 2937 C CA . SER A 1 403 ? -50.276 -0.589 46.092 1.00 39.29 390 SER A CA 1
ATOM 2938 C C . SER A 1 403 ? -49.248 0.137 46.975 1.00 40.22 390 SER A C 1
ATOM 2939 O O . SER A 1 403 ? -49.610 0.997 47.766 1.00 41.11 390 SER A O 1
ATOM 2942 N N . ASN A 1 404 ? -47.979 -0.240 46.831 1.00 40.51 391 ASN A N 1
ATOM 2943 C CA . ASN A 1 404 ? -46.828 0.477 47.390 1.00 40.59 391 ASN A CA 1
ATOM 2944 C C . ASN A 1 404 ? -45.722 0.581 46.343 1.00 41.42 391 ASN A C 1
ATOM 2945 O O . ASN A 1 404 ? -45.446 -0.390 45.636 1.00 42.13 391 ASN A O 1
ATOM 2950 N N . PRO A 1 405 ? -45.091 1.757 46.210 1.00 42.12 392 PRO A N 1
ATOM 2951 C CA . PRO A 1 405 ? -44.043 1.774 45.191 1.00 43.32 392 PRO A CA 1
ATOM 2952 C C . PRO A 1 405 ? -42.745 1.140 45.701 1.00 45.82 392 PRO A C 1
ATOM 2953 O O . PRO A 1 405 ? -42.587 0.831 46.907 1.00 44.61 392 PRO A O 1
ATOM 2957 N N . SER A 1 406 ? -41.810 0.986 44.776 1.00 49.28 393 SER A N 1
ATOM 2958 C CA . SER A 1 406 ? -40.448 0.571 45.104 1.00 52.26 393 SER A CA 1
ATOM 2959 C C . SER A 1 406 ? -39.758 1.698 45.891 1.00 54.53 393 SER A C 1
ATOM 2960 O O . SER A 1 406 ? -40.046 2.880 45.638 1.00 54.68 393 SER A O 1
ATOM 2963 N N . SER A 1 407 ? -38.843 1.358 46.797 1.00 56.57 394 SER A N 1
ATOM 2964 C CA . SER A 1 407 ? -38.016 2.390 47.443 1.00 60.38 394 SER A CA 1
ATOM 2965 C C . SER A 1 407 ? -36.996 2.988 46.465 1.00 62.76 394 SER A C 1
ATOM 2966 O O . SER A 1 407 ? -36.431 4.059 46.718 1.00 63.36 394 SER A O 1
ATOM 2969 N N . GLU A 1 408 ? -36.777 2.299 45.349 1.00 65.70 395 GLU A N 1
ATOM 2970 C CA . GLU A 1 408 ? -35.887 2.757 44.297 1.00 68.84 395 GLU A CA 1
ATOM 2971 C C . GLU A 1 408 ? -36.603 2.618 42.947 1.00 69.80 395 GLU A C 1
ATOM 2972 O O . GLU A 1 408 ? -36.286 1.718 42.161 1.00 70.27 395 GLU A O 1
ATOM 2978 N N . PRO A 1 409 ? -37.591 3.494 42.670 1.00 70.87 396 PRO A N 1
ATOM 2979 C CA . PRO A 1 409 ? -38.341 3.334 41.402 1.00 71.94 396 PRO A CA 1
ATOM 2980 C C . PRO A 1 409 ? -37.457 3.455 40.155 1.00 73.67 396 PRO A C 1
ATOM 2981 O O . PRO A 1 409 ? -36.501 4.223 40.166 1.00 73.49 396 PRO A O 1
ATOM 2985 N N . ARG A 1 410 ? -37.769 2.690 39.109 1.00 76.09 397 ARG A N 1
ATOM 2986 C CA . ARG A 1 410 ? -37.039 2.759 37.837 1.00 79.22 397 ARG A CA 1
ATOM 2987 C C . ARG A 1 410 ? -36.942 4.183 37.282 1.00 81.49 397 ARG A C 1
ATOM 2988 O O . ARG A 1 410 ? -37.941 4.900 37.246 1.00 81.86 397 ARG A O 1
ATOM 2996 N N . ASP A 1 411 ? -35.742 4.581 36.839 1.00 84.59 398 ASP A N 1
ATOM 2997 C CA . ASP A 1 411 ? -35.519 5.919 36.260 1.00 87.48 398 ASP A CA 1
ATOM 2998 C C . ASP A 1 411 ? -36.101 6.001 34.852 1.00 89.13 398 ASP A C 1
ATOM 2999 O O . ASP A 1 411 ? -35.549 5.422 33.912 1.00 89.31 398 ASP A O 1
ATOM 3004 N N . ALA A 1 412 ? -37.212 6.725 34.713 1.00 91.40 399 ALA A N 1
ATOM 3005 C CA . ALA A 1 412 ? -37.940 6.786 33.435 1.00 93.78 399 ALA A CA 1
ATOM 3006 C C . ALA A 1 412 ? -37.335 7.726 32.356 1.00 95.60 399 ALA A C 1
ATOM 3007 O O . ALA A 1 412 ? -37.881 7.808 31.244 1.00 95.81 399 ALA A O 1
ATOM 3009 N N . SER A 1 413 ? -36.229 8.423 32.683 1.00 97.62 400 SER A N 1
ATOM 3010 C CA . SER A 1 413 ? -35.495 9.265 31.709 1.00 99.51 400 SER A CA 1
ATOM 3011 C C . SER A 1 413 ? -34.621 8.406 30.785 1.00 100.65 400 SER A C 1
ATOM 3012 O O . SER A 1 413 ? -34.469 8.727 29.598 1.00 101.39 400 SER A O 1
ATOM 3015 N N . LYS A 1 414 ? -34.056 7.326 31.339 1.00 101.71 401 LYS A N 1
ATOM 3016 C CA . LYS A 1 414 ? -33.100 6.444 30.638 1.00 102.70 401 LYS A CA 1
ATOM 3017 C C . LYS A 1 414 ? -33.700 5.124 30.095 1.00 102.89 401 LYS A C 1
ATOM 3018 O O . LYS A 1 414 ? -33.018 4.365 29.391 1.00 103.34 401 LYS A O 1
ATOM 3024 N N . SER B 2 23 ? -84.722 -40.445 66.095 1.00 49.99 128 SER B N 1
ATOM 3025 C CA . SER B 2 23 ? -85.437 -39.234 66.626 1.00 50.52 128 SER B CA 1
ATOM 3026 C C . SER B 2 23 ? -85.146 -38.064 65.692 1.00 50.45 128 SER B C 1
ATOM 3027 O O . SER B 2 23 ? -85.532 -38.111 64.516 1.00 50.31 128 SER B O 1
ATOM 3030 N N . TYR B 2 24 ? -84.484 -37.013 66.222 1.00 50.28 129 TYR B N 1
ATOM 3031 C CA . TYR B 2 24 ? -83.891 -35.992 65.341 1.00 49.95 129 TYR B CA 1
ATOM 3032 C C . TYR B 2 24 ? -82.366 -36.260 65.331 1.00 49.56 129 TYR B C 1
ATOM 3033 O O . TYR B 2 24 ? -81.796 -36.865 66.348 1.00 49.28 129 TYR B O 1
ATOM 3042 N N . PRO B 2 25 ? -81.675 -35.801 64.222 1.00 49.60 130 PRO B N 1
ATOM 3043 C CA . PRO B 2 25 ? -80.174 -35.785 64.302 1.00 49.58 130 PRO B CA 1
ATOM 3044 C C . PRO B 2 25 ? -79.614 -34.862 65.429 1.00 49.29 130 PRO B C 1
ATOM 3045 O O . PRO B 2 25 ? -80.291 -33.896 65.811 1.00 48.47 130 PRO B O 1
ATOM 3049 N N . PRO B 2 26 ? -78.400 -35.177 65.956 1.00 49.32 131 PRO B N 1
ATOM 3050 C CA . PRO B 2 26 ? -77.783 -34.443 67.064 1.00 49.52 131 PRO B CA 1
ATOM 3051 C C . PRO B 2 26 ? -77.855 -32.925 66.881 1.00 49.75 131 PRO B C 1
ATOM 3052 O O . PRO B 2 26 ? -77.400 -32.363 65.860 1.00 49.69 131 PRO B O 1
ATOM 3056 N N . HIS B 2 27 ? -78.429 -32.273 67.884 1.00 49.56 132 HIS B N 1
ATOM 3057 C CA . HIS B 2 27 ? -78.637 -30.846 67.862 1.00 49.64 132 HIS B CA 1
ATOM 3058 C C . HIS B 2 27 ? -78.357 -30.224 69.248 1.00 50.00 132 HIS B C 1
ATOM 3059 O O . HIS B 2 27 ? -78.249 -30.935 70.254 1.00 49.03 132 HIS B O 1
ATOM 3066 N N . MET B 2 28 ? -78.241 -28.894 69.261 1.00 50.43 133 MET B N 1
ATOM 3067 C CA . MET B 2 28 ? -77.955 -28.085 70.444 1.00 51.51 133 MET B CA 1
ATOM 3068 C C . MET B 2 28 ? -78.978 -26.933 70.458 1.00 50.66 133 MET B C 1
ATOM 3069 O O . MET B 2 28 ? -79.265 -26.336 69.419 1.00 50.52 133 MET B O 1
ATOM 3074 N N . GLN B 2 29 ? -79.544 -26.631 71.619 1.00 50.17 134 GLN B N 1
ATOM 3075 C CA . GLN B 2 29 ? -80.390 -25.459 71.779 1.00 49.76 134 GLN B CA 1
ATOM 3076 C C . GLN B 2 29 ? -79.555 -24.288 72.291 1.00 49.65 134 GLN B C 1
ATOM 3077 O O . GLN B 2 29 ? -78.785 -24.444 73.246 1.00 49.32 134 GLN B O 1
ATOM 3083 N N . VAL B 2 30 ? -79.710 -23.110 71.688 1.00 48.32 135 VAL B N 1
ATOM 3084 C CA . VAL B 2 30 ? -79.041 -21.967 72.219 1.00 47.60 135 VAL B CA 1
ATOM 3085 C C . VAL B 2 30 ? -79.967 -21.221 73.177 1.00 46.99 135 VAL B C 1
ATOM 3086 O O . VAL B 2 30 ? -80.974 -20.665 72.762 1.00 47.34 135 VAL B O 1
ATOM 3090 N N . LEU B 2 31 ? -79.629 -21.208 74.456 1.00 45.90 136 LEU B N 1
ATOM 3091 C CA . LEU B 2 31 ? -80.477 -20.540 75.426 1.00 46.24 136 LEU B CA 1
ATOM 3092 C C . LEU B 2 31 ? -80.061 -19.104 75.635 1.00 47.26 136 LEU B C 1
ATOM 3093 O O . LEU B 2 31 ? -78.863 -18.737 75.503 1.00 48.43 136 LEU B O 1
ATOM 3098 N N . LEU B 2 32 ? -81.020 -18.267 75.993 1.00 47.51 137 LEU B N 1
ATOM 3099 C CA . LEU B 2 32 ? -80.671 -16.868 76.226 1.00 47.66 137 LEU B CA 1
ATOM 3100 C C . LEU B 2 32 ? -79.878 -16.743 77.544 1.00 47.51 137 LEU B C 1
ATOM 3101 O O . LEU B 2 32 ? -80.463 -16.954 78.603 1.00 48.88 137 LEU B O 1
ATOM 3106 N N . PRO B 2 33 ? -78.572 -16.399 77.496 1.00 46.80 138 PRO B N 1
ATOM 3107 C CA . PRO B 2 33 ? -77.889 -16.231 78.794 1.00 46.60 138 PRO B CA 1
ATOM 3108 C C . PRO B 2 33 ? -78.230 -14.883 79.446 1.00 47.39 138 PRO B C 1
ATOM 3109 O O . PRO B 2 33 ? -78.842 -14.005 78.800 1.00 47.87 138 PRO B O 1
ATOM 3113 N N . ALA B 2 34 ? -77.881 -14.717 80.723 1.00 47.83 139 ALA B N 1
ATOM 3114 C CA . ALA B 2 34 ? -77.810 -13.366 81.283 1.00 48.91 139 ALA B CA 1
ATOM 3115 C C . ALA B 2 34 ? -76.577 -12.700 80.666 1.00 48.80 139 ALA B C 1
ATOM 3116 O O . ALA B 2 34 ? -75.442 -13.101 80.916 1.00 48.59 139 ALA B O 1
ATOM 3118 N N . LEU B 2 35 ? -76.802 -11.707 79.830 1.00 49.73 140 LEU B N 1
ATOM 3119 C CA . LEU B 2 35 ? -75.679 -11.140 79.070 1.00 51.05 140 LEU B CA 1
ATOM 3120 C C . LEU B 2 35 ? -74.966 -10.007 79.826 1.00 51.92 140 LEU B C 1
ATOM 3121 O O . LEU B 2 35 ? -73.914 -9.514 79.410 1.00 53.19 140 LEU B O 1
ATOM 3126 N N . SER B 2 36 ? -75.543 -9.619 80.959 1.00 52.29 141 SER B N 1
ATOM 3127 C CA . SER B 2 36 ? -74.904 -8.708 81.863 1.00 53.20 141 SER B CA 1
ATOM 3128 C C . SER B 2 36 ? -75.400 -9.066 83.263 1.00 53.34 141 SER B C 1
ATOM 3129 O O . SER B 2 36 ? -76.420 -9.741 83.402 1.00 52.91 141 SER B O 1
ATOM 3132 N N . PRO B 2 37 ? -74.713 -8.579 84.315 1.00 53.49 142 PRO B N 1
ATOM 3133 C CA . PRO B 2 37 ? -75.065 -9.179 85.636 1.00 53.85 142 PRO B CA 1
ATOM 3134 C C . PRO B 2 37 ? -76.546 -9.053 86.119 1.00 54.04 142 PRO B C 1
ATOM 3135 O O . PRO B 2 37 ? -76.988 -9.857 86.930 1.00 53.60 142 PRO B O 1
ATOM 3139 N N . THR B 2 38 ? -77.300 -8.082 85.614 1.00 54.81 143 THR B N 1
ATOM 3140 C CA . THR B 2 38 ? -78.639 -7.789 86.169 1.00 55.44 143 THR B CA 1
ATOM 3141 C C . THR B 2 38 ? -79.704 -8.139 85.144 1.00 55.52 143 THR B C 1
ATOM 3142 O O . THR B 2 38 ? -80.895 -8.048 85.418 1.00 55.92 143 THR B O 1
ATOM 3146 N N . MET B 2 39 ? -79.288 -8.527 83.950 1.00 55.50 144 MET B N 1
ATOM 3147 C CA . MET B 2 39 ? -80.254 -8.917 82.935 1.00 55.93 144 MET B CA 1
ATOM 3148 C C . MET B 2 39 ? -81.149 -10.077 83.383 1.00 55.89 144 MET B C 1
ATOM 3149 O O . MET B 2 39 ? -80.650 -11.101 83.849 1.00 56.39 144 MET B O 1
ATOM 3154 N N . THR B 2 40 ? -82.460 -9.907 83.241 1.00 55.48 145 THR B N 1
ATOM 3155 C CA . THR B 2 40 ? -83.414 -11.001 83.470 1.00 55.03 145 THR B CA 1
ATOM 3156 C C . THR B 2 40 ? -84.251 -11.366 82.233 1.00 55.17 145 THR B C 1
ATOM 3157 O O . THR B 2 40 ? -84.909 -12.396 82.206 1.00 55.86 145 THR B O 1
ATOM 3161 N N . MET B 2 41 ? -84.223 -10.518 81.215 1.00 55.25 146 MET B N 1
ATOM 3162 C CA . MET B 2 41 ? -84.929 -10.727 79.965 1.00 55.24 146 MET B CA 1
ATOM 3163 C C . MET B 2 41 ? -84.275 -9.860 78.901 1.00 55.55 146 MET B C 1
ATOM 3164 O O . MET B 2 41 ? -83.579 -8.861 79.219 1.00 55.73 146 MET B O 1
ATOM 3169 N N . GLY B 2 42 ? -84.508 -10.218 77.641 1.00 55.12 147 GLY B N 1
ATOM 3170 C CA . GLY B 2 42 ? -83.984 -9.443 76.524 1.00 54.57 147 GLY B CA 1
ATOM 3171 C C . GLY B 2 42 ? -84.894 -9.451 75.309 1.00 54.35 147 GLY B C 1
ATOM 3172 O O . GLY B 2 42 ? -85.692 -10.378 75.126 1.00 54.77 147 GLY B O 1
ATOM 3173 N N . THR B 2 43 ? -84.771 -8.426 74.468 1.00 53.50 148 THR B N 1
ATOM 3174 C CA . THR B 2 43 ? -85.512 -8.377 73.214 1.00 52.89 148 THR B CA 1
ATOM 3175 C C . THR B 2 43 ? -84.619 -8.892 72.094 1.00 52.80 148 THR B C 1
ATOM 3176 O O . THR B 2 43 ? -83.449 -8.509 72.012 1.00 53.36 148 THR B O 1
ATOM 3180 N N . VAL B 2 44 ? -85.140 -9.792 71.263 1.00 51.94 149 VAL B N 1
ATOM 3181 C CA . VAL B 2 44 ? -84.359 -10.291 70.126 1.00 51.42 149 VAL B CA 1
ATOM 3182 C C . VAL B 2 44 ? -84.533 -9.280 69.011 1.00 52.37 149 VAL B C 1
ATOM 3183 O O . VAL B 2 44 ? -85.549 -9.307 68.286 1.00 53.05 149 VAL B O 1
ATOM 3187 N N . GLN B 2 45 ? -83.581 -8.349 68.900 1.00 52.22 150 GLN B N 1
ATOM 3188 C CA . GLN B 2 45 ? -83.811 -7.201 68.053 1.00 52.23 150 GLN B CA 1
ATOM 3189 C C . GLN B 2 45 ? -83.620 -7.588 66.611 1.00 52.16 150 GLN B C 1
ATOM 3190 O O . GLN B 2 45 ? -84.365 -7.144 65.748 1.00 52.79 150 GLN B O 1
ATOM 3196 N N . ARG B 2 46 ? -82.657 -8.460 66.359 1.00 52.15 151 ARG B N 1
ATOM 3197 C CA . ARG B 2 46 ? -82.283 -8.788 64.999 1.00 51.97 151 ARG B CA 1
ATOM 3198 C C . ARG B 2 46 ? -81.425 -10.041 64.971 1.00 51.72 151 ARG B C 1
ATOM 3199 O O . ARG B 2 46 ? -80.449 -10.155 65.748 1.00 51.86 151 ARG B O 1
ATOM 3207 N N . TRP B 2 47 ? -81.784 -10.975 64.091 1.00 50.67 152 TRP B N 1
ATOM 3208 C CA . TRP B 2 47 ? -80.937 -12.131 63.821 1.00 49.99 152 TRP B CA 1
ATOM 3209 C C . TRP B 2 47 ? -79.880 -11.710 62.844 1.00 50.13 152 TRP B C 1
ATOM 3210 O O . TRP B 2 47 ? -80.167 -10.965 61.945 1.00 50.24 152 TRP B O 1
ATOM 3221 N N . GLU B 2 48 ? -78.654 -12.175 63.026 1.00 50.57 153 GLU B N 1
ATOM 3222 C CA . GLU B 2 48 ? -77.578 -11.848 62.097 1.00 50.97 153 GLU B CA 1
ATOM 3223 C C . GLU B 2 48 ? -77.136 -13.086 61.337 1.00 51.06 153 GLU B C 1
ATOM 3224 O O . GLU B 2 48 ? -76.092 -13.106 60.702 1.00 51.05 153 GLU B O 1
ATOM 3230 N N . LYS B 2 49 ? -77.935 -14.137 61.431 1.00 51.58 154 LYS B N 1
ATOM 3231 C CA . LYS B 2 49 ? -77.648 -15.373 60.744 1.00 51.51 154 LYS B CA 1
ATOM 3232 C C . LYS B 2 49 ? -78.959 -15.880 60.201 1.00 52.26 154 LYS B C 1
ATOM 3233 O O . LYS B 2 49 ? -80.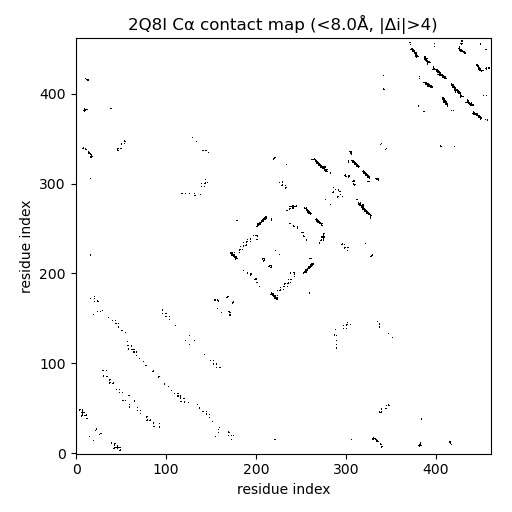016 -15.637 60.797 1.00 52.99 154 LYS B O 1
ATOM 3239 N N . LYS B 2 50 ? -78.897 -16.552 59.059 1.00 52.44 155 LYS B N 1
ATOM 3240 C CA . LYS B 2 50 ? -80.079 -17.120 58.435 1.00 52.98 155 LYS B CA 1
ATOM 3241 C C . LYS B 2 50 ? -80.006 -18.637 58.550 1.00 52.49 155 LYS B C 1
ATOM 3242 O O . LYS B 2 50 ? -78.908 -19.212 58.629 1.00 52.70 155 LYS B O 1
ATOM 3248 N N . VAL B 2 51 ? -81.170 -19.285 58.565 1.00 51.75 156 VAL B N 1
ATOM 3249 C CA . VAL B 2 51 ? -81.236 -20.730 58.575 1.00 50.87 156 VAL B CA 1
ATOM 3250 C C . VAL B 2 51 ? -80.434 -21.252 57.387 1.00 50.60 156 VAL B C 1
ATOM 3251 O O . VAL B 2 51 ? -80.573 -20.754 56.266 1.00 50.30 156 VAL B O 1
ATOM 3255 N N . GLY B 2 52 ? -79.578 -22.238 57.639 1.00 50.35 157 GLY B N 1
ATOM 3256 C CA . GLY B 2 52 ? -78.739 -22.831 56.587 1.00 50.05 157 GLY B CA 1
ATOM 3257 C C . GLY B 2 52 ? -77.274 -22.414 56.653 1.00 50.07 157 GLY B C 1
ATOM 3258 O O . GLY B 2 52 ? -76.406 -23.070 56.072 1.00 49.51 157 GLY B O 1
ATOM 3259 N N . GLU B 2 53 ? -77.000 -21.325 57.374 1.00 50.28 158 GLU B N 1
ATOM 3260 C CA . GLU B 2 53 ? -75.667 -20.716 57.385 1.00 50.63 158 GLU B CA 1
ATOM 3261 C C . GLU B 2 53 ? -74.714 -21.418 58.337 1.00 50.38 158 GLU B C 1
ATOM 3262 O O . GLU B 2 53 ? -75.125 -21.930 59.403 1.00 49.95 158 GLU B O 1
ATOM 3268 N N . LYS B 2 54 ? -73.442 -21.437 57.948 1.00 50.05 159 LYS B N 1
ATOM 3269 C CA . LYS B 2 54 ? -72.405 -21.936 58.828 1.00 50.68 159 LYS B CA 1
ATOM 3270 C C . LYS B 2 54 ? -72.219 -21.009 60.049 1.00 50.39 159 LYS B C 1
ATOM 3271 O O . LYS B 2 54 ? -72.197 -19.778 59.903 1.00 50.35 159 LYS B O 1
ATOM 3277 N N . LEU B 2 55 ? -72.128 -21.598 61.242 1.00 49.42 160 LEU B N 1
ATOM 3278 C CA . LEU B 2 55 ? -71.764 -20.832 62.426 1.00 49.11 160 LEU B CA 1
ATOM 3279 C C . LEU B 2 55 ? -70.354 -21.175 62.841 1.00 48.84 160 LEU B C 1
ATOM 3280 O O . LEU B 2 55 ? -70.076 -22.315 63.187 1.00 48.41 160 LEU B O 1
ATOM 3285 N N . SER B 2 56 ? -69.455 -20.197 62.774 1.00 48.75 161 SER B N 1
ATOM 3286 C CA . SER B 2 56 ? -68.126 -20.357 63.354 1.00 48.72 161 SER B CA 1
ATOM 3287 C C . SER B 2 56 ? -68.131 -19.780 64.747 1.00 48.80 161 SER B C 1
ATOM 3288 O O . SER B 2 56 ? -68.859 -18.842 65.032 1.00 49.09 161 SER B O 1
ATOM 3291 N N . GLU B 2 57 ? -67.324 -20.333 65.629 1.00 49.65 162 GLU B N 1
ATOM 3292 C CA . GLU B 2 57 ? -67.252 -19.804 66.984 1.00 50.84 162 GLU B CA 1
ATOM 3293 C C . GLU B 2 57 ? -66.833 -18.328 67.004 1.00 50.67 162 GLU B C 1
ATOM 3294 O O . GLU B 2 57 ? -65.792 -17.931 66.420 1.00 50.46 162 GLU B O 1
ATOM 3300 N N . GLY B 2 58 ? -67.650 -17.525 67.681 1.00 50.10 163 GLY B N 1
ATOM 3301 C CA . GLY B 2 58 ? -67.439 -16.088 67.737 1.00 49.35 163 GLY B CA 1
ATOM 3302 C C . GLY B 2 58 ? -68.157 -15.235 66.685 1.00 49.20 163 GLY B C 1
ATOM 3303 O O . GLY B 2 58 ? -68.079 -14.038 66.762 1.00 49.20 163 GLY B O 1
ATOM 3304 N N . ASP B 2 59 ? -68.824 -15.827 65.685 1.00 49.05 164 ASP B N 1
ATOM 3305 C CA . ASP B 2 59 ? -69.644 -15.041 64.736 1.00 47.85 164 ASP B CA 1
ATOM 3306 C C . ASP B 2 59 ? -70.736 -14.296 65.507 1.00 47.38 164 ASP B C 1
ATOM 3307 O O . ASP B 2 59 ? -71.101 -14.652 66.641 1.00 47.52 164 ASP B O 1
ATOM 3312 N N . LEU B 2 60 ? -71.244 -13.245 64.896 1.00 46.67 165 LEU B N 1
ATOM 3313 C CA . LEU B 2 60 ? -72.350 -12.503 65.465 1.00 46.20 165 LEU B CA 1
ATOM 3314 C C . LEU B 2 60 ? -73.644 -13.281 65.146 1.00 46.08 165 LEU B C 1
ATOM 3315 O O . LEU B 2 60 ? -73.907 -13.588 63.978 1.00 47.18 165 LEU B O 1
ATOM 3320 N N . LEU B 2 61 ? -74.445 -13.565 66.164 1.00 45.57 166 LEU B N 1
ATOM 3321 C CA . LEU B 2 61 ? -75.664 -14.318 66.005 1.00 45.09 166 LEU B CA 1
ATOM 3322 C C . LEU B 2 61 ? -76.923 -13.445 66.087 1.00 45.67 166 LEU B C 1
ATOM 3323 O O . LEU B 2 61 ? -77.843 -13.573 65.251 1.00 46.21 166 LEU B O 1
ATOM 3328 N N . ALA B 2 62 ? -76.975 -12.548 67.063 1.00 45.91 167 ALA B N 1
ATOM 3329 C CA . ALA B 2 62 ? -78.137 -11.654 67.214 1.00 46.16 167 ALA B CA 1
ATOM 3330 C C . ALA B 2 62 ? -77.818 -10.376 68.017 1.00 47.14 167 ALA B C 1
ATOM 3331 O O . ALA B 2 62 ? -76.973 -10.402 68.933 1.00 47.38 167 ALA B O 1
ATOM 3333 N N . GLU B 2 63 ? -78.468 -9.263 67.687 1.00 47.53 168 GLU B N 1
ATOM 3334 C CA . GLU B 2 63 ? -78.478 -8.158 68.649 1.00 49.14 168 GLU B CA 1
ATOM 3335 C C . GLU B 2 63 ? -79.583 -8.370 69.664 1.00 49.21 168 GLU B C 1
ATOM 3336 O O . GLU B 2 63 ? -80.735 -8.593 69.282 1.00 50.81 168 GLU B O 1
ATOM 3342 N N . ILE B 2 64 ? -79.257 -8.235 70.936 1.00 49.19 169 ILE B N 1
ATOM 3343 C CA . ILE B 2 64 ? -80.226 -8.442 72.016 1.00 49.89 169 ILE B CA 1
ATOM 3344 C C . ILE B 2 64 ? -80.332 -7.134 72.798 1.00 51.12 169 ILE B C 1
ATOM 3345 O O . ILE B 2 64 ? -79.307 -6.645 73.291 1.00 52.84 169 ILE B O 1
ATOM 3350 N N . GLU B 2 65 ? -81.536 -6.585 72.946 1.00 51.02 170 GLU B N 1
ATOM 3351 C CA . GLU B 2 65 ? -81.663 -5.309 73.615 1.00 51.42 170 GLU B CA 1
ATOM 3352 C C . GLU B 2 65 ? -82.206 -5.413 75.023 1.00 51.57 170 GLU B C 1
ATOM 3353 O O . GLU B 2 65 ? -83.298 -5.922 75.251 1.00 51.83 170 GLU B O 1
ATOM 3359 N N . THR B 2 66 ? -81.453 -4.912 75.986 1.00 51.38 171 THR B N 1
ATOM 3360 C CA . THR B 2 66 ? -82.043 -4.724 77.302 1.00 50.34 171 THR B CA 1
ATOM 3361 C C . THR B 2 66 ? -82.344 -3.279 77.527 1.00 49.51 171 THR B C 1
ATOM 3362 O O . THR B 2 66 ? -82.233 -2.447 76.657 1.00 50.34 171 THR B O 1
ATOM 3366 N N . ASP B 2 67 ? -82.816 -3.057 78.716 1.00 49.62 172 ASP B N 1
ATOM 3367 C CA . ASP B 2 67 ? -82.965 -1.840 79.467 1.00 49.59 172 ASP B CA 1
ATOM 3368 C C . ASP B 2 67 ? -81.630 -1.065 79.593 1.00 49.00 172 ASP B C 1
ATOM 3369 O O . ASP B 2 67 ? -81.610 0.143 79.817 1.00 48.93 172 ASP B O 1
ATOM 3374 N N . LYS B 2 68 ? -80.517 -1.788 79.492 1.00 48.07 173 LYS B N 1
ATOM 3375 C CA . LYS B 2 68 ? -79.206 -1.244 79.791 1.00 48.02 173 LYS B CA 1
ATOM 3376 C C . LYS B 2 68 ? -78.280 -1.095 78.610 1.00 47.72 173 LYS B C 1
ATOM 3377 O O . LYS B 2 68 ? -77.376 -0.259 78.633 1.00 47.84 173 LYS B O 1
ATOM 3383 N N . ALA B 2 69 ? -78.486 -1.898 77.571 1.00 47.57 174 ALA B N 1
ATOM 3384 C CA . ALA B 2 69 ? -77.560 -1.917 76.427 1.00 47.55 174 ALA B CA 1
ATOM 3385 C C . ALA B 2 69 ? -78.159 -2.680 75.224 1.00 47.69 174 ALA B C 1
ATOM 3386 O O . ALA B 2 69 ? -79.164 -3.428 75.361 1.00 48.72 174 ALA B O 1
ATOM 3388 N N . THR B 2 70 ? -77.554 -2.473 74.068 1.00 46.51 175 THR B N 1
ATOM 3389 C CA . THR B 2 70 ? -77.808 -3.276 72.916 1.00 47.24 175 THR B CA 1
ATOM 3390 C C . THR B 2 70 ? -76.509 -4.042 72.696 1.00 47.55 175 THR B C 1
ATOM 3391 O O . THR B 2 70 ? -75.461 -3.436 72.373 1.00 46.72 175 THR B O 1
ATOM 3395 N N . ILE B 2 71 ? -76.619 -5.365 72.845 1.00 47.52 176 ILE B N 1
ATOM 3396 C CA . ILE B 2 71 ? -75.514 -6.315 72.922 1.00 47.91 176 ILE B CA 1
ATOM 3397 C C . ILE B 2 71 ? -75.438 -7.240 71.705 1.00 48.43 176 ILE B C 1
ATOM 3398 O O . ILE B 2 71 ? -76.461 -7.825 71.265 1.00 48.89 176 ILE B O 1
ATOM 3403 N N . GLY B 2 72 ? -74.231 -7.393 71.167 1.00 48.28 177 GLY B N 1
ATOM 3404 C CA . GLY B 2 72 ? -73.982 -8.388 70.114 1.00 48.01 177 GLY B CA 1
ATOM 3405 C C . GLY B 2 72 ? -73.736 -9.735 70.791 1.00 48.48 177 GLY B C 1
ATOM 3406 O O . GLY B 2 72 ? -72.690 -9.977 71.383 1.00 47.31 177 GLY B O 1
ATOM 3407 N N . PHE B 2 73 ? -74.752 -10.599 70.714 1.00 48.84 178 PHE B N 1
ATOM 3408 C CA . PHE B 2 73 ? -74.696 -11.937 71.209 1.00 48.03 178 PHE B CA 1
ATOM 3409 C C . PHE B 2 73 ? -73.936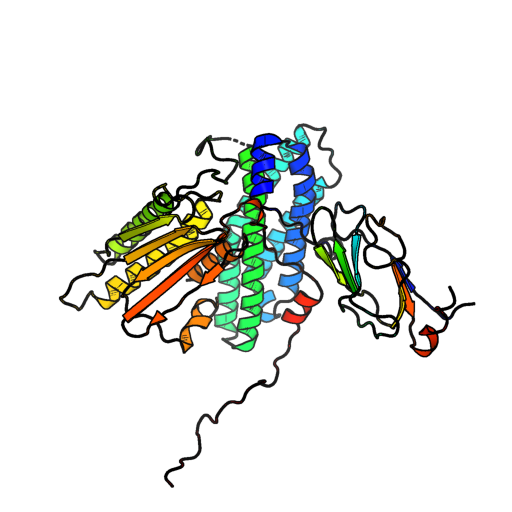 -12.749 70.180 1.00 48.55 178 PHE B C 1
ATOM 3410 O O . PHE B 2 73 ? -74.318 -12.776 68.980 1.00 47.61 178 PHE B O 1
ATOM 3418 N N . GLU B 2 74 ? -72.838 -13.365 70.627 1.00 48.38 179 GLU B N 1
ATOM 3419 C CA . GLU B 2 74 ? -72.025 -14.200 69.736 1.00 49.75 179 GLU B CA 1
ATOM 3420 C C . GLU B 2 74 ? -72.387 -15.710 69.761 1.00 50.57 179 GLU B C 1
ATOM 3421 O O . GLU B 2 74 ? -72.915 -16.241 70.756 1.00 51.58 179 GLU B O 1
ATOM 3427 N N . VAL B 2 75 ? -72.077 -16.395 68.671 1.00 50.82 180 VAL B N 1
ATOM 3428 C CA . VAL B 2 75 ? -72.169 -17.856 68.582 1.00 50.62 180 VAL B CA 1
ATOM 3429 C C . VAL B 2 75 ? -71.084 -18.437 69.463 1.00 50.56 180 VAL B C 1
ATOM 3430 O O . VAL B 2 75 ? -69.925 -18.070 69.324 1.00 50.07 180 VAL B O 1
ATOM 3434 N N . GLN B 2 76 ? -71.466 -19.368 70.332 1.00 51.58 181 GLN B N 1
ATOM 3435 C CA . GLN B 2 76 ? -70.546 -20.063 71.229 1.00 52.29 181 GLN B CA 1
ATOM 3436 C C . GLN B 2 76 ? -70.072 -21.435 70.764 1.00 52.47 181 GLN B C 1
ATOM 3437 O O . GLN B 2 76 ? -69.073 -21.945 71.246 1.00 52.78 181 GLN B O 1
ATOM 3443 N N . GLU B 2 77 ? -70.763 -22.035 69.812 1.00 53.50 182 GLU B N 1
ATOM 3444 C CA . GLU B 2 77 ? -70.324 -23.344 69.310 1.00 54.50 182 GLU B CA 1
ATOM 3445 C C . GLU B 2 77 ? -70.585 -23.462 67.833 1.00 53.74 182 GLU B C 1
ATOM 3446 O O . GLU B 2 77 ? -71.625 -23.027 67.353 1.00 53.68 182 GLU B O 1
ATOM 3452 N N . GLU B 2 78 ? -69.635 -24.054 67.122 1.00 53.51 183 GLU B N 1
ATOM 3453 C CA . GLU B 2 78 ? -69.721 -24.107 65.681 1.00 53.88 183 GLU B CA 1
ATOM 3454 C C . GLU B 2 78 ? -70.667 -25.149 65.146 1.00 52.98 183 GLU B C 1
ATOM 3455 O O . GLU B 2 78 ? -70.941 -26.147 65.800 1.00 52.98 183 GLU B O 1
ATOM 3461 N N . GLY B 2 79 ? -71.164 -24.892 63.941 1.00 52.37 184 GLY B N 1
ATOM 3462 C CA . GLY B 2 79 ? -72.140 -25.743 63.284 1.00 51.13 184 GLY B CA 1
ATOM 3463 C C . GLY B 2 79 ? -72.900 -25.029 62.183 1.00 50.37 184 GLY B C 1
ATOM 3464 O O . GLY B 2 79 ? -72.298 -24.380 61.309 1.00 50.76 184 GLY B O 1
ATOM 3465 N N . TYR B 2 80 ? -74.225 -25.179 62.222 1.00 49.30 185 TYR B N 1
ATOM 3466 C CA . TYR B 2 80 ? -75.144 -24.706 61.177 1.00 47.97 185 TYR B CA 1
ATOM 3467 C C . TYR B 2 80 ? -76.447 -24.308 61.838 1.00 47.72 185 TYR B C 1
ATOM 3468 O O . TYR B 2 80 ? -76.939 -25.009 62.731 1.00 47.69 185 TYR B O 1
ATOM 3477 N N . LEU B 2 81 ? -76.996 -23.176 61.427 1.00 47.75 186 LEU B N 1
ATOM 3478 C CA . LEU B 2 81 ? -78.247 -22.717 61.991 1.00 48.42 186 LEU B CA 1
ATOM 3479 C C . LEU B 2 81 ? -79.358 -23.574 61.414 1.00 48.83 186 LEU B C 1
ATOM 3480 O O . LEU B 2 81 ? -79.591 -23.541 60.198 1.00 49.44 186 LEU B O 1
ATOM 3485 N N . ALA B 2 82 ? -80.049 -24.335 62.266 1.00 48.99 187 ALA B N 1
ATOM 3486 C CA . ALA B 2 82 ? -81.090 -25.264 61.779 1.00 49.02 187 ALA B CA 1
ATOM 3487 C C . ALA B 2 82 ? -82.488 -24.670 61.840 1.00 48.94 187 ALA B C 1
ATOM 3488 O O . ALA B 2 82 ? -83.249 -24.829 60.913 1.00 48.72 187 ALA B O 1
ATOM 3490 N N . LYS B 2 83 ? -82.821 -23.997 62.944 1.00 49.22 188 LYS B N 1
ATOM 3491 C CA . LYS B 2 83 ? -84.125 -23.338 63.079 1.00 48.91 188 LYS B CA 1
ATOM 3492 C C . LYS B 2 83 ? -84.050 -22.191 64.069 1.00 48.19 188 LYS B C 1
ATOM 3493 O O . LYS B 2 83 ? -83.310 -22.255 65.036 1.00 47.79 188 LYS B O 1
ATOM 3499 N N . ILE B 2 84 ? -84.822 -21.148 63.801 1.00 47.79 189 ILE B N 1
ATOM 3500 C CA . ILE B 2 84 ? -84.987 -20.045 64.712 1.00 47.79 189 ILE B CA 1
ATOM 3501 C C . ILE B 2 84 ? -86.279 -20.211 65.514 1.00 47.83 189 ILE B C 1
ATOM 3502 O O . ILE B 2 84 ? -87.388 -20.151 64.972 1.00 47.53 189 ILE B O 1
ATOM 3507 N N . LEU B 2 85 ? -86.122 -20.425 66.813 1.00 48.11 190 LEU B N 1
ATOM 3508 C CA . LEU B 2 85 ? -87.262 -20.622 67.704 1.00 48.13 190 LEU B CA 1
ATOM 3509 C C . LEU B 2 85 ? -87.908 -19.310 68.091 1.00 48.24 190 LEU B C 1
ATOM 3510 O O . LEU B 2 85 ? -89.103 -19.251 68.287 1.00 47.86 190 LEU B O 1
ATOM 3515 N N . VAL B 2 86 ? -87.104 -18.257 68.242 1.00 48.36 191 VAL B N 1
ATOM 3516 C CA . VAL B 2 86 ? -87.656 -16.956 68.647 1.00 48.70 191 VAL B CA 1
ATOM 3517 C C . VAL B 2 86 ? -87.536 -15.932 67.513 1.00 49.27 191 VAL B C 1
ATOM 3518 O O . VAL B 2 86 ? -86.423 -15.544 67.134 1.00 50.17 191 VAL B O 1
ATOM 3522 N N . PRO B 2 87 ? -88.678 -15.548 66.923 1.00 49.54 192 PRO B N 1
ATOM 3523 C CA . PRO B 2 87 ? -88.622 -14.508 65.888 1.00 49.90 192 PRO B CA 1
ATOM 3524 C C . PRO B 2 87 ? -88.035 -13.138 66.322 1.00 50.44 192 PRO B C 1
ATOM 3525 O O . PRO B 2 87 ? -88.227 -12.660 67.446 1.00 49.96 192 PRO B O 1
ATOM 3529 N N . GLU B 2 88 ? -87.275 -12.562 65.400 1.00 51.10 193 GLU B N 1
ATOM 3530 C CA . GLU B 2 88 ? -86.902 -11.160 65.387 1.00 51.89 193 GLU B CA 1
ATOM 3531 C C . GLU B 2 88 ? -88.032 -10.277 65.860 1.00 51.61 193 GLU B C 1
ATOM 3532 O O . GLU B 2 88 ? -89.165 -10.384 65.359 1.00 51.53 193 GLU B O 1
ATOM 3538 N N . GLY B 2 89 ? -87.731 -9.384 66.792 1.00 51.15 194 GLY B N 1
ATOM 3539 C CA . GLY B 2 89 ? -88.736 -8.427 67.238 1.00 50.37 194 GLY B CA 1
ATOM 3540 C C . GLY B 2 89 ? -89.407 -8.832 68.535 1.00 50.13 194 GLY B C 1
ATOM 3541 O O . GLY B 2 89 ? -90.077 -8.005 69.148 1.00 49.77 194 GLY B O 1
ATOM 3542 N N . THR B 2 90 ? -89.220 -10.090 68.959 1.00 49.90 195 THR B N 1
ATOM 3543 C CA . THR B 2 90 ? -89.862 -10.603 70.176 1.00 49.85 195 THR B CA 1
ATOM 3544 C C . THR B 2 90 ? -89.309 -9.948 71.437 1.00 50.28 195 THR B C 1
ATOM 3545 O O . THR B 2 90 ? -88.161 -10.173 71.819 1.00 50.27 195 THR B O 1
ATOM 3549 N N . ARG B 2 91 ? -90.153 -9.160 72.091 1.00 51.03 196 ARG B N 1
ATOM 3550 C CA . ARG B 2 91 ? -89.777 -8.448 73.308 1.00 51.85 196 ARG B CA 1
ATOM 3551 C C . ARG B 2 91 ? -89.760 -9.336 74.545 1.00 52.07 196 ARG B C 1
ATOM 3552 O O . ARG B 2 91 ? -90.469 -10.341 74.625 1.00 51.67 196 ARG B O 1
ATOM 3560 N N . ASP B 2 92 ? -88.939 -8.942 75.514 1.00 52.41 197 ASP B N 1
ATOM 3561 C CA . ASP B 2 92 ? -89.053 -9.446 76.880 1.00 52.68 197 ASP B CA 1
ATOM 3562 C C . ASP B 2 92 ? -88.901 -10.946 77.013 1.00 52.28 197 ASP B C 1
ATOM 3563 O O . ASP B 2 92 ? -89.591 -11.570 77.821 1.00 52.89 197 ASP B O 1
ATOM 3568 N N . VAL B 2 93 ? -87.981 -11.515 76.243 1.00 51.55 198 VAL B N 1
ATOM 3569 C CA . VAL B 2 93 ? -87.697 -12.945 76.285 1.00 51.52 198 VAL B CA 1
ATOM 3570 C C . VAL B 2 93 ? -86.959 -13.345 77.588 1.00 51.74 198 VAL B C 1
ATOM 3571 O O . VAL B 2 93 ? -85.898 -12.803 77.887 1.00 52.28 198 VAL B O 1
ATOM 3575 N N . PRO B 2 94 ? -87.520 -14.276 78.380 1.00 51.56 199 PRO B N 1
ATOM 3576 C CA . PRO B 2 94 ? -86.812 -14.633 79.639 1.00 51.64 199 PRO B CA 1
ATOM 3577 C C . PRO B 2 94 ? -85.508 -15.398 79.446 1.00 51.62 199 PRO B C 1
ATOM 3578 O O . PRO B 2 94 ? -85.324 -16.087 78.438 1.00 51.93 199 PRO B O 1
ATOM 3582 N N . LEU B 2 95 ? -84.612 -15.269 80.419 1.00 51.89 200 LEU B N 1
ATOM 3583 C CA . LEU B 2 95 ? -83.383 -16.086 80.500 1.00 51.63 200 LEU B CA 1
ATOM 3584 C C . LEU B 2 95 ? -83.711 -17.561 80.312 1.00 51.02 200 LEU B C 1
ATOM 3585 O O . LEU B 2 95 ? -84.724 -18.019 80.830 1.00 51.64 200 LEU B O 1
ATOM 3590 N N . GLY B 2 96 ? -82.864 -18.302 79.607 1.00 50.03 201 GLY B N 1
ATOM 3591 C CA . GLY B 2 96 ? -83.075 -19.743 79.472 1.00 49.84 201 GLY B CA 1
ATOM 3592 C C . GLY B 2 96 ? -83.982 -20.192 78.327 1.00 49.55 201 GLY B C 1
ATOM 3593 O O . GLY B 2 96 ? -83.975 -21.364 77.960 1.00 49.47 201 GLY B O 1
ATOM 3594 N N . THR B 2 97 ? -84.747 -19.263 77.756 1.00 49.35 202 THR B N 1
ATOM 3595 C CA . THR B 2 97 ? -85.592 -19.543 76.602 1.00 49.24 202 THR B CA 1
ATOM 3596 C C . THR B 2 97 ? -84.707 -19.972 75.442 1.00 49.00 202 THR B C 1
ATOM 3597 O O . THR B 2 97 ? -83.757 -19.272 75.113 1.00 49.26 202 THR B O 1
ATOM 3601 N N . PRO B 2 98 ? -84.975 -21.149 74.852 1.00 48.66 203 PRO B N 1
ATOM 3602 C CA . PRO B 2 98 ? -84.260 -21.546 73.654 1.00 48.56 203 PRO B CA 1
ATOM 3603 C C . PRO B 2 98 ? -84.484 -20.514 72.567 1.00 49.47 203 PRO B C 1
ATOM 3604 O O . PRO B 2 98 ? -85.619 -20.047 72.398 1.00 50.38 203 PRO B O 1
ATOM 3608 N N . LEU B 2 99 ? -83.425 -20.143 71.840 1.00 49.17 204 LEU B N 1
ATOM 3609 C CA . LEU B 2 99 ? -83.561 -19.101 70.836 1.00 48.78 204 LEU B CA 1
ATOM 3610 C C . LEU B 2 99 ? -83.532 -19.692 69.447 1.00 48.82 204 LEU B C 1
ATOM 3611 O O . LEU B 2 99 ? -84.226 -19.219 68.543 1.00 48.38 204 LEU B O 1
ATOM 3616 N N . CYS B 2 100 ? -82.713 -20.726 69.285 1.00 48.94 205 CYS B N 1
ATOM 3617 C CA . CYS B 2 100 ? -82.484 -21.332 67.981 1.00 49.88 205 CYS B CA 1
ATOM 3618 C C . CYS B 2 100 ? -81.835 -22.712 68.131 1.00 49.69 205 CYS B C 1
ATOM 3619 O O . CYS B 2 100 ? -81.467 -23.119 69.235 1.00 50.10 205 CYS B O 1
ATOM 3622 N N . ILE B 2 101 ? -81.714 -23.429 67.016 1.00 49.96 206 ILE B N 1
ATOM 3623 C CA . ILE B 2 101 ? -81.221 -24.805 67.020 1.00 50.02 206 ILE B CA 1
ATOM 3624 C C . ILE B 2 101 ? -80.029 -24.894 66.090 1.00 50.23 206 ILE B C 1
ATOM 3625 O O . ILE B 2 101 ? -80.078 -24.419 64.946 1.00 49.44 206 ILE B O 1
ATOM 3630 N N . ILE B 2 102 ? -78.962 -25.491 66.615 1.00 51.15 207 ILE B N 1
ATOM 3631 C CA . ILE B 2 102 ? -77.715 -25.677 65.878 1.00 52.37 207 ILE B CA 1
ATOM 3632 C C . ILE B 2 102 ? -77.486 -27.161 65.601 1.00 53.08 207 ILE B C 1
ATOM 3633 O O . ILE B 2 102 ? -77.778 -28.019 66.451 1.00 52.75 207 ILE B O 1
ATOM 3638 N N . VAL B 2 103 ? -76.937 -27.453 64.425 1.00 53.36 208 VAL B N 1
ATOM 3639 C CA . VAL B 2 103 ? -76.664 -28.819 64.054 1.00 53.62 208 VAL B CA 1
ATOM 3640 C C . VAL B 2 103 ? -75.222 -28.949 63.550 1.00 54.37 208 VAL B C 1
ATOM 3641 O O . VAL B 2 103 ? -74.666 -27.990 63.030 1.00 54.43 208 VAL B O 1
ATOM 3645 N N . GLU B 2 104 ? -74.611 -30.120 63.735 1.00 55.91 209 GLU B N 1
ATOM 3646 C CA . GLU B 2 104 ? -73.214 -30.346 63.342 1.00 57.36 209 GLU B CA 1
ATOM 3647 C C . GLU B 2 104 ? -72.960 -30.406 61.821 1.00 57.81 209 GLU B C 1
ATOM 3648 O O . GLU B 2 104 ? -72.005 -29.793 61.347 1.00 57.81 209 GLU B O 1
ATOM 3654 N N . LYS B 2 105 ? -73.787 -31.147 61.069 1.00 58.39 210 LYS B N 1
ATOM 3655 C CA . LYS B 2 105 ? -73.672 -31.228 59.594 1.00 59.10 210 LYS B CA 1
ATOM 3656 C C . LYS B 2 105 ? -74.780 -30.430 58.910 1.00 58.83 210 LYS B C 1
ATOM 3657 O O . LYS B 2 105 ? -75.847 -30.239 59.494 1.00 58.39 210 LYS B O 1
ATOM 3663 N N . GLU B 2 106 ? -74.562 -29.983 57.669 1.00 59.03 211 GLU B N 1
ATOM 3664 C CA . GLU B 2 106 ? -75.647 -29.241 57.010 1.00 59.71 211 GLU B CA 1
ATOM 3665 C C . GLU B 2 106 ? -76.753 -30.135 56.447 1.00 59.92 211 GLU B C 1
ATOM 3666 O O . GLU B 2 106 ? -77.908 -29.699 56.340 1.00 59.89 211 GLU B O 1
ATOM 3672 N N . ALA B 2 107 ? -76.401 -31.382 56.115 1.00 60.12 212 ALA B N 1
ATOM 3673 C CA . ALA B 2 107 ? -77.383 -32.409 55.752 1.00 60.22 212 ALA B CA 1
ATOM 3674 C C . ALA B 2 107 ? -78.485 -32.538 56.815 1.00 60.37 212 ALA B C 1
ATOM 3675 O O . ALA B 2 107 ? -79.607 -32.947 56.517 1.00 60.10 212 ALA B O 1
ATOM 3677 N N . ASP B 2 108 ? -78.157 -32.147 58.049 1.00 60.82 213 ASP B N 1
ATOM 3678 C CA . ASP B 2 108 ? -79.082 -32.244 59.193 1.00 61.02 213 ASP B CA 1
ATOM 3679 C C . ASP B 2 108 ? -79.950 -30.964 59.441 1.00 61.04 213 ASP B C 1
ATOM 3680 O O . ASP B 2 108 ? -80.831 -30.977 60.474 1.00 61.49 213 ASP B O 1
ATOM 3685 N N . ILE B 2 109 ? -79.836 -29.987 58.477 1.00 61.09 214 ILE B N 1
ATOM 3686 C CA . ILE B 2 109 ? -80.651 -28.761 58.662 1.00 61.43 214 ILE B CA 1
ATOM 3687 C C . ILE B 2 109 ? -82.133 -28.978 58.364 1.00 62.18 214 ILE B C 1
ATOM 3688 O O . ILE B 2 109 ? -82.997 -28.470 59.109 1.00 62.31 214 ILE B O 1
ATOM 3693 N N . SER B 2 110 ? -82.406 -29.716 57.270 1.00 62.69 215 SER B N 1
ATOM 3694 C CA . SER B 2 110 ? -83.766 -30.004 56.811 1.00 62.91 215 SER B CA 1
ATOM 3695 C C . SER B 2 110 ? -84.525 -30.778 57.885 1.00 63.01 215 SER B C 1
ATOM 3696 O O . SER B 2 110 ? -85.749 -30.658 57.992 1.00 63.47 215 SER B O 1
ATOM 3699 N N . ALA B 2 111 ? -83.865 -31.610 58.700 1.00 63.00 216 ALA B N 1
ATOM 3700 C CA . ALA B 2 111 ? -84.519 -32.314 59.783 1.00 63.68 216 ALA B CA 1
ATOM 3701 C C . ALA B 2 111 ? -85.314 -31.516 60.735 1.00 63.96 216 ALA B C 1
ATOM 3702 O O . ALA B 2 111 ? -86.068 -32.101 61.638 1.00 63.88 216 ALA B O 1
ATOM 3704 N N . PHE B 2 112 ? -85.418 -30.036 60.469 1.00 65.16 217 PHE B N 1
ATOM 3705 C CA . PHE B 2 112 ? -85.948 -29.223 61.567 1.00 66.16 217 PHE B CA 1
ATOM 3706 C C . PHE B 2 112 ? -86.943 -28.174 61.090 1.00 67.42 217 PHE B C 1
ATOM 3707 O O . PHE B 2 112 ? -87.589 -27.507 61.904 1.00 67.53 217 PHE B O 1
ATOM 3715 N N . ALA B 2 113 ? -87.087 -28.063 59.770 1.00 68.93 218 ALA B N 1
ATOM 3716 C CA . ALA B 2 113 ? -88.198 -27.315 59.177 1.00 70.36 218 ALA B CA 1
ATOM 3717 C C . ALA B 2 113 ? -89.510 -27.920 59.699 1.00 71.39 218 ALA B C 1
ATOM 3718 O O . ALA B 2 113 ? -90.541 -27.246 59.749 1.00 71.60 218 ALA B O 1
ATOM 3720 N N . ASP B 2 114 ? -89.420 -29.185 60.122 1.00 72.62 219 ASP B N 1
ATOM 3721 C CA . ASP B 2 114 ? -90.526 -29.998 60.651 1.00 73.65 219 ASP B CA 1
ATOM 3722 C C . ASP B 2 114 ? -91.119 -29.625 62.021 1.00 74.47 219 ASP B C 1
ATOM 3723 O O . ASP B 2 114 ? -92.273 -29.972 62.290 1.00 74.53 219 ASP B O 1
ATOM 3728 N N . TYR B 2 115 ? -90.349 -28.949 62.881 1.00 75.51 220 TYR B N 1
ATOM 3729 C CA . TYR B 2 115 ? -90.736 -28.760 64.293 1.00 76.45 220 TYR B CA 1
ATOM 3730 C C . TYR B 2 115 ? -92.227 -28.977 64.588 1.00 76.74 220 TYR B C 1
ATOM 3731 O O . TYR B 2 115 ? -92.672 -28.733 65.750 1.00 77.11 220 TYR B O 1
#

CATH classification: 1.20.140.20 (+1 more: 3.30.565.10)

Sequence (462 aa):
PKQIERYSRFSPSPLSIKQFLDFGRDNACEKTSYMFLRKELPVRLANTMREVNLLPDNLLNRPSVGLVQSWYMQSFLELLEYENKSPEDPQVLDNFLQVLIKVRNRHNDVVPTMAQGVIEYKEKFGFDPFISTNIQYFLDRFYTNRISFRMLINQHTLLFGTNPVHPKHIGSIDPTCNVADVVKDAYETAKMLCEQYYLVAPELEVEEFNAKAPDKPIQVVYVPSHLFHMLFELFKNSMRATVELYEDRKEGYPAVKTLVTLGKEDLSIKISDLGGGVPLRKIDRLFNYMYSGYGLPISRLYARYFQGDLKLYYSMEGVGTDAVIYLKALSSESFERLPVFNKSAWRHYKTTPEADDWSNPSSEPRDASKSYPPHMQVLLPALSPTMTMGTVQRWEKKVGEKLSEGDLLAEIETDKATIGFEVQEEGYLAKILVPEGTRDVPLGTPLCIIVEKEADISAFADY

Foldseek 3Di:
DVVLVVLLQDWADWDFLCRLCCCLPPPLDLQVLLVVCLNRVLSLLSVLLVLLVLADPLLCPDPLVVLLSVLSVVLNVLSPVCPPPDPVDPVSSVVVLVSLVVSVVSCVCVVVSSLVSVVVSCVPVHDDPLSLVLVLVSCLQVLLSVVVSVVSSQLSCPSPNDDCPPPCARRQKDAWAQLVVLLVVLLVVLQVVLCVPLVDWAAEDEDEAEVVDGPDGDTAIGRSVLSSLLSNLVNNVQGVLQSVQPVPHDPDTDHWYWYFYHDPWKTKIKTKHFSQWDDPVCPVVCLRVVVDVVSNVSSQSSQCFQPKGWDKDTDHGTIIMIMTIHTRDSVSRIGDHDRRDVVSSCSSVDDDDDDPDDDDDPDDDDPVD/DAADKDFDWAAQPDDPDFFWAQADAPDDALDWADFFDFGTFIDDPVDTDRDHDHDTAGFQFAPDDHGHGGHGTGPGGTMGHHYSVRSVSRVPD

B-factor: mean 55.25, std 11.72, range [24.14, 126.49]

Radius of gyration: 25.69 Å; Cα contacts (8 Å, |Δi|>4): 788; chains: 2; bounding box: 58×80×77 Å

Nearest PDB structures (foldseek):
  1y8n-assembly1_B-2  TM=1.008E+00  e=8.750E-19  Homo sapiens
  1y8p-assembly1_B  TM=1.006E+00  e=5.591E-18  Homo sapiens
  3crk-assembly1_C  TM=9.819E-01  e=7.038E-16  Homo sapiens
  3crl-assembly1_D  TM=9.623E-01  e=1.137E-14  Homo sapiens
  2dne-assembly1_A  TM=9.530E-01  e=1.028E-12  Homo sapiens

InterPro domains:
  IPR003594 Histidine kinase/HSP90-like ATPase domain [PF02518] (238-359)
  IPR003594 Histidine kinase/HSP90-like ATPase domain [SM00387] (236-362)
  IPR005467 Histidine kinase domain [PS50109] (238-362)
  IPR018955 Branched-chain alpha-ketoacid dehydrogenase kinase/Pyruvate dehydrogenase kinase, N-terminal [PF10436] (26-188)
  IPR036784 Alpha-ketoacid/pyruvate dehydrogenase kinase, N-terminal domain superfamily [G3DSA:1.20.140.20] (7-182)
  IPR036784 Alpha-ketoacid/pyruvate dehydrogenase kinase, N-terminal domain superfamily [SSF69012] (14-173)
  IPR036890 Histidine kinase/HSP90-like ATPase superfamily [G3DSA:3.30.565.10] (184-368)
  IPR036890 Histidine kinase/HSP90-like ATPase superfamily [SSF55874] (190-358)
  IPR039028 PDK/BCKDK protein kinase [PTHR11947] (9-370)

Solvent-accessible surface area: 24098 Å² total; per-residue (Å²): 111,172,90,12,62,130,8,0,156,14,13,5,5,40,18,3,0,92,74,12,10,48,46,10,128,106,87,47,41,48,90,67,12,0,87,42,5,26,44,4,3,0,0,0,4,0,1,6,5,61,5,2,82,34,8,31,109,61,0,49,93,32,95,14,0,31,89,1,42,59,47,1,51,84,0,0,97,43,1,27,112,20,35,139,91,59,19,130,59,111,110,16,22,73,71,0,17,93,18,0,55,111,3,50,85,40,4,70,84,0,41,74,22,1,14,106,0,2,85,55,13,73,135,137,92,37,77,59,92,63,56,2,75,15,0,34,47,2,0,31,43,3,2,8,0,28,9,0,8,61,5,3,3,42,10,2,18,109,49,43,49,124,84,123,116,117,118,184,36,30,17,21,0,21,33,81,1,37,0,13,79,17,0,104,85,0,2,106,43,2,29,118,90,12,79,137,160,42,158,51,11,1,107,40,86,34,122,63,115,10,56,112,36,84,145,139,88,0,86,8,34,5,3,30,76,17,0,65,62,0,0,36,22,6,0,66,65,6,0,139,34,0,2,88,62,26,104,128,100,185,110,35,77,28,20,0,116,4,66,0,42,14,25,185,102,60,0,19,0,81,1,28,12,81,12,14,29,35,37,158,169,77,18,122,74,60,11,12,2,5,104,72,80,32,11,18,2,19,0,40,7,38,0,70,0,3,66,13,32,2,91,28,111,34,138,126,60,84,3,21,50,6,11,0,68,4,54,15,81,26,56,64,3,93,4,127,23,12,52,19,41,51,62,2,83,105,84,14,109,57,100,94,152,98,92,128,203,110,105,123,70,110,149,99,230,84,108,103,208,173,110,39,114,89,90,81,5,88,2,41,38,19,4,34,79,13,90,90,2,13,0,78,134,24,51,39,145,79,31,64,123,0,50,106,5,33,73,0,0,33,0,63,23,143,63,21,82,13,38,6,38,3,92,50,108,6,43,0,3,70,45,49,14,88,100,47,51,164,85,5,82,76,38,38,44,0,0,2,8,1,116,138,107,87,34,27,85,32,2,90,126,145

GO terms:
  GO:0004672 protein kinase activity (F, IDA)
  GO:0004674 protein serine/threonine kinase activity (F, IDA)
  GO:0004740 pyruvate dehydrogenase (acetyl-transferring) kinase activity (F, IDA)
  GO:0005524 ATP binding (F, IDA)
  GO:0018105 peptidyl-serine phosphorylation (P, IDA)
  GO:0035357 peroxisome proliferator activated receptor signaling pathway (P, IMP)
  GO:0010510 regulation of pyruvate decarboxylation to acetyl-CoA (P, IMP)
  GO:0010906 regulation of glucose metabolic process (P, IMP)
  GO:2000377 regulation of reactive oxygen species metabolic process (P, IMP)
  GO:0097411 hypoxia-inducible factor-1alpha signaling pathway (P, IMP)
  GO:0071398 cellular response to fatty acid (P, IMP)
  GO:0005515 protein binding (F, IPI)
  GO:0004740 pyruvate dehydrogenase (acetyl-transferring) kinase activity (F, TAS)
  GO:0005739 mitochondrion (C, TAS)
  GO:0005739 mitochondrion (C, HTP)
  GO:0005759 mitochondrial matrix (C, TAS)
  GO:0005739 mitochondrion (C, IDA)

Secondary structure (DSSP, 8-state):
-HHHHHHHHSPP---BHHHHHHIIIII--HHHHHHHHHHHHHHHHHHHHHHHTTS-HHHHTSHHHHHHHHHHHHHHHHHHTTTT--SSSHHHHHHHHHHHHHHHHHTTTHHHHHHHHHHHHHHHH---HHHHHHHHHHHHHHHHHHHHHHHHHHHHHHHH-----SSSSBTTBEEEEEHHHHHHHHHHHHHHHHHHHHS--PPEEEEEEESSSTTS--EEEE-HHHHHHHHHHHHHHHHHHHHHHHTT-SS-PPPEEEEEEE-SSEEEEEEEE-S----GGGTGGGG-TTT--THHHHHHHHHHHTT-EEEEEEETTTEEEEEEEEES-GGG-B------SHHHHHHHHPPP---SS----SS---TT-/---SEEEEE----STT--EEEEEEE-S-TT-EE-TT-EEEEEE-SS-EEEEEP-S-EEEEEESS-TT--SEETT-EEEEEESSGGGSGGGTT-

Organism: Homo sapiens (NCBI:txid9606)